Protein AF-A0A7R9CLK3-F1 (afdb_monomer_lite)

Foldseek 3Di:
DKWQQWPLGIWDKDWPCVLPVQVVVLQVVCQVVFQQAQKFQFAAAQQFKTKIFQAHPLRHGDDWDFFAQFRLVSPDFLAAQWKWFDADLALRGGTGMMIGTRHGDRLQHADDDDSRRSHTHTTMGTPDCVVSRVVRNPADWQDDVVDGRGGPDTTGRNHMDDPLLPDQEAEAAAPPDQADQAPPPPPVVLLVQLVVLLVSVVSVHAYEYEHDPRHNRDDPVSCVSNVHHYDYQWDWDCFLNATEIEHAQQVQLVLPVVVVVVVVQCPPVVNSVVSSPDDPVVSVVVSVVVVVVVVVVVVPDDLVSQDGDPVSVQVSCQVVVHQHYEHERSQDADWDWDDHPNDIHIYGYWHDPDQWHWDWDDDNVDIDTDTGHD

Radius of gyration: 24.81 Å; chains: 1; bounding box: 62×46×69 Å

Sequence (374 aa):
MVTLHTNHGDIVIKTFDDKAPETVKNFLDYCREGFYNNTIFHRVINGFMIQGGGFEPGMHQKETKEAIKNEANNGLKNTRGTLAMARTQAPHSATAQFFINVADNDFLNFSGESLQGWGYCVFAEVVEGMDVVEKIKGVSTGRSGMHQDVPKEDVIITSVTGEARTADALYILGDLFEAWIGDDDPNPLHREVAAAIHALVKTGVPCYFIHGNRDFLIGKRFARESGMILLPEEKVLDLYGRHVLIMHGDTLCTDDTGYLAFRAKVHTPWIQTLFLALPLFIRKRIAAKMRANSKAANSSKSMTIMDVNPLAVVNMMEKHAVQWLIHGHTHRPDVHALIANGKPAHRVVLGAWHHEGSMVKVTPEGVDLIAFPF

Secondary structure (DSSP, 8-state):
-EEEEETTEEEEEEE-TTT-HHHHHHHHHHHHTTTTTTEE--EEETTTEEEESSEETTTEEPP--PPBPP-GGGS----TTEEEE---SSTT-B-S-EEEESS--GGGS--SSSTTT----EEEEEEE-HHHHHHHHTS-EEEETTEEEEESS--EEEEEEEGGGGSS-EEEES-SSS----TT---HHHHHHHHHHHHHHTTT--EEEE--TTTTT--HHHHHHH-PEEPPSEEEEEETTEEEEEE-SGGG-TT-HHHHHHHHHHT-HHHHHHHHHS-HHHHHHHHHHHHHHHHHHHTTS-TTTTSPPHHHHHHHHHHTT-SEEEE-SS---EEEEEEETTEEEEEEEPPPSSSSEEEEEE-SS-EEEEEE--

Structure (mmCIF, N/CA/C/O backbone):
data_AF-A0A7R9CLK3-F1
#
_entry.id   AF-A0A7R9CLK3-F1
#
loop_
_atom_site.group_PDB
_atom_site.id
_atom_site.type_symbol
_atom_site.label_atom_id
_atom_site.label_alt_id
_atom_site.label_comp_id
_atom_site.label_asym_id
_atom_site.label_entity_id
_atom_site.label_seq_id
_atom_site.pdbx_PDB_ins_code
_atom_site.Cartn_x
_atom_site.Cartn_y
_atom_site.Cartn_z
_atom_site.occupancy
_atom_site.B_iso_or_equiv
_atom_site.auth_seq_id
_atom_site.auth_comp_id
_atom_site.auth_asym_id
_atom_site.auth_atom_id
_atom_site.pdbx_PDB_model_num
ATOM 1 N N . MET A 1 1 ? 6.116 -4.631 -1.667 1.00 82.62 1 MET A N 1
ATOM 2 C CA . MET A 1 1 ? 6.671 -5.436 -2.789 1.00 82.62 1 MET A CA 1
ATOM 3 C C . MET A 1 1 ? 5.880 -5.203 -4.075 1.00 82.62 1 MET A C 1
ATOM 5 O O . MET A 1 1 ? 4.761 -4.694 -4.007 1.00 82.62 1 MET A O 1
ATOM 9 N N . VAL A 1 2 ? 6.448 -5.560 -5.231 1.00 89.38 2 VAL A N 1
ATOM 10 C CA . VAL A 1 2 ? 5.796 -5.485 -6.552 1.00 89.38 2 VAL A CA 1
ATOM 11 C C . VAL A 1 2 ? 5.899 -6.842 -7.245 1.00 89.38 2 VAL A C 1
ATOM 13 O O . VAL A 1 2 ? 6.955 -7.458 -7.210 1.00 89.38 2 VAL A O 1
ATOM 16 N N . THR A 1 3 ? 4.839 -7.292 -7.908 1.00 90.69 3 THR A N 1
ATOM 17 C CA . THR A 1 3 ? 4.834 -8.524 -8.703 1.00 90.69 3 THR A CA 1
ATOM 18 C C . THR A 1 3 ? 4.688 -8.189 -10.180 1.00 90.69 3 THR A C 1
ATOM 20 O O . THR A 1 3 ? 3.729 -7.534 -10.595 1.00 90.69 3 THR A O 1
ATOM 23 N N . LEU A 1 4 ? 5.647 -8.645 -10.984 1.00 95.25 4 LEU A N 1
ATOM 24 C CA . LEU A 1 4 ? 5.564 -8.650 -12.438 1.00 95.25 4 LEU A CA 1
ATOM 25 C C . LEU A 1 4 ? 4.898 -9.961 -12.866 1.00 95.25 4 LEU A C 1
ATOM 27 O O . LEU A 1 4 ? 5.512 -11.024 -12.773 1.00 95.25 4 LEU A O 1
ATOM 31 N N . HIS A 1 5 ? 3.659 -9.891 -13.345 1.00 93.94 5 HIS A N 1
ATOM 32 C CA . HIS A 1 5 ? 2.999 -11.042 -13.953 1.00 93.94 5 HIS A CA 1
ATOM 33 C C . HIS A 1 5 ? 3.475 -11.168 -15.393 1.00 93.94 5 HIS A C 1
ATOM 35 O O . HIS A 1 5 ? 3.374 -10.207 -16.161 1.00 93.94 5 HIS A O 1
ATOM 41 N N . THR A 1 6 ? 4.001 -12.333 -15.762 1.00 97.69 6 THR A N 1
ATOM 42 C CA . THR A 1 6 ? 4.481 -12.588 -17.123 1.00 97.69 6 THR A CA 1
ATOM 43 C C . THR A 1 6 ? 3.812 -13.811 -17.734 1.00 97.69 6 THR A C 1
ATOM 45 O O . THR A 1 6 ? 3.311 -14.684 -17.027 1.00 97.69 6 THR A O 1
ATOM 48 N N . ASN A 1 7 ? 3.878 -13.945 -19.060 1.00 97.00 7 ASN A N 1
ATOM 49 C CA . ASN A 1 7 ? 3.469 -15.180 -19.741 1.00 97.00 7 ASN A CA 1
ATOM 50 C C . ASN A 1 7 ? 4.369 -16.402 -19.429 1.00 97.00 7 ASN A C 1
ATOM 52 O O . ASN A 1 7 ? 4.107 -17.485 -19.943 1.00 97.00 7 ASN A O 1
ATOM 56 N N . HIS A 1 8 ? 5.400 -16.242 -18.591 1.00 97.12 8 HIS A N 1
ATOM 57 C CA . HIS A 1 8 ? 6.288 -17.305 -18.107 1.00 97.12 8 HIS A CA 1
ATOM 58 C C . HIS A 1 8 ? 6.120 -17.602 -16.602 1.00 97.12 8 HIS A C 1
ATOM 60 O O . HIS A 1 8 ? 6.763 -18.521 -16.087 1.00 97.12 8 HIS A O 1
ATOM 66 N N . GLY A 1 9 ? 5.256 -16.854 -15.907 1.00 95.00 9 GLY A N 1
ATOM 67 C CA . GLY A 1 9 ? 5.044 -16.915 -14.459 1.00 95.00 9 GLY A CA 1
ATOM 68 C C . GLY A 1 9 ? 5.265 -15.566 -13.772 1.00 95.00 9 GLY A C 1
ATOM 69 O O . GLY A 1 9 ? 5.549 -14.557 -14.422 1.00 95.00 9 GLY A O 1
ATOM 70 N N . ASP A 1 10 ? 5.144 -15.557 -12.452 1.00 94.19 10 ASP A N 1
ATOM 71 C CA . ASP A 1 10 ? 5.261 -14.344 -11.645 1.00 94.19 10 ASP A CA 1
ATOM 72 C C . ASP A 1 10 ? 6.700 -14.123 -11.163 1.00 94.19 10 ASP A C 1
ATOM 74 O O . ASP A 1 10 ? 7.402 -15.068 -10.804 1.00 94.19 10 ASP A O 1
ATOM 78 N N . ILE A 1 11 ? 7.131 -12.859 -11.144 1.00 96.88 11 ILE A N 1
ATOM 79 C CA . ILE A 1 11 ? 8.408 -12.419 -10.571 1.00 96.88 11 ILE A CA 1
ATOM 80 C C . ILE A 1 11 ? 8.093 -11.383 -9.494 1.00 96.88 11 ILE A C 1
ATOM 82 O O . ILE A 1 11 ? 7.628 -10.284 -9.806 1.00 96.88 11 ILE A O 1
ATOM 86 N N . VAL A 1 12 ? 8.347 -11.719 -8.231 1.00 91.44 12 VAL A N 1
ATOM 87 C CA . VAL A 1 12 ? 8.127 -10.814 -7.097 1.00 91.44 12 VAL A CA 1
ATOM 88 C C . VAL A 1 12 ? 9.426 -10.089 -6.795 1.00 91.44 12 VAL A C 1
ATOM 90 O O . VAL A 1 12 ? 10.467 -10.713 -6.579 1.00 91.44 12 VAL A O 1
ATOM 93 N N . ILE A 1 13 ? 9.361 -8.762 -6.766 1.00 94.75 13 ILE A N 1
ATOM 94 C CA . ILE A 1 13 ? 10.492 -7.886 -6.499 1.00 94.75 13 ILE A CA 1
ATOM 95 C C . ILE A 1 13 ? 10.283 -7.076 -5.219 1.00 94.75 13 ILE A C 1
ATOM 97 O O . ILE A 1 13 ? 9.187 -6.594 -4.903 1.00 94.75 13 ILE A O 1
ATOM 101 N N . LYS A 1 14 ? 11.379 -6.897 -4.490 1.00 91.38 14 LYS A N 1
ATOM 102 C CA . LYS A 1 14 ? 11.494 -5.997 -3.349 1.00 91.38 14 LYS A CA 1
ATOM 103 C C . LYS A 1 14 ? 12.356 -4.809 -3.754 1.00 91.38 14 LYS A C 1
ATOM 105 O O . LYS A 1 14 ? 13.454 -4.991 -4.267 1.00 91.38 14 LYS A O 1
ATOM 110 N N . THR A 1 15 ? 11.847 -3.603 -3.546 1.00 93.81 15 THR A N 1
ATOM 111 C CA . THR A 1 15 ? 12.540 -2.351 -3.853 1.00 93.81 15 THR A CA 1
ATOM 112 C C . THR A 1 15 ? 13.487 -1.933 -2.722 1.00 93.81 15 THR A C 1
ATOM 114 O O . THR A 1 15 ? 13.338 -2.363 -1.577 1.00 93.81 15 THR A O 1
ATOM 117 N N . PHE A 1 16 ? 14.496 -1.130 -3.065 1.00 94.12 16 PHE A N 1
ATOM 118 C CA . PHE A 1 16 ? 15.496 -0.562 -2.156 1.00 94.12 16 PHE A CA 1
ATOM 119 C C . PHE A 1 16 ? 15.293 0.946 -2.006 1.00 94.12 16 PHE A C 1
ATOM 121 O O . PHE A 1 16 ? 16.144 1.754 -2.377 1.00 94.12 16 PHE A O 1
ATOM 128 N N . ASP A 1 17 ? 14.130 1.339 -1.514 1.00 88.50 17 ASP A N 1
ATOM 129 C CA . ASP A 1 17 ? 13.672 2.727 -1.486 1.00 88.50 17 ASP A CA 1
ATOM 130 C C . ASP A 1 17 ? 14.553 3.618 -0.592 1.00 88.50 17 ASP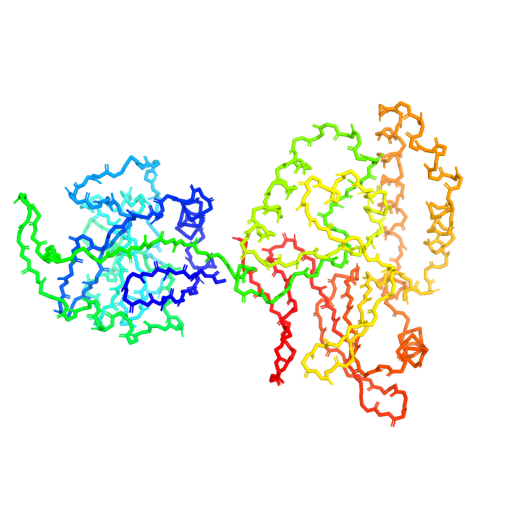 A C 1
ATOM 132 O O . ASP A 1 17 ? 14.703 4.805 -0.858 1.00 88.50 17 ASP A O 1
ATOM 136 N N . ASP A 1 18 ? 15.195 3.051 0.437 1.00 87.31 18 ASP A N 1
ATOM 137 C CA . ASP A 1 18 ? 16.155 3.755 1.297 1.00 87.31 18 ASP A CA 1
ATOM 138 C C . ASP A 1 18 ? 17.493 4.036 0.591 1.00 87.31 18 ASP A C 1
ATOM 140 O O . ASP A 1 18 ? 18.217 4.962 0.962 1.00 87.31 18 ASP A O 1
ATOM 144 N N . LYS A 1 19 ? 17.837 3.229 -0.420 1.00 93.94 19 LYS A N 1
ATOM 145 C CA . LYS A 1 19 ? 19.083 3.341 -1.194 1.00 93.94 19 LYS A CA 1
ATOM 146 C C . LYS A 1 19 ? 18.901 4.104 -2.500 1.00 93.94 19 LYS A C 1
ATOM 148 O O . LYS A 1 19 ? 19.844 4.750 -2.946 1.00 93.94 19 LYS A O 1
ATOM 153 N N . ALA A 1 20 ? 17.735 3.997 -3.126 1.00 96.50 20 ALA A N 1
ATOM 154 C CA . ALA A 1 20 ? 17.445 4.569 -4.438 1.00 96.50 20 ALA A CA 1
ATOM 155 C C . ALA A 1 20 ? 16.044 5.218 -4.481 1.00 96.50 20 ALA A C 1
ATOM 157 O O . ALA A 1 20 ? 15.208 4.798 -5.288 1.00 96.50 20 ALA A O 1
ATOM 158 N N . PRO A 1 21 ? 15.744 6.191 -3.598 1.00 93.12 21 PRO A N 1
ATOM 159 C CA . PRO A 1 21 ? 14.397 6.738 -3.437 1.00 93.12 21 PRO A CA 1
ATOM 160 C C . PRO A 1 21 ? 13.823 7.332 -4.727 1.00 93.12 21 PRO A C 1
ATOM 162 O O . PRO A 1 21 ? 12.664 7.073 -5.052 1.00 93.12 21 PRO A O 1
ATOM 165 N N . GLU A 1 22 ? 14.613 8.079 -5.505 1.00 96.00 22 GLU A N 1
ATOM 166 C CA . GLU A 1 22 ? 14.115 8.703 -6.740 1.00 96.00 22 GLU A CA 1
ATOM 167 C C . GLU A 1 22 ? 13.854 7.653 -7.827 1.00 96.00 22 GLU A C 1
ATOM 169 O O . GLU A 1 22 ? 12.860 7.711 -8.557 1.00 96.00 22 GLU A O 1
ATOM 174 N N . THR A 1 23 ? 14.726 6.649 -7.907 1.00 97.62 23 THR A N 1
ATOM 175 C CA . THR A 1 23 ? 14.616 5.548 -8.861 1.00 97.62 23 THR A CA 1
ATOM 176 C C . THR A 1 23 ? 13.423 4.654 -8.559 1.00 97.62 23 THR A C 1
ATOM 178 O O . THR A 1 23 ? 12.640 4.344 -9.463 1.00 97.62 23 THR A O 1
ATOM 181 N N . VAL A 1 24 ? 13.260 4.264 -7.294 1.00 95.81 24 VAL A N 1
ATOM 182 C CA . VAL A 1 24 ? 12.134 3.440 -6.859 1.00 95.81 24 VAL A CA 1
ATOM 183 C C . VAL A 1 24 ? 10.827 4.196 -7.042 1.00 95.81 24 VAL A C 1
ATOM 185 O O . VAL A 1 24 ? 9.910 3.658 -7.663 1.00 95.81 24 VAL A O 1
ATOM 188 N N . LYS A 1 25 ? 10.756 5.462 -6.614 1.00 90.62 25 LYS A N 1
ATOM 189 C CA . LYS A 1 25 ? 9.571 6.297 -6.823 1.00 90.62 25 LYS A CA 1
ATOM 190 C C . LYS A 1 25 ? 9.175 6.340 -8.299 1.00 90.62 25 LYS A C 1
ATOM 192 O O . LYS A 1 25 ? 8.011 6.114 -8.625 1.00 90.62 25 LYS A O 1
ATOM 197 N N . ASN A 1 26 ? 10.133 6.582 -9.193 1.00 96.00 26 ASN A N 1
ATOM 198 C CA . ASN A 1 26 ? 9.894 6.592 -10.633 1.00 96.00 26 ASN A CA 1
ATOM 199 C C . ASN A 1 26 ? 9.359 5.243 -11.145 1.00 96.00 26 ASN A C 1
ATOM 201 O O . ASN A 1 26 ? 8.364 5.208 -11.870 1.00 96.00 26 ASN A O 1
ATOM 205 N N . PHE A 1 27 ? 9.964 4.125 -10.736 1.00 96.56 27 PHE A N 1
ATOM 206 C CA . PHE A 1 27 ? 9.494 2.791 -11.113 1.00 96.56 27 PHE A CA 1
ATOM 207 C C . PHE A 1 27 ? 8.066 2.516 -10.610 1.00 96.56 27 PHE A C 1
ATOM 209 O O . PHE A 1 27 ? 7.219 2.047 -11.376 1.00 96.56 27 PHE A O 1
ATOM 216 N N . LEU A 1 28 ? 7.771 2.847 -9.351 1.00 90.44 28 LEU A N 1
ATOM 217 C CA . LEU A 1 28 ? 6.453 2.663 -8.744 1.00 90.44 28 LEU A CA 1
ATOM 218 C C . LEU A 1 28 ? 5.391 3.588 -9.348 1.00 90.44 28 LEU A C 1
ATOM 220 O O . LEU A 1 28 ? 4.239 3.173 -9.473 1.00 90.44 28 LEU A O 1
ATOM 224 N N . ASP A 1 29 ? 5.753 4.809 -9.752 1.00 86.88 29 ASP A N 1
ATOM 225 C CA . ASP A 1 29 ? 4.862 5.714 -10.485 1.00 86.88 29 ASP A CA 1
ATOM 226 C C . ASP A 1 29 ? 4.408 5.060 -11.809 1.00 86.88 29 ASP A C 1
ATOM 228 O O . ASP A 1 29 ? 3.209 5.000 -12.085 1.00 86.88 29 ASP A O 1
ATOM 232 N N . TYR A 1 30 ? 5.332 4.481 -12.590 1.00 93.94 30 TYR A N 1
ATOM 233 C CA . TYR A 1 30 ? 4.981 3.727 -13.806 1.00 93.94 30 TYR A CA 1
ATOM 234 C C . TYR A 1 30 ? 4.132 2.482 -13.514 1.00 93.94 30 TYR A C 1
ATOM 236 O O . TYR A 1 30 ? 3.200 2.182 -14.265 1.00 93.94 30 TYR A O 1
ATOM 244 N N . CYS A 1 31 ? 4.410 1.763 -12.420 1.00 89.12 31 CYS A N 1
ATOM 245 C CA . CYS A 1 31 ? 3.590 0.623 -12.000 1.00 89.12 31 CYS A CA 1
ATOM 246 C C . CYS A 1 31 ? 2.145 1.049 -11.705 1.00 89.12 31 CYS A C 1
ATOM 248 O O . CYS A 1 31 ? 1.203 0.425 -12.193 1.00 89.12 31 CYS A O 1
ATOM 250 N N . ARG A 1 32 ? 1.964 2.129 -10.933 1.00 80.06 32 ARG A N 1
ATOM 251 C CA . ARG A 1 32 ? 0.646 2.658 -10.543 1.00 80.06 32 ARG A CA 1
ATOM 252 C C . ARG A 1 32 ? -0.168 3.149 -11.736 1.00 80.06 32 ARG A C 1
ATOM 254 O O . ARG A 1 32 ? -1.381 2.962 -11.758 1.00 80.06 32 ARG A O 1
ATOM 261 N N . GLU A 1 33 ? 0.496 3.713 -12.738 1.00 84.06 33 GLU A N 1
ATOM 262 C CA . GLU A 1 33 ? -0.125 4.153 -13.993 1.00 84.06 33 GLU A CA 1
ATOM 263 C C . GLU A 1 33 ? -0.428 2.997 -14.961 1.00 84.06 33 GLU A C 1
ATOM 265 O O . GLU A 1 33 ? -1.011 3.212 -16.023 1.00 84.06 33 GLU A O 1
ATOM 270 N N . GLY A 1 34 ? -0.051 1.760 -14.616 1.00 85.31 34 GLY A N 1
ATOM 271 C CA . GLY A 1 34 ? -0.234 0.591 -15.475 1.00 85.31 34 GLY A CA 1
ATOM 272 C C . GLY A 1 34 ? 0.653 0.612 -16.722 1.00 85.31 34 GLY A C 1
ATOM 273 O O . GLY A 1 34 ? 0.377 -0.109 -17.678 1.00 85.31 34 GLY A O 1
ATOM 274 N N . PHE A 1 35 ? 1.719 1.418 -16.726 1.00 95.06 35 PHE A N 1
ATOM 275 C CA . PHE A 1 35 ? 2.597 1.615 -17.880 1.00 95.06 35 PHE A CA 1
ATOM 276 C C . PHE A 1 35 ? 3.221 0.306 -18.374 1.00 95.06 35 PHE A C 1
ATOM 278 O O . PHE A 1 35 ? 3.282 0.055 -19.578 1.00 95.06 35 PHE A O 1
ATOM 285 N N . TYR A 1 36 ? 3.637 -0.546 -17.435 1.00 97.19 36 TYR A N 1
ATOM 286 C CA . TYR A 1 36 ? 4.268 -1.832 -17.723 1.00 97.19 36 TYR A CA 1
ATOM 287 C C . TYR A 1 36 ? 3.297 -2.919 -18.193 1.00 97.19 36 TYR A C 1
ATOM 289 O O . TYR A 1 36 ? 3.752 -3.968 -18.649 1.00 97.19 36 TYR A O 1
ATOM 297 N N . ASN A 1 37 ? 1.983 -2.691 -18.120 1.00 93.00 37 ASN A N 1
ATOM 298 C CA . ASN A 1 37 ? 1.011 -3.651 -18.628 1.00 93.00 37 ASN A CA 1
ATOM 299 C C . ASN A 1 37 ? 1.195 -3.812 -20.141 1.00 93.00 37 ASN A C 1
ATOM 301 O O . ASN A 1 37 ? 1.277 -2.824 -20.876 1.00 93.00 37 ASN A O 1
ATOM 305 N N . ASN A 1 38 ? 1.240 -5.066 -20.586 1.00 95.69 38 ASN A N 1
ATOM 306 C CA . ASN A 1 38 ? 1.485 -5.450 -21.973 1.00 95.69 38 ASN A CA 1
ATOM 307 C C . ASN A 1 38 ? 2.820 -4.923 -22.541 1.00 95.69 38 ASN A C 1
ATOM 309 O O . ASN A 1 38 ? 2.934 -4.672 -23.740 1.00 95.69 38 ASN A O 1
ATOM 313 N N . THR A 1 39 ? 3.835 -4.744 -21.689 1.00 98.44 39 THR A N 1
ATOM 314 C CA . THR A 1 39 ? 5.211 -4.485 -22.145 1.00 98.44 39 THR A CA 1
ATOM 315 C C . THR A 1 39 ? 5.991 -5.784 -22.304 1.00 98.44 39 THR A C 1
ATOM 317 O O . THR A 1 39 ? 5.605 -6.810 -21.756 1.00 98.44 39 THR A O 1
ATOM 320 N N . ILE A 1 40 ? 7.094 -5.759 -23.049 1.00 98.44 40 ILE A N 1
ATOM 321 C CA . ILE A 1 40 ? 7.930 -6.935 -23.307 1.00 98.44 40 ILE A CA 1
ATOM 322 C C . ILE A 1 40 ? 9.330 -6.811 -22.701 1.00 98.44 40 ILE A C 1
ATOM 324 O O . ILE A 1 40 ? 9.905 -5.716 -22.603 1.00 98.44 40 ILE A O 1
ATOM 328 N N . PHE A 1 41 ? 9.920 -7.960 -22.367 1.00 98.50 41 PHE A N 1
ATOM 329 C CA . PHE A 1 41 ? 11.371 -8.092 -22.282 1.00 98.50 41 PHE A CA 1
ATOM 330 C C . PHE A 1 41 ? 11.936 -8.118 -23.703 1.00 98.50 41 PHE A C 1
ATOM 332 O O . PHE A 1 41 ? 11.996 -9.153 -24.354 1.00 98.50 41 PHE A O 1
ATOM 339 N N . HIS A 1 42 ? 12.311 -6.949 -24.208 1.00 98.12 42 HIS A N 1
ATOM 340 C CA . HIS A 1 42 ? 12.724 -6.751 -25.597 1.00 98.12 42 HIS A CA 1
ATOM 341 C C . HIS A 1 42 ? 14.198 -7.093 -25.850 1.00 98.12 42 HIS A C 1
ATOM 343 O O . HIS A 1 42 ? 14.653 -7.014 -26.990 1.00 98.12 42 HIS A O 1
ATOM 349 N N . ARG A 1 43 ? 14.963 -7.439 -24.806 1.00 98.38 43 ARG A N 1
ATOM 350 C CA . ARG A 1 43 ? 16.366 -7.839 -24.931 1.00 98.38 43 ARG A CA 1
ATOM 351 C C . ARG A 1 43 ? 16.748 -8.845 -23.846 1.00 98.38 43 ARG A C 1
ATOM 353 O O . ARG A 1 43 ? 16.662 -8.533 -22.663 1.00 98.38 43 ARG A O 1
ATOM 360 N N . VAL A 1 44 ? 17.196 -10.034 -24.238 1.00 98.50 44 VAL A N 1
ATOM 361 C CA . VAL A 1 44 ? 17.538 -11.148 -23.338 1.00 98.50 44 VAL A CA 1
ATOM 362 C C . VAL A 1 44 ? 18.918 -11.693 -23.694 1.00 98.50 44 VAL A C 1
ATOM 364 O O . VAL A 1 44 ? 19.120 -12.232 -24.777 1.00 98.50 44 VAL A O 1
ATOM 367 N N . ILE A 1 45 ? 19.880 -11.575 -22.777 1.00 98.25 45 ILE A N 1
ATOM 368 C CA . ILE A 1 45 ? 21.255 -12.045 -22.988 1.00 98.25 45 ILE A CA 1
ATOM 369 C C . ILE A 1 45 ? 21.611 -13.044 -21.889 1.00 98.25 45 ILE A C 1
ATOM 371 O O . ILE A 1 45 ? 21.795 -12.677 -20.725 1.00 98.25 45 ILE A O 1
ATOM 375 N N . ASN A 1 46 ? 21.728 -14.320 -22.264 1.00 96.50 46 ASN A N 1
ATOM 376 C CA . ASN A 1 46 ? 22.117 -15.377 -21.337 1.00 96.50 46 ASN A CA 1
ATOM 377 C C . ASN A 1 46 ? 23.512 -15.096 -20.750 1.00 96.50 46 ASN A C 1
ATOM 379 O O . ASN A 1 46 ? 24.457 -14.809 -21.482 1.00 96.50 46 ASN A O 1
ATOM 383 N N . GLY A 1 47 ? 23.623 -15.173 -19.423 1.00 95.88 47 GLY A N 1
ATOM 384 C CA . GLY A 1 47 ? 24.849 -14.857 -18.689 1.00 95.88 47 GLY A CA 1
ATOM 385 C C . GLY A 1 47 ? 25.093 -13.363 -18.472 1.00 95.88 47 GLY A C 1
ATOM 386 O O . GLY A 1 47 ? 26.154 -13.013 -17.972 1.00 95.88 47 GLY A O 1
ATOM 387 N N . PHE A 1 48 ? 24.137 -12.495 -18.822 1.00 98.00 48 PHE A N 1
ATOM 388 C CA . PHE A 1 48 ? 24.239 -11.058 -18.581 1.00 98.00 48 PHE A CA 1
ATOM 389 C C . PHE A 1 48 ? 22.980 -10.507 -17.897 1.00 98.00 48 PHE A C 1
ATOM 391 O O . PHE A 1 48 ? 22.963 -10.362 -16.673 1.00 98.00 48 PHE A O 1
ATOM 398 N N . MET A 1 49 ? 21.906 -10.241 -18.647 1.00 98.31 49 MET A N 1
ATOM 399 C CA . MET A 1 49 ? 20.675 -9.645 -18.113 1.00 98.31 49 MET A CA 1
ATOM 400 C C . MET A 1 49 ? 19.463 -9.870 -19.029 1.00 98.31 49 MET A C 1
ATOM 402 O O . MET A 1 49 ? 19.610 -10.199 -20.211 1.00 98.31 49 MET A O 1
ATOM 406 N N . ILE A 1 50 ? 18.267 -9.660 -18.475 1.00 98.69 50 ILE A N 1
ATOM 407 C CA . ILE A 1 50 ? 17.008 -9.556 -19.225 1.00 98.69 50 ILE A CA 1
ATOM 408 C C . ILE A 1 50 ? 16.423 -8.153 -19.043 1.00 98.69 50 ILE A C 1
ATOM 410 O O . ILE A 1 50 ? 16.188 -7.722 -17.919 1.00 98.69 50 ILE A O 1
ATOM 414 N N . GLN A 1 51 ? 16.215 -7.420 -20.135 1.00 98.62 51 GLN A N 1
ATOM 415 C CA . GLN A 1 51 ? 15.794 -6.016 -20.141 1.00 98.62 51 GLN A CA 1
ATOM 416 C C . GLN A 1 51 ? 14.387 -5.866 -20.717 1.00 98.62 51 GLN A C 1
ATOM 418 O O . GLN A 1 51 ? 14.061 -6.440 -21.759 1.00 98.62 51 GLN A O 1
ATOM 423 N N . GLY A 1 52 ? 13.565 -5.054 -20.053 1.00 97.69 52 GLY A N 1
ATOM 424 C CA . GLY A 1 52 ? 12.159 -4.867 -20.391 1.00 97.69 52 GLY A CA 1
ATOM 425 C C . GLY A 1 52 ? 11.602 -3.497 -20.013 1.00 97.69 52 GLY A C 1
ATOM 426 O O . GLY A 1 52 ? 12.339 -2.543 -19.757 1.00 97.69 52 GLY A O 1
ATOM 427 N N . GLY A 1 53 ? 10.274 -3.399 -20.042 1.00 94.00 53 GLY A N 1
ATOM 428 C CA . GLY A 1 53 ? 9.524 -2.259 -19.512 1.00 94.00 53 GLY A CA 1
ATOM 429 C C . GLY A 1 53 ? 9.435 -1.021 -20.409 1.00 94.00 53 GLY A C 1
ATOM 430 O O . GLY A 1 53 ? 8.826 -0.048 -19.997 1.00 94.00 53 GLY A O 1
ATOM 431 N N . GLY A 1 54 ? 10.005 -1.023 -21.622 1.00 95.88 54 GLY A N 1
ATOM 432 C CA . GLY A 1 54 ? 9.987 0.149 -22.524 1.00 95.88 54 GLY A CA 1
ATOM 433 C C . GLY A 1 54 ? 9.268 -0.030 -23.858 1.00 95.88 54 GLY A C 1
ATOM 434 O O . GLY A 1 54 ? 9.094 0.948 -24.582 1.00 95.88 54 GLY A O 1
ATOM 435 N N . PHE A 1 55 ? 8.884 -1.258 -24.199 1.00 97.94 55 PHE A N 1
ATOM 436 C CA . PHE A 1 55 ? 8.327 -1.607 -25.504 1.00 97.94 55 PHE A CA 1
ATOM 437 C C . PHE A 1 55 ? 7.096 -2.488 -25.336 1.00 97.94 55 PHE A C 1
ATOM 439 O O . PHE A 1 55 ? 7.049 -3.302 -24.417 1.00 97.94 55 PHE A O 1
ATOM 446 N N . GLU A 1 56 ? 6.134 -2.337 -26.235 1.00 97.31 56 GLU A N 1
ATOM 447 C CA . GLU A 1 56 ? 5.012 -3.255 -26.447 1.00 97.31 56 GLU A CA 1
ATOM 448 C C . GLU A 1 56 ? 5.395 -4.320 -27.496 1.00 97.31 56 GLU A C 1
ATOM 450 O O . GLU A 1 56 ? 6.398 -4.139 -28.208 1.00 97.31 56 GLU A O 1
ATOM 455 N N . PRO A 1 57 ? 4.627 -5.426 -27.614 1.00 95.56 57 PRO A N 1
ATOM 456 C CA . PRO A 1 57 ? 4.772 -6.392 -28.703 1.00 95.56 57 PRO A CA 1
ATOM 457 C C . PRO A 1 57 ? 4.961 -5.716 -30.063 1.00 95.56 57 PRO A C 1
ATOM 459 O O . PRO A 1 57 ? 4.309 -4.719 -30.367 1.00 95.56 57 PRO A O 1
ATOM 462 N N . GLY A 1 58 ? 5.874 -6.241 -30.881 1.00 94.69 58 GLY A N 1
ATOM 463 C CA . GLY A 1 58 ? 6.241 -5.618 -32.160 1.00 94.69 58 GLY A CA 1
ATOM 464 C C . GLY A 1 58 ? 7.297 -4.508 -32.068 1.00 94.69 58 GLY A C 1
ATOM 465 O O . GLY A 1 58 ? 7.523 -3.810 -33.054 1.00 94.69 58 GLY A O 1
ATOM 466 N N . MET A 1 59 ? 7.986 -4.365 -30.927 1.00 96.06 59 MET A N 1
ATOM 467 C CA . MET A 1 59 ? 9.038 -3.355 -30.701 1.00 96.06 59 MET A CA 1
ATOM 468 C C . MET A 1 59 ? 8.530 -1.909 -30.807 1.00 96.06 59 MET A C 1
ATOM 470 O O . MET A 1 59 ? 9.271 -0.998 -31.186 1.00 96.06 59 MET A O 1
ATOM 474 N N . HIS A 1 60 ? 7.274 -1.676 -30.425 1.00 95.44 60 HIS A N 1
ATOM 475 C CA . HIS A 1 60 ? 6.712 -0.333 -30.325 1.00 95.44 60 HIS A CA 1
ATOM 476 C C . HIS A 1 60 ? 7.137 0.313 -29.006 1.00 95.44 60 HIS A C 1
ATOM 478 O O . HIS A 1 60 ? 6.715 -0.113 -27.933 1.00 95.44 60 HIS A O 1
ATOM 484 N N . GLN A 1 61 ? 8.009 1.320 -29.074 1.00 96.38 61 GLN A N 1
ATOM 485 C CA . GLN A 1 61 ? 8.484 2.019 -27.882 1.00 96.38 61 GLN A CA 1
ATOM 486 C C . GLN A 1 61 ? 7.366 2.873 -27.278 1.00 96.38 61 GLN A C 1
ATOM 488 O O . GLN A 1 61 ? 6.743 3.668 -27.982 1.00 96.38 61 GLN A O 1
ATOM 493 N N . LYS A 1 62 ? 7.141 2.737 -25.970 1.00 96.88 62 LYS A N 1
ATOM 494 C CA . LYS A 1 62 ? 6.169 3.558 -25.240 1.00 96.88 62 LYS A CA 1
ATOM 495 C C . LYS A 1 62 ? 6.759 4.926 -24.907 1.00 96.88 62 LYS A C 1
ATOM 497 O O . LYS A 1 62 ? 7.955 5.045 -24.638 1.00 96.88 62 LYS A O 1
ATOM 502 N N . GLU A 1 63 ? 5.911 5.949 -24.896 1.00 96.88 63 GLU A N 1
ATOM 503 C CA . GLU A 1 63 ? 6.288 7.298 -24.472 1.00 96.88 63 GLU A CA 1
ATOM 504 C C . GLU A 1 63 ? 6.567 7.327 -22.965 1.00 96.88 63 GLU A C 1
ATOM 506 O O . GLU A 1 63 ? 5.775 6.823 -22.173 1.00 96.88 63 GLU A O 1
ATOM 511 N N . THR A 1 64 ? 7.699 7.899 -22.560 1.00 96.88 64 THR A N 1
ATOM 512 C CA . THR A 1 64 ? 8.132 7.932 -21.158 1.00 96.88 64 THR A CA 1
ATOM 513 C C . THR A 1 64 ? 8.116 9.350 -20.600 1.00 96.88 64 THR A C 1
ATOM 515 O O . THR A 1 64 ? 8.209 10.324 -21.341 1.00 96.88 64 THR A O 1
ATOM 518 N N . LYS A 1 65 ? 8.082 9.458 -19.273 1.00 94.88 65 LYS A N 1
ATOM 519 C CA . LYS A 1 65 ? 8.344 10.689 -18.518 1.00 94.88 65 LYS A CA 1
ATOM 520 C C . LYS A 1 65 ? 9.800 11.144 -18.678 1.00 94.88 65 LYS A C 1
ATOM 522 O O . LYS A 1 65 ? 10.620 10.471 -19.309 1.00 94.88 65 LYS A O 1
ATOM 527 N N . GLU A 1 66 ? 10.106 12.287 -18.070 1.00 96.50 66 GLU A N 1
ATOM 528 C CA . GLU A 1 66 ? 11.457 12.841 -18.001 1.00 96.50 66 GLU A CA 1
ATOM 529 C C . GLU A 1 66 ? 12.451 11.880 -17.335 1.00 96.50 66 GLU A C 1
ATOM 531 O O . GLU A 1 66 ? 12.089 11.022 -16.527 1.00 96.50 66 GLU A O 1
ATOM 536 N N . ALA A 1 67 ? 13.725 12.028 -17.699 1.00 97.88 67 ALA A N 1
ATOM 537 C CA . ALA A 1 67 ? 14.791 11.221 -17.132 1.00 97.88 67 ALA A CA 1
ATOM 538 C C . ALA A 1 67 ? 15.077 11.596 -15.675 1.00 97.88 67 ALA A C 1
ATOM 540 O O . ALA A 1 67 ? 15.040 12.766 -15.295 1.00 97.88 67 ALA A O 1
ATOM 541 N N . ILE A 1 68 ? 15.433 10.590 -14.881 1.00 97.56 68 ILE A N 1
ATOM 542 C CA . ILE A 1 68 ? 15.770 10.751 -13.466 1.00 97.56 68 ILE A CA 1
ATOM 543 C C . ILE A 1 68 ? 17.281 10.800 -13.229 1.00 97.56 68 ILE A C 1
ATOM 545 O O . ILE A 1 68 ? 18.099 10.296 -14.012 1.00 97.56 68 ILE A O 1
ATOM 549 N N . LYS A 1 69 ? 17.671 11.373 -12.086 1.00 97.06 69 LYS A N 1
ATOM 550 C CA . LYS A 1 69 ? 19.055 11.323 -11.619 1.00 97.06 69 LYS A CA 1
ATOM 551 C C . LYS A 1 69 ? 19.417 9.882 -11.258 1.00 97.06 69 LYS A C 1
ATOM 553 O O . LYS A 1 69 ? 18.819 9.280 -10.384 1.00 97.06 69 LYS A O 1
ATOM 558 N N . ASN A 1 70 ? 20.432 9.348 -11.923 1.00 97.44 70 ASN A N 1
ATOM 559 C CA . ASN A 1 70 ? 20.986 8.031 -11.614 1.00 97.44 70 ASN A CA 1
ATOM 560 C C . ASN A 1 70 ? 21.659 7.967 -10.224 1.00 97.44 70 ASN A C 1
ATOM 562 O O . ASN A 1 70 ? 22.665 8.643 -9.996 1.00 97.44 70 ASN A O 1
ATOM 566 N N . GLU A 1 71 ? 21.123 7.109 -9.350 1.00 97.75 71 GLU A N 1
ATOM 567 C CA . GLU A 1 71 ? 21.543 6.869 -7.956 1.00 97.75 71 GLU A CA 1
ATOM 568 C C . GLU A 1 71 ? 22.493 5.661 -7.794 1.00 97.75 71 GLU A C 1
ATOM 570 O O . GLU A 1 71 ? 22.577 5.059 -6.730 1.00 97.75 71 GLU A O 1
ATOM 575 N N . ALA A 1 72 ? 23.248 5.278 -8.830 1.00 97.38 72 ALA A N 1
ATOM 576 C CA . ALA A 1 72 ? 24.175 4.136 -8.774 1.00 97.38 72 ALA A CA 1
ATOM 577 C C . ALA A 1 72 ? 25.277 4.232 -7.699 1.00 97.38 72 ALA A C 1
ATOM 579 O O . ALA A 1 72 ? 25.888 3.225 -7.352 1.00 97.38 72 ALA A O 1
ATOM 580 N N . ASN A 1 73 ? 25.530 5.419 -7.145 1.00 96.44 73 ASN A N 1
ATOM 581 C CA . ASN A 1 73 ? 26.459 5.631 -6.034 1.00 96.44 73 ASN A CA 1
ATOM 582 C C . ASN A 1 73 ? 25.890 5.210 -4.658 1.00 96.44 73 ASN A C 1
ATOM 584 O O . ASN A 1 73 ? 26.490 5.516 -3.630 1.00 96.44 73 ASN A O 1
ATOM 588 N N . ASN A 1 74 ? 24.761 4.497 -4.627 1.00 96.44 74 ASN A N 1
ATOM 589 C CA . ASN A 1 74 ? 24.079 4.027 -3.418 1.00 96.44 74 ASN A CA 1
ATOM 590 C C . ASN A 1 74 ? 24.734 2.820 -2.709 1.00 96.44 74 ASN A C 1
ATOM 592 O O . ASN A 1 74 ? 24.270 2.396 -1.649 1.00 96.44 74 ASN A O 1
ATOM 596 N N . GLY A 1 75 ? 25.809 2.261 -3.276 1.00 96.25 75 GLY A N 1
ATOM 597 C CA . GLY A 1 75 ? 26.564 1.138 -2.707 1.00 96.25 75 GLY A CA 1
ATOM 598 C C . GLY A 1 75 ? 25.994 -0.253 -3.010 1.00 96.25 75 GLY A C 1
ATOM 599 O O . GLY A 1 75 ? 26.602 -1.248 -2.610 1.00 96.25 75 GLY A O 1
ATOM 600 N N . LEU A 1 76 ? 24.872 -0.345 -3.728 1.00 97.94 76 LEU A N 1
ATOM 601 C CA . LEU A 1 76 ? 24.324 -1.611 -4.210 1.00 97.94 76 LEU A CA 1
ATOM 602 C C . LEU A 1 76 ? 25.098 -2.103 -5.442 1.00 97.94 76 LEU A C 1
ATOM 604 O O . LEU A 1 76 ? 25.618 -1.315 -6.233 1.00 97.94 76 LEU A O 1
ATOM 608 N N . LYS A 1 77 ? 25.185 -3.428 -5.605 1.00 98.19 77 LYS A N 1
ATOM 609 C CA . LYS A 1 77 ? 25.923 -4.076 -6.699 1.00 98.19 77 LYS A CA 1
ATOM 610 C C . LYS A 1 77 ? 24.977 -4.754 -7.682 1.00 98.19 77 LYS A C 1
ATOM 612 O O . LYS A 1 77 ? 23.967 -5.319 -7.277 1.00 98.19 77 LYS A O 1
ATOM 617 N N . ASN A 1 78 ? 25.345 -4.754 -8.959 1.00 98.56 78 ASN A N 1
ATOM 618 C CA . ASN A 1 78 ? 24.654 -5.435 -10.054 1.00 98.56 78 ASN A CA 1
ATOM 619 C C . ASN A 1 78 ? 24.941 -6.947 -10.023 1.00 98.56 78 ASN A C 1
ATOM 621 O O . ASN A 1 78 ? 25.537 -7.500 -10.944 1.00 98.56 78 ASN A O 1
ATOM 625 N N . THR A 1 79 ? 24.563 -7.616 -8.934 1.00 98.44 79 THR A N 1
ATOM 626 C CA . THR A 1 79 ? 24.708 -9.070 -8.755 1.00 98.44 79 THR A CA 1
ATOM 627 C C . THR A 1 79 ? 23.480 -9.821 -9.259 1.00 98.44 79 THR A C 1
ATOM 629 O O . THR A 1 79 ? 22.408 -9.231 -9.428 1.00 98.44 79 THR A O 1
ATOM 632 N N . ARG A 1 80 ? 23.598 -11.132 -9.483 1.00 98.50 80 ARG A N 1
ATOM 633 C CA . ARG A 1 80 ? 22.478 -11.982 -9.915 1.00 98.50 80 ARG A CA 1
ATOM 634 C C . ARG A 1 80 ? 21.243 -11.782 -9.025 1.00 98.50 80 ARG A C 1
ATOM 636 O O . ARG A 1 80 ? 21.344 -11.793 -7.803 1.00 98.50 80 ARG A O 1
ATOM 643 N N . GLY A 1 81 ? 20.079 -11.625 -9.656 1.00 98.00 81 GLY A N 1
ATOM 644 C CA . GLY A 1 81 ? 18.791 -11.398 -8.995 1.00 98.00 81 GLY A CA 1
ATOM 645 C C . GLY A 1 81 ? 18.469 -9.930 -8.706 1.00 98.00 81 GLY A C 1
ATOM 646 O O . GLY A 1 81 ? 17.337 -9.626 -8.351 1.00 98.00 81 GLY A O 1
ATOM 647 N N . THR A 1 82 ? 19.408 -9.001 -8.896 1.00 98.75 82 THR A N 1
ATOM 648 C CA . THR A 1 82 ? 19.136 -7.564 -8.728 1.00 98.75 82 THR A CA 1
ATOM 649 C C . THR A 1 82 ? 18.533 -6.940 -9.984 1.00 98.75 82 THR A C 1
ATOM 651 O O . THR A 1 82 ? 18.777 -7.397 -11.104 1.00 98.75 82 THR A O 1
ATOM 654 N N . LEU A 1 83 ? 17.758 -5.875 -9.798 1.00 98.69 83 LEU A N 1
ATOM 655 C CA . LEU A 1 83 ? 17.199 -5.045 -10.854 1.00 98.69 83 LEU A CA 1
ATOM 656 C C . LEU A 1 83 ? 17.889 -3.692 -10.875 1.00 98.69 83 LEU A C 1
ATOM 658 O O . LEU A 1 83 ? 18.028 -3.045 -9.833 1.00 98.69 83 LEU A O 1
ATOM 662 N N . ALA A 1 84 ? 18.235 -3.235 -12.073 1.00 98.69 84 ALA A N 1
ATOM 663 C CA . ALA A 1 84 ? 18.785 -1.908 -12.285 1.00 98.69 84 ALA A CA 1
ATOM 664 C C . ALA A 1 84 ? 18.093 -1.166 -13.430 1.00 98.69 84 ALA A C 1
ATOM 666 O O . ALA A 1 84 ? 17.558 -1.767 -14.365 1.00 98.69 84 ALA A O 1
ATOM 667 N N . MET A 1 85 ? 18.094 0.165 -13.351 1.00 97.75 85 MET A N 1
ATOM 668 C CA . MET A 1 85 ? 17.511 1.002 -14.398 1.00 97.75 85 MET A CA 1
ATOM 669 C C . MET A 1 85 ? 18.392 1.027 -15.639 1.00 97.75 85 MET A C 1
ATOM 671 O O . MET A 1 85 ? 19.581 1.347 -15.569 1.00 97.75 85 MET A O 1
ATOM 675 N N . ALA A 1 86 ? 17.793 0.760 -16.796 1.00 97.31 86 ALA A N 1
ATOM 676 C CA . ALA A 1 86 ? 18.462 0.923 -18.073 1.00 97.31 86 ALA A CA 1
ATOM 677 C C . ALA A 1 86 ? 18.606 2.416 -18.405 1.00 97.31 86 ALA A C 1
ATOM 679 O O . ALA A 1 86 ? 17.721 3.233 -18.144 1.00 97.31 86 ALA A O 1
ATOM 680 N N . ARG A 1 87 ? 19.736 2.767 -19.015 1.00 96.38 87 ARG A N 1
ATOM 681 C CA . ARG A 1 87 ? 20.061 4.131 -19.436 1.00 96.38 87 ARG A CA 1
ATOM 682 C C . ARG A 1 87 ? 20.779 4.124 -20.776 1.00 96.38 87 ARG A C 1
ATOM 684 O O . ARG A 1 87 ? 21.316 3.106 -21.209 1.00 96.38 87 ARG A O 1
ATOM 691 N N . THR A 1 88 ? 20.835 5.289 -21.406 1.00 93.88 88 THR A N 1
ATOM 692 C CA . THR A 1 88 ? 21.742 5.535 -22.531 1.00 93.88 88 THR A CA 1
ATOM 693 C C . THR A 1 88 ? 23.174 5.762 -22.023 1.00 93.88 88 THR A C 1
ATOM 695 O O . THR A 1 88 ? 23.467 5.624 -20.832 1.00 93.88 88 THR A O 1
ATOM 698 N N . GLN A 1 89 ? 24.089 6.164 -22.911 1.00 91.81 89 GLN A N 1
ATOM 699 C CA . GLN A 1 89 ? 25.442 6.562 -22.511 1.00 91.81 89 GLN A CA 1
ATOM 700 C C . GLN A 1 89 ? 25.451 7.744 -21.530 1.00 91.81 89 GLN A C 1
ATOM 702 O O . GLN A 1 89 ? 26.346 7.817 -20.691 1.00 91.81 89 GLN A O 1
ATOM 707 N N . ALA A 1 90 ? 24.449 8.629 -21.586 1.00 94.88 90 ALA A N 1
ATOM 708 C CA . ALA A 1 90 ? 24.299 9.704 -20.614 1.00 94.88 90 ALA A CA 1
ATOM 709 C C . ALA A 1 90 ? 23.935 9.121 -19.230 1.00 94.88 90 ALA A C 1
ATOM 711 O O . ALA A 1 90 ? 22.925 8.418 -19.120 1.00 94.88 90 ALA A O 1
ATOM 712 N N . PRO A 1 91 ? 24.706 9.404 -18.164 1.00 94.50 91 PRO A N 1
ATOM 713 C CA . PRO A 1 91 ? 24.499 8.792 -16.852 1.00 94.50 91 PRO A CA 1
ATOM 714 C C . PRO A 1 91 ? 23.093 8.967 -16.275 1.00 94.50 91 PRO A C 1
ATOM 716 O O . PRO A 1 91 ? 22.535 8.007 -15.754 1.00 94.50 91 PRO A O 1
ATOM 719 N N . HIS A 1 92 ? 22.501 10.154 -16.426 1.00 96.56 92 HIS A N 1
ATOM 720 C CA . HIS A 1 92 ? 21.185 10.528 -15.892 1.00 96.56 92 HIS A CA 1
ATOM 721 C C . HIS A 1 92 ? 20.097 10.504 -16.977 1.00 96.56 92 HIS A C 1
ATOM 723 O O . HIS A 1 92 ? 19.402 11.489 -17.195 1.00 96.56 92 HIS A O 1
ATOM 729 N N . SER A 1 93 ? 20.015 9.405 -17.732 1.00 97.00 93 SER A N 1
ATOM 730 C CA . SER A 1 93 ? 19.058 9.255 -18.846 1.00 97.00 93 SER A CA 1
ATOM 731 C C . SER A 1 93 ? 18.049 8.124 -18.656 1.00 97.00 93 SER A C 1
ATOM 733 O O . SER A 1 93 ? 17.312 7.799 -19.584 1.00 97.00 93 SER A O 1
ATOM 735 N N . ALA A 1 94 ? 18.037 7.494 -17.480 1.00 97.06 94 ALA A N 1
ATOM 736 C CA . ALA A 1 94 ? 17.075 6.447 -17.171 1.00 97.06 94 ALA A CA 1
ATOM 737 C C . ALA A 1 94 ? 15.657 7.027 -17.108 1.00 97.06 94 ALA A C 1
ATOM 739 O O . ALA A 1 94 ? 15.451 8.074 -16.495 1.00 97.06 94 ALA A O 1
ATOM 740 N N . THR A 1 95 ? 14.699 6.332 -17.725 1.00 97.69 95 THR A N 1
ATOM 741 C CA . THR A 1 95 ? 13.268 6.669 -17.676 1.00 97.69 95 THR A CA 1
ATOM 742 C C . THR A 1 95 ? 12.459 5.489 -17.137 1.00 97.69 95 THR A C 1
ATOM 744 O O . THR A 1 95 ? 12.358 5.352 -15.928 1.00 97.69 95 THR A O 1
ATOM 747 N N . ALA A 1 96 ? 11.913 4.614 -17.986 1.00 97.31 96 ALA A N 1
ATOM 748 C CA . ALA A 1 96 ? 11.034 3.505 -17.581 1.00 97.31 96 ALA A CA 1
ATOM 749 C C . ALA A 1 96 ? 11.663 2.108 -17.732 1.00 97.31 96 ALA A C 1
ATOM 751 O O . ALA A 1 96 ? 11.175 1.131 -17.179 1.00 97.31 96 ALA A O 1
ATOM 752 N N . GLN A 1 97 ? 12.733 1.973 -18.515 1.00 98.31 97 GLN A N 1
ATOM 753 C CA . GLN A 1 97 ? 13.316 0.659 -18.786 1.00 98.31 97 GLN A CA 1
ATOM 754 C C . GLN A 1 97 ? 14.170 0.167 -17.618 1.00 98.31 97 GLN A C 1
ATOM 756 O O . GLN A 1 97 ? 14.961 0.922 -17.055 1.00 98.31 97 GLN A O 1
ATOM 761 N N . PHE A 1 98 ? 14.077 -1.126 -17.325 1.00 98.56 98 PHE A N 1
ATOM 762 C CA . PHE A 1 98 ? 14.885 -1.809 -16.318 1.00 98.56 98 PHE A CA 1
ATOM 763 C C . PHE A 1 98 ? 15.426 -3.126 -16.873 1.00 98.56 98 PHE A C 1
ATOM 765 O O . PHE A 1 98 ? 14.941 -3.639 -17.887 1.00 98.56 98 PHE A O 1
ATOM 772 N N . PHE A 1 99 ? 16.423 -3.688 -16.198 1.00 98.75 99 PHE A N 1
ATOM 773 C CA . PHE A 1 99 ? 16.883 -5.047 -16.444 1.00 98.75 99 PHE A CA 1
ATOM 774 C C . PHE A 1 99 ? 17.063 -5.826 -15.145 1.00 98.75 99 PHE A C 1
ATOM 776 O O . PHE A 1 99 ? 17.386 -5.246 -14.112 1.00 98.75 99 PHE A O 1
ATOM 783 N N . ILE A 1 100 ? 16.860 -7.143 -15.218 1.00 98.75 100 ILE A N 1
ATOM 784 C CA . ILE A 1 100 ? 17.158 -8.100 -14.149 1.00 98.75 100 ILE A CA 1
ATOM 785 C C . ILE A 1 100 ? 18.502 -8.759 -14.474 1.00 98.75 100 ILE A C 1
ATOM 787 O O . ILE A 1 100 ? 18.680 -9.331 -15.554 1.00 98.75 100 ILE A O 1
ATOM 791 N N . ASN A 1 101 ? 19.448 -8.686 -13.541 1.00 98.75 101 ASN A N 1
ATOM 792 C CA . ASN A 1 101 ? 20.749 -9.338 -13.637 1.00 98.75 101 ASN A CA 1
ATOM 793 C C . ASN A 1 101 ? 20.592 -10.859 -13.488 1.00 98.75 101 ASN A C 1
ATOM 795 O O . ASN A 1 101 ? 20.082 -11.346 -12.479 1.00 98.75 101 ASN A O 1
ATOM 799 N N . VAL A 1 102 ? 21.072 -11.627 -14.469 1.00 98.31 102 VAL A N 1
ATOM 800 C CA . VAL A 1 102 ? 21.080 -13.108 -14.415 1.00 98.31 102 VAL A CA 1
ATOM 801 C C . VAL A 1 102 ? 22.469 -13.684 -14.115 1.00 98.31 102 VAL A C 1
ATOM 803 O O . VAL A 1 102 ? 22.633 -14.899 -14.014 1.00 98.31 102 VAL A O 1
ATOM 806 N N . ALA A 1 103 ? 23.460 -12.807 -13.967 1.00 98.12 103 ALA A N 1
ATOM 807 C CA . ALA A 1 103 ? 24.832 -13.073 -13.557 1.00 98.12 103 ALA A CA 1
ATOM 808 C C . ALA A 1 103 ? 25.364 -11.869 -12.759 1.00 98.12 103 ALA A C 1
ATOM 810 O O . ALA A 1 103 ? 24.706 -10.827 -12.702 1.00 98.12 103 ALA A O 1
ATOM 811 N N . ASP A 1 104 ? 26.546 -12.009 -12.161 1.00 98.31 104 ASP A N 1
ATOM 812 C CA . ASP A 1 104 ? 27.216 -10.902 -11.479 1.00 98.31 104 ASP A CA 1
ATOM 813 C C . ASP A 1 104 ? 27.914 -9.996 -12.499 1.00 98.31 104 ASP A C 1
ATOM 815 O O . ASP A 1 104 ? 28.851 -10.401 -13.188 1.00 98.31 104 ASP A O 1
ATOM 819 N N . ASN A 1 105 ? 27.444 -8.755 -12.595 1.00 97.88 105 ASN A N 1
ATOM 820 C CA . ASN A 1 105 ? 27.847 -7.784 -13.605 1.00 97.88 105 ASN A CA 1
ATOM 821 C C . ASN A 1 105 ? 28.618 -6.625 -12.969 1.00 97.88 105 ASN A C 1
ATOM 823 O O . ASN A 1 105 ? 28.227 -5.463 -13.078 1.00 97.88 105 ASN A O 1
ATOM 827 N N . ASP A 1 106 ? 29.739 -6.930 -12.312 1.00 97.06 106 ASP A N 1
ATOM 828 C CA . ASP A 1 106 ? 30.502 -5.944 -11.534 1.00 97.06 106 ASP A CA 1
ATOM 829 C C . ASP A 1 106 ? 30.971 -4.725 -12.342 1.00 97.06 106 ASP A C 1
ATOM 831 O O . ASP A 1 106 ? 31.119 -3.632 -11.798 1.00 97.06 106 ASP A O 1
ATOM 835 N N . PHE A 1 107 ? 31.146 -4.882 -13.655 1.00 96.19 107 PHE A N 1
ATOM 836 C CA . PHE A 1 107 ? 31.493 -3.798 -14.576 1.00 96.19 107 PHE A CA 1
ATOM 837 C C . PHE A 1 107 ? 30.376 -2.753 -14.762 1.00 96.19 107 PHE A C 1
ATOM 839 O O . PHE A 1 107 ? 30.624 -1.693 -15.334 1.00 96.19 107 PHE A O 1
ATOM 846 N N . LEU A 1 108 ? 29.153 -3.037 -14.301 1.00 97.31 108 LEU A N 1
ATOM 847 C CA . LEU A 1 108 ? 28.037 -2.091 -14.260 1.00 97.31 108 LEU A CA 1
ATOM 848 C C . LEU A 1 108 ? 27.974 -1.305 -12.942 1.00 97.31 108 LEU A C 1
ATOM 850 O O . LEU A 1 108 ? 27.181 -0.367 -12.841 1.00 97.31 108 LEU A O 1
ATOM 854 N N . ASN A 1 109 ? 28.776 -1.670 -11.936 1.00 97.75 109 ASN A N 1
ATOM 855 C CA . ASN A 1 109 ? 28.775 -1.000 -10.638 1.00 97.75 109 ASN A CA 1
ATOM 856 C C . ASN A 1 109 ? 29.374 0.405 -10.733 1.00 97.75 109 ASN A C 1
ATOM 858 O O . ASN A 1 109 ? 30.243 0.691 -11.561 1.00 97.75 109 ASN A O 1
ATOM 862 N N . PHE A 1 110 ? 28.929 1.283 -9.836 1.00 97.50 110 PHE A N 1
ATOM 863 C CA . PHE A 1 110 ? 29.529 2.599 -9.680 1.00 97.50 110 PHE A CA 1
ATOM 864 C C . PHE A 1 110 ? 30.999 2.479 -9.256 1.00 97.50 110 PHE A C 1
ATOM 866 O O . PHE A 1 110 ? 31.338 1.782 -8.300 1.00 97.50 110 PHE A O 1
ATOM 873 N N . SER A 1 111 ? 31.869 3.193 -9.966 1.00 96.25 111 SER A N 1
ATOM 874 C CA . SER A 1 111 ? 33.307 3.303 -9.687 1.00 96.25 111 SER A CA 1
ATOM 875 C C . SER A 1 111 ? 33.793 4.754 -9.606 1.00 96.25 111 SER A C 1
ATOM 877 O O . SER A 1 111 ? 34.925 4.997 -9.192 1.00 96.25 111 SER A O 1
ATOM 879 N N . GLY A 1 112 ? 32.947 5.728 -9.961 1.00 95.25 112 GLY A N 1
ATOM 880 C CA . GLY A 1 112 ? 33.228 7.155 -9.817 1.00 95.25 112 GLY A CA 1
ATOM 881 C C . GLY A 1 112 ? 32.312 8.036 -10.666 1.00 95.25 112 GLY A C 1
ATOM 882 O O . GLY A 1 112 ? 31.671 7.570 -11.607 1.00 95.25 112 GLY A O 1
ATOM 883 N N . GLU A 1 113 ? 32.287 9.336 -10.374 1.00 92.62 113 GLU A N 1
ATOM 884 C CA . GLU A 1 113 ? 31.465 10.336 -11.073 1.00 92.62 113 GLU A CA 1
ATOM 885 C C . GLU A 1 113 ? 32.052 10.728 -12.444 1.00 92.62 113 GLU A C 1
ATOM 887 O O . GLU A 1 113 ? 32.427 11.868 -12.702 1.00 92.62 113 GLU A O 1
ATOM 892 N N . SER A 1 114 ? 32.161 9.749 -13.343 1.00 92.19 114 SER A N 1
ATOM 893 C CA . SER A 1 114 ? 32.587 9.932 -14.734 1.00 92.19 114 SER A CA 1
ATOM 894 C C . SER A 1 114 ? 31.616 9.245 -15.694 1.00 92.19 114 SER A C 1
ATOM 896 O O . SER A 1 114 ? 30.850 8.370 -15.292 1.00 92.19 114 SER A O 1
ATOM 898 N N . LEU A 1 115 ? 31.655 9.606 -16.982 1.00 87.50 115 LEU A N 1
ATOM 899 C CA . LEU A 1 115 ? 30.781 9.006 -18.003 1.00 87.50 115 LEU A CA 1
ATOM 900 C C . LEU A 1 115 ? 30.880 7.471 -18.034 1.00 87.50 115 LEU A C 1
ATOM 902 O O . LEU A 1 115 ? 29.872 6.788 -18.214 1.00 87.50 115 LEU A O 1
ATOM 906 N N . GLN A 1 116 ? 32.085 6.932 -17.836 1.00 86.25 116 GLN A N 1
ATOM 907 C CA . GLN A 1 116 ? 32.348 5.494 -17.804 1.00 86.25 116 GLN A CA 1
ATOM 908 C C . GLN A 1 116 ? 32.125 4.893 -16.410 1.00 86.25 116 GLN A C 1
ATOM 910 O O . GLN A 1 116 ? 31.665 3.760 -16.309 1.00 86.25 116 GLN A O 1
ATOM 915 N N . GLY A 1 117 ? 32.421 5.643 -15.345 1.00 92.56 117 GLY A N 1
ATOM 916 C CA . GLY A 1 117 ? 32.386 5.150 -13.968 1.00 92.56 117 GLY A CA 1
ATOM 917 C C . GLY A 1 117 ? 31.024 5.215 -13.276 1.00 92.56 117 GLY A C 1
ATOM 918 O O . GLY A 1 117 ? 30.874 4.618 -12.211 1.00 92.56 117 GLY A O 1
ATOM 919 N N . TRP A 1 118 ? 30.032 5.908 -13.851 1.00 95.88 118 TRP A N 1
ATOM 920 C CA . TRP A 1 118 ? 28.753 6.131 -13.165 1.00 95.88 118 TRP A CA 1
ATOM 921 C C . TRP A 1 118 ? 27.953 4.842 -12.931 1.00 95.88 118 TRP A C 1
ATOM 923 O O . TRP A 1 118 ? 27.185 4.761 -11.983 1.00 95.88 118 TRP A O 1
ATOM 933 N N . GLY A 1 119 ? 28.117 3.823 -13.777 1.00 96.62 119 GLY A N 1
ATOM 934 C CA . GLY A 1 119 ? 27.414 2.547 -13.611 1.00 96.62 119 GLY A CA 1
ATOM 935 C C . GLY A 1 119 ? 25.893 2.624 -13.823 1.00 96.62 119 GLY A C 1
ATOM 936 O O . GLY A 1 119 ? 25.391 3.505 -14.536 1.00 96.62 119 GLY A O 1
ATOM 937 N N . TYR A 1 120 ? 25.175 1.658 -13.248 1.00 98.19 120 TYR A N 1
ATOM 938 C CA . TYR A 1 120 ? 23.724 1.470 -13.350 1.00 98.19 120 TYR A CA 1
ATOM 939 C C . TYR A 1 120 ? 23.110 1.325 -11.955 1.00 98.19 120 TYR A C 1
ATOM 941 O O . TYR A 1 120 ? 23.582 0.521 -11.151 1.00 98.19 120 TYR A O 1
ATOM 949 N N . CYS A 1 121 ? 22.071 2.120 -11.676 1.00 98.31 121 CYS A N 1
ATOM 950 C CA . CYS A 1 121 ? 21.415 2.162 -10.372 1.00 98.31 121 CYS A CA 1
ATOM 951 C C . CYS A 1 121 ? 20.629 0.879 -10.129 1.00 98.31 121 CYS A C 1
ATOM 953 O O . CYS A 1 121 ? 19.596 0.669 -10.768 1.00 98.31 121 CYS A O 1
ATOM 955 N N . VAL A 1 122 ? 21.112 0.055 -9.199 1.00 98.69 122 VAL A N 1
ATOM 956 C CA . VAL A 1 122 ? 20.336 -1.043 -8.625 1.00 98.69 122 VAL A CA 1
ATOM 957 C C . VAL A 1 122 ? 19.311 -0.455 -7.665 1.00 98.69 122 VAL A C 1
ATOM 959 O O . VAL A 1 122 ? 19.672 0.320 -6.780 1.00 98.69 122 VAL A O 1
ATOM 962 N N . PHE A 1 123 ? 18.046 -0.826 -7.851 1.00 98.44 123 PHE A N 1
ATOM 963 C CA . PHE A 1 123 ? 16.917 -0.271 -7.096 1.00 98.44 123 PHE A CA 1
ATOM 964 C C . PHE A 1 123 ? 15.947 -1.334 -6.566 1.00 98.44 123 PHE A C 1
ATOM 966 O O . PHE A 1 123 ? 15.046 -0.999 -5.803 1.00 98.44 123 PHE A O 1
ATOM 973 N N . ALA A 1 124 ? 16.103 -2.600 -6.959 1.00 98.12 124 ALA A N 1
ATOM 974 C CA . ALA A 1 124 ? 15.295 -3.702 -6.448 1.00 98.12 124 ALA A CA 1
ATOM 975 C C . ALA A 1 124 ? 16.036 -5.046 -6.551 1.00 98.12 124 ALA A C 1
ATOM 977 O O . ALA A 1 124 ? 17.076 -5.153 -7.204 1.00 98.12 124 ALA A O 1
ATOM 978 N N . GLU A 1 125 ? 15.478 -6.081 -5.934 1.00 98.25 125 GLU A N 1
ATOM 979 C CA . GLU A 1 125 ? 15.898 -7.478 -6.050 1.00 98.25 125 GLU A CA 1
ATOM 980 C C . GLU A 1 125 ? 14.694 -8.398 -6.251 1.00 98.25 125 GLU A C 1
ATOM 982 O O . GLU A 1 125 ? 13.593 -8.113 -5.778 1.00 98.25 125 GLU A O 1
ATOM 987 N N . VAL A 1 126 ? 14.900 -9.510 -6.951 1.00 97.69 126 VAL A N 1
ATOM 988 C CA . VAL A 1 126 ? 13.920 -10.592 -7.054 1.00 97.69 126 VAL A CA 1
ATOM 989 C C . VAL A 1 126 ? 13.931 -11.381 -5.749 1.00 97.69 126 VAL A C 1
ATOM 991 O O . VAL A 1 126 ? 14.950 -11.963 -5.381 1.00 97.69 126 VAL A O 1
ATOM 994 N N . VAL A 1 127 ? 12.784 -11.426 -5.074 1.00 94.38 127 VAL A N 1
ATOM 995 C CA . VAL A 1 127 ? 12.591 -12.190 -3.832 1.00 94.38 127 VAL A CA 1
ATOM 996 C C . VAL A 1 127 ? 11.860 -13.511 -4.070 1.00 94.38 127 VAL A C 1
ATOM 998 O O . VAL A 1 127 ? 12.114 -14.477 -3.358 1.00 94.38 127 VAL A O 1
ATOM 1001 N N . GLU A 1 128 ? 11.027 -13.596 -5.112 1.00 92.31 128 GLU A N 1
ATOM 1002 C CA . GLU A 1 128 ? 10.379 -14.836 -5.560 1.00 92.31 128 GLU A CA 1
ATOM 1003 C C . GLU A 1 128 ? 10.300 -14.871 -7.096 1.00 92.31 128 GLU A C 1
ATOM 1005 O O . GLU A 1 128 ? 10.254 -13.830 -7.751 1.00 92.31 128 GLU A O 1
ATOM 1010 N N . GLY A 1 129 ? 10.289 -16.068 -7.693 1.00 95.12 129 GLY A N 1
ATOM 1011 C CA . GLY A 1 129 ? 10.211 -16.222 -9.153 1.00 95.12 129 GLY A CA 1
ATOM 1012 C C . GLY A 1 129 ? 11.557 -16.144 -9.883 1.00 95.12 129 GLY A C 1
ATOM 1013 O O . GLY A 1 129 ? 11.605 -15.897 -11.089 1.00 95.12 129 GLY A O 1
ATOM 1014 N N . MET A 1 130 ? 12.681 -16.390 -9.197 1.00 98.06 130 MET A N 1
ATOM 1015 C CA . MET A 1 130 ? 13.978 -16.514 -9.880 1.00 98.06 130 MET A CA 1
ATOM 1016 C C . MET A 1 130 ? 14.007 -17.671 -10.888 1.00 98.06 130 MET A C 1
ATOM 1018 O O . MET A 1 130 ? 14.702 -17.574 -11.893 1.00 98.06 130 MET A O 1
ATOM 1022 N N . ASP A 1 131 ? 13.238 -18.744 -10.691 1.00 97.56 131 ASP A N 1
ATOM 1023 C CA . ASP A 1 131 ? 13.097 -19.807 -11.693 1.00 97.56 131 ASP A CA 1
ATOM 1024 C C . ASP A 1 131 ? 12.395 -19.310 -12.973 1.00 97.56 131 ASP A C 1
ATOM 1026 O O . ASP A 1 131 ? 12.732 -19.758 -14.069 1.00 97.56 131 ASP A O 1
ATOM 1030 N N . VAL A 1 132 ? 11.466 -18.353 -12.858 1.00 98.25 132 VAL A N 1
ATOM 1031 C CA . VAL A 1 132 ? 10.821 -17.682 -13.999 1.00 98.25 132 VAL A CA 1
ATOM 1032 C C . VAL A 1 132 ? 11.834 -16.823 -14.750 1.00 98.25 132 VAL A C 1
ATOM 1034 O O . VAL A 1 132 ? 11.934 -16.921 -15.973 1.00 98.25 132 VAL A O 1
ATOM 1037 N N . VAL A 1 133 ? 12.657 -16.055 -14.030 1.00 98.44 133 VAL A N 1
ATOM 1038 C CA . VAL A 1 133 ? 13.774 -15.292 -14.615 1.00 98.44 133 VAL A CA 1
ATOM 1039 C C . VAL A 1 133 ? 14.736 -16.214 -15.375 1.00 98.44 133 VAL A C 1
ATOM 1041 O O . VAL A 1 133 ? 15.132 -15.904 -16.498 1.00 98.44 133 VAL A O 1
ATOM 1044 N N . GLU A 1 134 ? 15.078 -17.376 -14.810 1.00 97.75 134 GLU A N 1
ATOM 1045 C CA . GLU A 1 134 ? 15.941 -18.374 -15.458 1.00 97.75 134 GLU A CA 1
ATOM 1046 C C . GLU A 1 134 ? 15.297 -19.002 -16.707 1.00 97.75 134 GLU A C 1
ATOM 1048 O O . GLU A 1 134 ? 15.994 -19.242 -17.696 1.00 97.75 134 GLU A O 1
ATOM 1053 N N . LYS A 1 135 ? 13.973 -19.220 -16.710 1.00 98.12 135 LYS A N 1
ATOM 1054 C CA . LYS A 1 135 ? 13.230 -19.654 -17.907 1.00 98.12 135 LYS A CA 1
ATOM 1055 C C . LYS A 1 135 ? 13.297 -18.593 -19.006 1.00 98.12 135 LYS A C 1
ATOM 1057 O O . LYS A 1 135 ? 13.652 -18.922 -20.135 1.00 98.12 135 LYS A O 1
ATOM 1062 N N . ILE A 1 136 ? 13.032 -17.327 -18.670 1.00 98.38 136 ILE A N 1
ATOM 1063 C CA . ILE A 1 136 ? 13.095 -16.202 -19.617 1.00 98.38 136 ILE A CA 1
ATOM 1064 C C . ILE A 1 136 ? 14.510 -16.053 -20.181 1.00 98.38 136 ILE A C 1
ATOM 1066 O O . ILE A 1 136 ? 14.681 -15.904 -21.384 1.00 98.38 136 ILE A O 1
ATOM 1070 N N . LYS A 1 137 ? 15.543 -16.163 -19.340 1.00 97.31 137 LYS A N 1
ATOM 1071 C CA . LYS A 1 137 ? 16.953 -16.140 -19.763 1.00 97.31 137 LYS A CA 1
ATOM 1072 C C . LYS A 1 137 ? 17.271 -17.176 -20.852 1.00 97.31 137 LYS A C 1
ATOM 1074 O O . LYS A 1 137 ? 18.161 -16.949 -21.670 1.00 97.31 137 LYS A O 1
ATOM 1079 N N . GLY A 1 138 ? 16.589 -18.322 -20.829 1.00 96.81 138 GLY A N 1
ATOM 1080 C CA . GLY A 1 138 ? 16.801 -19.439 -21.748 1.00 96.81 138 GLY A CA 1
ATOM 1081 C C . GLY A 1 138 ? 16.055 -19.347 -23.083 1.00 96.81 138 GLY A C 1
ATOM 1082 O O . GLY A 1 138 ? 16.224 -20.246 -23.908 1.00 96.81 138 GLY A O 1
ATOM 1083 N N . VAL A 1 139 ? 15.234 -18.315 -23.317 1.00 97.94 139 VAL A N 1
ATOM 1084 C CA . VAL A 1 139 ? 14.457 -18.204 -24.564 1.00 97.94 139 VAL A CA 1
ATOM 1085 C C . VAL A 1 139 ? 15.359 -17.968 -25.775 1.00 97.94 139 VAL A C 1
ATOM 1087 O O . VAL A 1 139 ? 16.433 -17.372 -25.691 1.00 97.94 139 VAL A O 1
ATOM 1090 N N . SER A 1 140 ? 14.907 -18.423 -26.943 1.00 97.94 140 SER A N 1
ATOM 1091 C CA . SER A 1 140 ? 15.615 -18.160 -28.196 1.00 97.94 140 SER A CA 1
ATOM 1092 C C . SER A 1 140 ? 15.506 -16.689 -28.582 1.00 97.94 140 SER A C 1
ATOM 1094 O O . SER A 1 140 ? 14.401 -16.155 -28.666 1.00 97.94 140 SER A O 1
ATOM 1096 N N . THR A 1 141 ? 16.634 -16.063 -28.911 1.00 98.19 141 THR A N 1
ATOM 1097 C CA . THR A 1 141 ? 16.685 -14.660 -29.333 1.00 98.19 141 THR A CA 1
ATOM 1098 C C . THR A 1 141 ? 17.140 -14.493 -30.784 1.00 98.19 141 THR A C 1
ATOM 1100 O O . THR A 1 141 ? 17.603 -15.430 -31.444 1.00 98.19 141 THR A O 1
ATOM 1103 N N . GLY A 1 142 ? 16.932 -13.296 -31.325 1.00 96.94 142 GLY A N 1
ATOM 1104 C CA . GLY A 1 142 ? 17.268 -12.910 -32.687 1.00 96.94 142 GLY A CA 1
ATOM 1105 C C . GLY A 1 142 ? 17.366 -11.393 -32.839 1.00 96.94 142 GLY A C 1
ATOM 1106 O O . GLY A 1 142 ? 17.665 -10.669 -31.891 1.00 96.94 142 GLY A O 1
ATOM 1107 N N . ARG A 1 143 ? 17.137 -10.905 -34.060 1.00 96.19 143 ARG A N 1
ATOM 1108 C CA . ARG A 1 143 ? 17.147 -9.471 -34.377 1.00 96.19 143 ARG A CA 1
ATOM 1109 C C . ARG A 1 143 ? 15.752 -8.998 -34.757 1.00 96.19 143 ARG A C 1
ATOM 1111 O O . ARG A 1 143 ? 15.046 -9.707 -35.467 1.00 96.19 143 ARG A O 1
ATOM 1118 N N . SER A 1 144 ? 15.416 -7.773 -34.364 1.00 94.25 144 SER A N 1
ATOM 1119 C CA . SER A 1 144 ? 14.237 -7.046 -34.841 1.00 94.25 144 SER A CA 1
ATOM 1120 C C . SER A 1 144 ? 14.651 -5.620 -35.205 1.00 94.25 144 SER A C 1
ATOM 1122 O O . SER A 1 144 ? 15.018 -4.822 -34.341 1.00 94.25 144 SER A O 1
ATOM 1124 N N . GLY A 1 145 ? 14.703 -5.319 -36.505 1.00 92.44 145 GLY A N 1
ATOM 1125 C CA . GLY A 1 145 ? 15.264 -4.063 -37.010 1.00 92.44 145 GLY A CA 1
ATOM 1126 C C . GLY A 1 145 ? 16.706 -3.833 -36.532 1.00 92.44 145 GLY A C 1
ATOM 1127 O O . GLY A 1 145 ? 17.610 -4.632 -36.798 1.00 92.44 145 GLY A O 1
ATOM 1128 N N . MET A 1 146 ? 16.926 -2.727 -35.816 1.00 92.50 146 MET A N 1
ATOM 1129 C CA . MET A 1 146 ? 18.234 -2.385 -35.237 1.00 92.50 146 MET A CA 1
ATOM 1130 C C . MET A 1 146 ? 18.520 -3.093 -33.906 1.00 92.50 146 MET A C 1
ATOM 1132 O O . MET A 1 146 ? 19.663 -3.083 -33.451 1.00 92.50 146 MET A O 1
ATOM 1136 N N . HIS A 1 147 ? 17.516 -3.718 -33.290 1.00 93.75 147 HIS A N 1
ATOM 1137 C CA . HIS A 1 147 ? 17.649 -4.372 -31.995 1.00 93.75 147 HIS A CA 1
ATOM 1138 C C . HIS A 1 147 ? 18.194 -5.796 -32.152 1.00 93.75 147 HIS A C 1
ATOM 1140 O O . HIS A 1 147 ? 17.816 -6.534 -33.068 1.00 93.75 147 HIS A O 1
ATOM 1146 N N . GLN A 1 148 ? 19.105 -6.166 -31.256 1.00 96.25 148 GLN A N 1
ATOM 1147 C CA . GLN A 1 148 ? 19.680 -7.506 -31.133 1.00 96.25 148 GLN A CA 1
ATOM 1148 C C . GLN A 1 148 ? 19.203 -8.149 -29.830 1.00 96.25 148 GLN A C 1
ATOM 1150 O O . GLN A 1 148 ? 18.703 -7.452 -28.948 1.00 96.25 148 GLN A O 1
ATOM 1155 N N . ASP A 1 149 ? 19.374 -9.466 -29.731 1.00 97.81 149 ASP A N 1
ATOM 1156 C CA . ASP A 1 149 ? 19.000 -10.273 -28.566 1.00 97.81 149 ASP A CA 1
ATOM 1157 C C . ASP A 1 149 ? 17.506 -10.177 -28.206 1.00 97.81 149 ASP A C 1
ATOM 1159 O O . ASP A 1 149 ? 17.115 -10.352 -27.055 1.00 97.81 149 ASP A O 1
ATOM 1163 N N . VAL A 1 150 ? 16.657 -9.905 -29.200 1.00 98.06 150 VAL A N 1
ATOM 1164 C CA . VAL A 1 150 ? 15.201 -9.813 -29.031 1.00 98.06 150 VAL A CA 1
ATOM 1165 C C . VAL A 1 150 ? 14.629 -11.230 -28.958 1.00 98.06 150 VAL A C 1
ATOM 1167 O O . VAL A 1 150 ? 14.953 -12.024 -29.849 1.00 98.06 150 VAL A O 1
ATOM 1170 N N . PRO A 1 151 ? 13.806 -11.590 -27.957 1.00 98.19 151 PRO A N 1
ATOM 1171 C CA . PRO A 1 151 ? 13.116 -12.878 -27.945 1.00 98.19 151 PRO A CA 1
ATOM 1172 C C . PRO A 1 151 ? 12.355 -13.138 -29.250 1.00 98.19 151 PRO A C 1
ATOM 1174 O O . PRO A 1 151 ? 11.719 -12.243 -29.800 1.00 98.19 151 PRO A O 1
ATOM 1177 N N . LYS A 1 152 ? 12.447 -14.363 -29.778 1.00 97.19 152 LYS A N 1
ATOM 1178 C CA . LYS A 1 152 ? 11.708 -14.761 -30.991 1.00 97.19 152 LYS A CA 1
ATOM 1179 C C . LYS A 1 152 ? 10.209 -14.893 -30.738 1.00 97.19 152 LYS A C 1
ATOM 1181 O O . LYS A 1 152 ? 9.417 -14.690 -31.651 1.00 97.19 152 LYS A O 1
ATOM 1186 N N . GLU A 1 153 ? 9.858 -15.257 -29.513 1.00 97.00 153 GLU A N 1
ATOM 1187 C CA . GLU A 1 153 ? 8.503 -15.228 -28.984 1.00 97.00 153 GLU A CA 1
ATOM 1188 C C . GLU A 1 153 ? 8.472 -14.177 -27.880 1.00 97.00 153 GLU A C 1
ATOM 1190 O O . GLU A 1 153 ? 9.374 -14.145 -27.038 1.00 97.00 153 GLU A O 1
ATOM 1195 N N . ASP A 1 154 ? 7.466 -13.303 -27.898 1.00 97.56 154 ASP A N 1
ATOM 1196 C CA . ASP A 1 154 ? 7.390 -12.201 -26.946 1.00 97.56 154 ASP A CA 1
ATOM 1197 C C . ASP A 1 154 ? 7.293 -12.725 -25.507 1.00 97.56 154 ASP A C 1
ATOM 1199 O O . ASP A 1 154 ? 6.409 -13.507 -25.143 1.00 97.56 154 ASP A O 1
ATOM 1203 N N . VAL A 1 155 ? 8.196 -12.239 -24.660 1.00 98.06 155 VAL A N 1
ATOM 1204 C CA . VAL A 1 155 ? 8.116 -12.411 -23.210 1.00 98.06 155 VAL A CA 1
ATOM 1205 C C . VAL A 1 155 ? 7.406 -11.183 -22.660 1.00 98.06 155 VAL A C 1
ATOM 1207 O O . VAL A 1 155 ? 7.993 -10.103 -22.579 1.00 98.06 155 VAL A O 1
ATOM 1210 N N . ILE A 1 156 ? 6.129 -11.342 -22.325 1.00 98.19 156 ILE A N 1
ATOM 1211 C CA . ILE A 1 156 ? 5.215 -10.237 -22.027 1.00 98.19 156 ILE A CA 1
ATOM 1212 C C . ILE A 1 156 ? 5.059 -10.104 -20.515 1.00 98.19 156 ILE A C 1
ATOM 1214 O O . ILE A 1 156 ? 4.726 -11.079 -19.846 1.00 98.19 156 ILE A O 1
ATOM 1218 N N . ILE A 1 157 ? 5.231 -8.889 -19.996 1.00 98.12 157 ILE A N 1
ATOM 1219 C CA . ILE A 1 157 ? 4.723 -8.456 -18.694 1.00 98.12 157 ILE A CA 1
ATOM 1220 C C . ILE A 1 157 ? 3.235 -8.155 -18.890 1.00 98.12 157 ILE A C 1
ATOM 1222 O O . ILE A 1 157 ? 2.854 -7.112 -19.425 1.00 98.12 157 ILE A O 1
ATOM 1226 N N . THR A 1 158 ? 2.374 -9.097 -18.517 1.00 94.19 158 THR A N 1
ATOM 1227 C CA . THR A 1 158 ? 0.925 -8.990 -18.723 1.00 94.19 158 THR A CA 1
ATOM 1228 C C . THR A 1 158 ? 0.328 -7.909 -17.833 1.00 94.19 158 THR A C 1
ATOM 1230 O O . THR A 1 158 ? -0.512 -7.128 -18.277 1.00 94.19 158 THR A O 1
ATOM 1233 N N . SER A 1 159 ? 0.800 -7.824 -16.589 1.00 90.62 159 SER A N 1
ATOM 1234 C CA . SER A 1 159 ? 0.414 -6.780 -15.645 1.00 90.62 159 SER A CA 1
ATOM 1235 C C . SER A 1 159 ? 1.417 -6.645 -14.508 1.00 90.62 159 SER A C 1
ATOM 1237 O O . SER A 1 159 ? 2.132 -7.595 -14.198 1.00 90.62 159 SER A O 1
ATOM 1239 N N . VAL A 1 160 ? 1.406 -5.500 -13.831 1.00 88.75 160 VAL A N 1
ATOM 1240 C CA . VAL A 1 160 ? 2.177 -5.286 -12.600 1.00 88.75 160 VAL A CA 1
ATOM 1241 C C . VAL A 1 160 ? 1.240 -5.021 -11.429 1.00 88.75 160 VAL A C 1
ATOM 1243 O O . VAL A 1 160 ? 0.308 -4.221 -11.538 1.00 88.75 160 VAL A O 1
ATOM 1246 N N . THR A 1 161 ? 1.463 -5.701 -10.308 1.00 82.19 161 THR A N 1
ATOM 1247 C CA . THR A 1 161 ? 0.634 -5.573 -9.108 1.00 82.19 161 THR A CA 1
ATOM 1248 C C . THR A 1 161 ? 1.471 -5.224 -7.882 1.00 82.19 161 THR A C 1
ATOM 1250 O O . THR A 1 161 ? 2.632 -5.599 -7.771 1.00 82.19 161 THR A O 1
ATOM 1253 N N . GLY A 1 162 ? 0.897 -4.439 -6.969 1.00 79.38 162 GLY A N 1
ATOM 1254 C CA . GLY A 1 162 ? 1.479 -4.197 -5.648 1.00 79.38 162 GLY A CA 1
ATOM 1255 C C . GLY A 1 162 ? 0.972 -5.215 -4.627 1.00 79.38 162 GLY A C 1
ATOM 1256 O O . GLY A 1 162 ? -0.046 -5.865 -4.850 1.00 79.38 162 GLY A O 1
ATOM 1257 N N . GLU A 1 163 ? 1.639 -5.284 -3.480 1.00 76.94 163 GLU A N 1
ATOM 1258 C CA . GLU A 1 163 ? 1.406 -6.266 -2.407 1.00 76.94 163 GLU A CA 1
ATOM 1259 C C . GLU A 1 163 ? -0.053 -6.413 -1.944 1.00 76.94 163 GLU A C 1
ATOM 1261 O O . GLU A 1 163 ? -0.512 -7.517 -1.669 1.00 76.94 163 GLU A O 1
ATOM 1266 N N . ALA A 1 164 ? -0.836 -5.331 -1.934 1.00 81.44 164 ALA A N 1
ATOM 1267 C CA . ALA A 1 164 ? -2.247 -5.416 -1.557 1.00 81.44 164 ALA A CA 1
ATOM 1268 C C . ALA A 1 164 ? -3.077 -6.302 -2.509 1.00 81.44 164 ALA A C 1
ATOM 1270 O O . ALA A 1 164 ? -4.066 -6.890 -2.087 1.00 81.44 164 ALA A O 1
ATOM 1271 N N . ARG A 1 165 ? -2.688 -6.420 -3.787 1.00 82.12 165 ARG A N 1
ATOM 1272 C CA . ARG A 1 165 ? -3.433 -7.181 -4.809 1.00 82.12 165 ARG A CA 1
ATOM 1273 C C . ARG A 1 165 ? -3.258 -8.693 -4.697 1.00 82.12 165 ARG A C 1
ATOM 1275 O O . ARG A 1 165 ? -4.035 -9.416 -5.309 1.00 82.12 165 ARG A O 1
ATOM 1282 N N . THR A 1 166 ? -2.262 -9.154 -3.944 1.00 80.88 166 THR A N 1
ATOM 1283 C CA . THR A 1 166 ? -2.028 -10.580 -3.674 1.00 80.88 166 THR A CA 1
ATOM 1284 C C . THR A 1 166 ? -2.614 -11.021 -2.333 1.00 80.88 166 THR A C 1
ATOM 1286 O O . THR A 1 166 ? -2.444 -12.173 -1.951 1.00 80.88 166 THR A O 1
ATOM 1289 N N . ALA A 1 167 ? -3.247 -10.115 -1.583 1.00 90.38 167 ALA A N 1
ATOM 1290 C CA . ALA A 1 167 ? -3.833 -10.425 -0.287 1.00 90.38 167 ALA A CA 1
ATOM 1291 C C . ALA A 1 167 ? -5.226 -11.053 -0.433 1.00 90.38 167 ALA A C 1
ATOM 1293 O O . ALA A 1 167 ? -6.013 -10.637 -1.279 1.00 90.38 167 ALA A O 1
ATOM 1294 N N . ASP A 1 168 ? -5.570 -11.973 0.469 1.00 95.69 168 ASP A N 1
ATOM 1295 C CA . ASP A 1 168 ? -6.926 -12.531 0.560 1.00 95.69 168 ASP A CA 1
ATOM 1296 C C . ASP A 1 168 ? -7.963 -11.475 0.979 1.00 95.69 168 ASP A C 1
ATOM 1298 O O . ASP A 1 168 ? -9.139 -11.570 0.633 1.00 95.69 168 ASP A O 1
ATOM 1302 N N . ALA A 1 169 ? -7.536 -10.466 1.744 1.00 97.88 169 ALA A N 1
ATOM 1303 C CA . ALA A 1 169 ? -8.338 -9.327 2.176 1.00 97.88 169 ALA A CA 1
ATOM 1304 C C . ALA A 1 169 ? -7.443 -8.178 2.664 1.00 97.88 169 ALA A C 1
ATOM 1306 O O . ALA A 1 169 ? -6.341 -8.406 3.164 1.00 97.88 169 ALA A O 1
ATOM 1307 N N . LEU A 1 170 ? -7.957 -6.947 2.606 1.00 98.19 170 LEU A N 1
ATOM 1308 C CA . LEU A 1 170 ? -7.336 -5.767 3.212 1.00 98.19 170 LEU A CA 1
ATOM 1309 C C . LEU A 1 170 ? -8.225 -5.218 4.334 1.00 98.19 170 LEU A C 1
ATOM 1311 O O . LEU A 1 170 ? -9.387 -4.893 4.097 1.00 98.19 170 LEU A O 1
ATOM 1315 N N . TYR A 1 171 ? -7.676 -5.054 5.539 1.00 98.69 171 TYR A N 1
ATOM 1316 C CA . TYR A 1 171 ? -8.364 -4.433 6.675 1.00 98.69 171 TYR A CA 1
ATOM 1317 C C . TYR A 1 171 ? -7.702 -3.103 7.035 1.00 98.69 171 TYR A C 1
ATOM 1319 O O . TYR A 1 171 ? -6.531 -3.064 7.402 1.00 98.69 171 TYR A O 1
ATOM 1327 N N . ILE A 1 172 ? -8.465 -2.015 6.962 1.00 98.56 172 ILE A N 1
ATOM 1328 C CA . ILE A 1 172 ? -8.029 -0.668 7.331 1.00 98.56 172 ILE A CA 1
ATOM 1329 C C . ILE A 1 172 ? -8.614 -0.345 8.712 1.00 98.56 172 ILE A C 1
ATOM 1331 O O . ILE A 1 172 ? -9.831 -0.210 8.864 1.00 98.56 172 ILE A O 1
ATOM 1335 N N . LEU A 1 173 ? -7.755 -0.262 9.732 1.00 98.38 173 LEU A N 1
ATOM 1336 C CA . LEU A 1 173 ? -8.155 -0.130 11.142 1.00 98.38 173 LEU A CA 1
ATOM 1337 C C . LEU A 1 173 ? -8.233 1.336 11.605 1.00 98.38 173 LEU A C 1
ATOM 1339 O O . LEU A 1 173 ? -7.641 1.716 12.617 1.00 98.38 173 LEU A O 1
ATOM 1343 N N . GLY A 1 174 ? -8.995 2.144 10.869 1.00 97.50 174 GLY A N 1
ATOM 1344 C CA . GLY A 1 174 ? -9.275 3.546 11.181 1.00 97.50 174 GLY A CA 1
ATOM 1345 C C . GLY A 1 174 ? -8.149 4.513 10.839 1.00 97.50 174 GLY A C 1
ATOM 1346 O O . GLY A 1 174 ? -7.045 4.100 10.495 1.00 97.50 174 GLY A O 1
ATOM 1347 N N . ASP A 1 175 ? -8.456 5.808 10.932 1.00 96.75 175 ASP A N 1
ATOM 1348 C CA . ASP A 1 175 ? -7.529 6.913 10.662 1.00 96.75 175 ASP A CA 1
ATOM 1349 C C . ASP A 1 175 ? -6.876 6.828 9.265 1.00 96.75 175 ASP A C 1
ATOM 1351 O O . ASP A 1 175 ? -5.728 7.219 9.062 1.00 96.75 175 ASP A O 1
ATOM 1355 N N . LEU A 1 176 ? -7.645 6.370 8.269 1.00 96.94 176 LEU A N 1
ATOM 1356 C CA . LEU A 1 176 ? -7.269 6.424 6.852 1.00 96.94 176 LEU A CA 1
ATOM 1357 C C . LEU A 1 176 ? -7.146 7.873 6.374 1.00 96.94 176 LEU A C 1
ATOM 1359 O O . LEU A 1 176 ? -6.337 8.186 5.502 1.00 96.94 176 LEU A O 1
ATOM 1363 N N . PHE A 1 177 ? -7.966 8.760 6.940 1.00 96.12 177 PHE A N 1
ATOM 1364 C CA . PHE A 1 177 ? -7.923 10.186 6.655 1.00 96.12 177 PHE A CA 1
ATOM 1365 C C . PHE A 1 177 ? -7.611 10.995 7.909 1.00 96.12 177 PHE A C 1
ATOM 1367 O O . PHE A 1 177 ? -8.170 10.781 8.982 1.00 96.12 177 PHE A O 1
ATOM 1374 N N . GLU A 1 178 ? -6.807 12.041 7.728 1.00 90.06 178 GLU A N 1
ATOM 1375 C CA . GLU A 1 178 ? -6.485 13.015 8.777 1.00 90.06 178 GLU A CA 1
ATOM 1376 C C . GLU A 1 178 ? -7.727 13.702 9.375 1.00 90.06 178 GLU A C 1
ATOM 1378 O O . GLU A 1 178 ? -7.709 14.154 10.523 1.00 90.06 178 GLU A O 1
ATOM 1383 N N . ALA A 1 179 ? -8.805 13.819 8.594 1.00 92.50 179 ALA A N 1
ATOM 1384 C CA . ALA A 1 179 ? -10.113 14.244 9.067 1.00 92.50 179 ALA A CA 1
ATOM 1385 C C . ALA A 1 179 ? -11.217 13.858 8.080 1.00 92.50 179 ALA A C 1
ATOM 1387 O O . ALA A 1 179 ? -11.056 14.040 6.874 1.00 92.50 179 ALA A O 1
ATOM 1388 N N . TRP A 1 180 ? -12.382 13.481 8.605 1.00 97.31 180 TRP A N 1
ATOM 1389 C CA . TRP A 1 180 ? -13.599 13.303 7.815 1.00 97.31 180 TRP A CA 1
ATOM 1390 C C . TRP A 1 180 ? -14.753 14.130 8.373 1.00 97.31 180 TRP A C 1
ATOM 1392 O O . TRP A 1 180 ? -15.042 14.091 9.566 1.00 97.31 180 TRP A O 1
ATOM 1402 N N . ILE A 1 181 ? -15.436 14.886 7.512 1.00 97.19 181 ILE A N 1
ATOM 1403 C CA . ILE A 1 181 ? -16.570 15.741 7.911 1.00 97.19 181 ILE A CA 1
ATOM 1404 C C . ILE A 1 181 ? -17.888 15.364 7.226 1.00 97.19 181 ILE A C 1
ATOM 1406 O O . ILE A 1 181 ? -18.876 16.083 7.371 1.00 97.19 181 ILE A O 1
ATOM 1410 N N . GLY A 1 182 ? -17.909 14.250 6.498 1.00 97.62 182 GLY A N 1
ATOM 1411 C CA . GLY A 1 182 ? -19.069 13.730 5.780 1.00 97.62 182 GLY A CA 1
ATOM 1412 C C . GLY A 1 182 ? -18.748 13.413 4.321 1.00 97.62 182 GLY A C 1
ATOM 1413 O O . GLY A 1 182 ? -17.930 14.083 3.692 1.00 97.62 182 GLY A O 1
ATOM 1414 N N . ASP A 1 183 ? -19.424 12.398 3.784 1.00 98.12 183 ASP A N 1
ATOM 1415 C CA . ASP A 1 183 ? -19.187 11.860 2.435 1.00 98.12 183 ASP A CA 1
ATOM 1416 C C . ASP A 1 183 ? -19.552 12.830 1.294 1.00 98.12 183 ASP A C 1
ATOM 1418 O O . ASP A 1 183 ? -19.325 12.541 0.123 1.00 98.12 183 ASP A O 1
ATOM 1422 N N . ASP A 1 184 ? -20.182 13.962 1.600 1.00 97.44 184 ASP A N 1
ATOM 1423 C CA . ASP A 1 184 ? -20.512 15.014 0.641 1.00 97.44 184 ASP A CA 1
ATOM 1424 C C . ASP A 1 184 ? -19.405 16.071 0.476 1.00 97.44 184 ASP A C 1
ATOM 1426 O O . ASP A 1 184 ? -19.560 16.980 -0.340 1.00 97.44 184 ASP A O 1
ATOM 1430 N N . ASP A 1 185 ? -18.281 15.960 1.197 1.00 96.50 185 ASP A N 1
ATOM 1431 C CA . ASP A 1 185 ? -17.114 16.826 0.988 1.00 96.50 185 ASP A CA 1
ATOM 1432 C C . ASP A 1 185 ? -16.463 16.550 -0.387 1.00 96.50 185 ASP A C 1
ATOM 1434 O O . ASP A 1 185 ? -15.968 15.444 -0.614 1.00 96.50 185 ASP A O 1
ATOM 1438 N N . PRO A 1 186 ? -16.396 17.528 -1.317 1.00 95.62 186 PRO A N 1
ATOM 1439 C CA . PRO A 1 186 ? -15.905 17.310 -2.681 1.00 95.62 186 PRO A CA 1
ATOM 1440 C C . PRO A 1 186 ? -14.371 17.231 -2.796 1.00 95.62 186 PRO A C 1
ATOM 1442 O O . PRO A 1 186 ? -13.844 17.362 -3.908 1.00 95.62 186 PRO A O 1
ATOM 1445 N N . ASN A 1 187 ? -13.657 17.047 -1.680 1.00 94.75 187 ASN A N 1
ATOM 1446 C CA . ASN A 1 187 ? -12.199 16.968 -1.627 1.00 94.75 187 ASN A CA 1
ATOM 1447 C C . ASN A 1 187 ? -11.669 15.952 -2.667 1.00 94.75 187 ASN A C 1
ATOM 1449 O O . ASN A 1 187 ? -12.034 14.774 -2.598 1.00 94.75 187 ASN A O 1
ATOM 1453 N N . PRO A 1 188 ? -10.834 16.376 -3.638 1.00 92.31 188 PRO A N 1
ATOM 1454 C CA . PRO A 1 188 ? -10.301 15.484 -4.667 1.00 92.31 188 PRO A CA 1
ATOM 1455 C C . PRO A 1 188 ? -9.575 14.261 -4.101 1.00 92.31 188 PRO A C 1
ATOM 1457 O O . PRO A 1 188 ? -9.764 13.167 -4.625 1.00 92.31 188 PRO A O 1
ATOM 1460 N N . LEU A 1 189 ? -8.856 14.420 -2.983 1.00 92.75 189 LEU A N 1
ATOM 1461 C CA . LEU A 1 189 ? -8.130 13.326 -2.332 1.00 92.75 189 LEU A CA 1
ATOM 1462 C C . LEU A 1 189 ? -9.061 12.178 -1.918 1.00 92.75 189 LEU A C 1
ATOM 1464 O O . LEU A 1 189 ? -8.709 11.014 -2.062 1.00 92.75 189 LEU A O 1
ATOM 1468 N N . HIS A 1 190 ? -10.273 12.483 -1.441 1.00 96.75 190 HIS A N 1
ATOM 1469 C CA . HIS A 1 190 ? -11.231 11.442 -1.055 1.00 96.75 190 HIS A CA 1
ATOM 1470 C C . HIS A 1 190 ? -11.604 10.582 -2.270 1.00 96.75 190 HIS A C 1
ATOM 1472 O O . HIS A 1 190 ? -11.648 9.359 -2.180 1.00 96.75 190 HIS A O 1
ATOM 1478 N N . ARG A 1 191 ? -11.824 11.216 -3.427 1.00 92.94 191 ARG A N 1
ATOM 1479 C CA . ARG A 1 191 ? -12.163 10.517 -4.674 1.00 92.94 191 ARG A CA 1
ATOM 1480 C C . ARG A 1 191 ? -10.995 9.697 -5.211 1.00 92.94 191 ARG A C 1
ATOM 1482 O O . ARG A 1 191 ? -11.217 8.590 -5.687 1.00 92.94 191 ARG A O 1
ATOM 1489 N N . GLU A 1 192 ? -9.779 10.221 -5.115 1.00 90.19 192 GLU A N 1
ATOM 1490 C CA . GLU A 1 192 ? -8.561 9.514 -5.513 1.00 90.19 192 GLU A CA 1
ATOM 1491 C C . GLU A 1 192 ? -8.352 8.243 -4.679 1.00 90.19 192 GLU A C 1
ATOM 1493 O O . GLU A 1 192 ? -8.221 7.152 -5.234 1.00 90.19 192 GLU A O 1
ATOM 1498 N N . VAL A 1 193 ? -8.435 8.358 -3.349 1.00 94.38 193 VAL A N 1
ATOM 1499 C CA . VAL A 1 193 ? -8.314 7.214 -2.433 1.00 94.38 193 VAL A CA 1
ATOM 1500 C C . VAL A 1 193 ? -9.447 6.208 -2.653 1.00 94.38 193 VAL A C 1
ATOM 1502 O O . VAL A 1 193 ? -9.191 5.007 -2.725 1.00 94.38 193 VAL A O 1
ATOM 1505 N N . ALA A 1 194 ? -10.691 6.671 -2.825 1.00 96.31 194 ALA A N 1
ATOM 1506 C CA . ALA A 1 194 ? -11.811 5.788 -3.145 1.00 96.31 194 ALA A CA 1
ATOM 1507 C C . ALA A 1 194 ? -11.562 5.010 -4.444 1.00 96.31 194 ALA A C 1
ATOM 1509 O O . ALA A 1 194 ? -11.730 3.794 -4.465 1.00 96.31 194 ALA A O 1
ATOM 1510 N N . ALA A 1 195 ? -11.110 5.681 -5.508 1.00 88.50 195 ALA A N 1
ATOM 1511 C CA . ALA A 1 195 ? -10.814 5.038 -6.783 1.00 88.50 195 ALA A CA 1
ATOM 1512 C C . ALA A 1 195 ? -9.687 3.999 -6.666 1.00 88.50 195 ALA A C 1
ATOM 1514 O O . ALA A 1 195 ? -9.801 2.919 -7.247 1.00 88.50 195 ALA A O 1
ATOM 1515 N N . ALA A 1 196 ? -8.637 4.287 -5.890 1.00 86.62 196 ALA A N 1
ATOM 1516 C CA . ALA A 1 196 ? -7.537 3.355 -5.649 1.00 86.62 196 ALA A CA 1
ATOM 1517 C C . ALA A 1 196 ? -7.999 2.092 -4.897 1.00 86.62 196 ALA A C 1
ATOM 1519 O O . ALA A 1 196 ? -7.705 0.976 -5.329 1.00 86.62 196 ALA A O 1
ATOM 1520 N N . ILE A 1 197 ? -8.784 2.252 -3.824 1.00 94.75 197 ILE A N 1
ATOM 1521 C CA . ILE A 1 197 ? -9.372 1.121 -3.085 1.00 94.75 197 ILE A CA 1
ATOM 1522 C C . ILE A 1 197 ? -10.323 0.333 -3.993 1.00 94.75 197 ILE A C 1
ATOM 1524 O O . ILE A 1 197 ? -10.272 -0.894 -4.025 1.00 94.75 197 ILE A O 1
ATOM 1528 N N . HIS A 1 198 ? -11.140 1.017 -4.793 1.00 93.44 198 HIS A N 1
ATOM 1529 C CA . HIS A 1 198 ? -12.079 0.365 -5.701 1.00 93.44 198 HIS A CA 1
ATOM 1530 C C . HIS A 1 198 ? -11.370 -0.430 -6.799 1.00 93.44 198 HIS A C 1
ATOM 1532 O O . HIS A 1 198 ? -11.827 -1.506 -7.186 1.00 93.44 198 HIS A O 1
ATOM 1538 N N . ALA A 1 199 ? -10.234 0.069 -7.292 1.00 82.50 199 ALA A N 1
ATOM 1539 C CA . ALA A 1 199 ? -9.394 -0.657 -8.234 1.00 82.50 199 ALA A CA 1
ATOM 1540 C C . ALA A 1 199 ? -8.846 -1.956 -7.626 1.00 82.50 199 ALA A C 1
ATOM 1542 O O . ALA A 1 199 ? -8.799 -2.959 -8.332 1.00 82.50 199 ALA A O 1
ATOM 1543 N N . LEU A 1 200 ? -8.491 -1.958 -6.336 1.00 87.50 200 LEU A N 1
ATOM 1544 C CA . LEU A 1 200 ? -8.094 -3.165 -5.607 1.00 87.50 200 LEU A CA 1
ATOM 1545 C C . LEU A 1 200 ? -9.275 -4.129 -5.41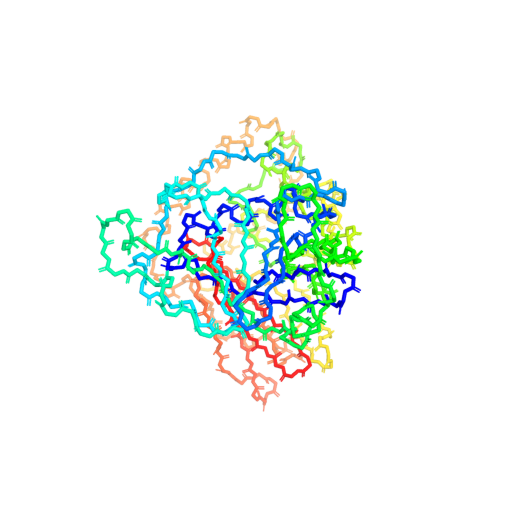1 1.00 87.50 200 LEU A C 1
ATOM 1547 O O . LEU A 1 200 ? -9.163 -5.311 -5.714 1.00 87.50 200 LEU A O 1
ATOM 1551 N N . VAL A 1 201 ? -10.446 -3.629 -5.011 1.00 92.94 201 VAL A N 1
ATOM 1552 C CA . VAL A 1 201 ? -11.652 -4.468 -4.878 1.00 92.94 201 VAL A CA 1
ATOM 1553 C C . VAL A 1 201 ? -12.010 -5.149 -6.202 1.00 92.94 201 VAL A C 1
ATOM 1555 O O . VAL A 1 201 ? -12.377 -6.323 -6.226 1.00 92.94 201 VAL A O 1
ATOM 1558 N N . LYS A 1 202 ? -11.837 -4.452 -7.331 1.00 86.94 202 LYS A N 1
ATOM 1559 C CA . LYS A 1 202 ? -12.051 -5.015 -8.673 1.00 86.94 202 LYS A CA 1
ATOM 1560 C C . LYS A 1 202 ? -11.099 -6.152 -9.041 1.00 86.94 202 LYS A C 1
ATOM 1562 O O . LYS A 1 202 ? -11.447 -6.921 -9.932 1.00 86.94 202 LYS A O 1
ATOM 1567 N N . THR A 1 203 ? -9.939 -6.284 -8.392 1.00 81.94 203 THR A N 1
ATOM 1568 C CA . THR A 1 203 ? -9.062 -7.450 -8.598 1.00 81.94 203 THR A CA 1
ATOM 1569 C C . THR A 1 203 ? -9.502 -8.672 -7.797 1.00 81.94 203 THR A C 1
ATOM 1571 O O . THR A 1 203 ? -8.872 -9.715 -7.916 1.00 81.94 203 THR A O 1
ATOM 1574 N N . GLY A 1 204 ? -10.571 -8.565 -7.000 1.00 87.25 204 GLY A N 1
ATOM 1575 C CA . GLY A 1 204 ? -11.097 -9.650 -6.174 1.00 87.25 204 GLY A CA 1
ATOM 1576 C C . GLY A 1 204 ? -10.675 -9.594 -4.707 1.00 87.25 204 GLY A C 1
ATOM 1577 O O . GLY A 1 204 ? -11.110 -10.451 -3.947 1.00 87.25 204 GLY A O 1
ATOM 1578 N N . VAL A 1 205 ? -9.891 -8.592 -4.290 1.00 94.81 205 VAL A N 1
ATOM 1579 C CA . VAL A 1 205 ? -9.457 -8.433 -2.893 1.00 94.81 205 VAL A CA 1
ATOM 1580 C C . VAL A 1 205 ? -10.510 -7.640 -2.106 1.00 94.81 205 VAL A C 1
ATOM 1582 O O . VAL A 1 205 ? -10.645 -6.433 -2.325 1.00 94.81 205 VAL A O 1
ATOM 1585 N N . PRO A 1 206 ? -11.282 -8.253 -1.191 1.00 97.88 206 PRO A N 1
ATOM 1586 C CA . PRO A 1 206 ? -12.236 -7.522 -0.368 1.00 97.88 206 PRO A CA 1
ATOM 1587 C C . PRO A 1 206 ? -11.515 -6.568 0.593 1.00 97.88 206 PRO A C 1
ATOM 1589 O O . PRO A 1 206 ? -10.615 -6.959 1.339 1.00 97.88 206 PRO A O 1
ATOM 1592 N N . CYS A 1 207 ? -11.960 -5.312 0.606 1.00 98.62 207 CYS A N 1
ATOM 1593 C CA . CYS A 1 207 ? -11.440 -4.271 1.488 1.00 98.62 207 CYS A CA 1
ATOM 1594 C C . CYS A 1 207 ? -12.446 -3.967 2.601 1.00 98.62 207 CYS A C 1
ATOM 1596 O O . CYS A 1 207 ? -13.627 -3.735 2.336 1.00 98.62 207 CYS A O 1
ATOM 1598 N N . TYR A 1 208 ? -11.974 -3.905 3.839 1.00 98.81 208 TYR A N 1
ATOM 1599 C CA . TYR A 1 208 ? -12.771 -3.644 5.030 1.00 98.81 208 TYR A CA 1
ATOM 1600 C C . TYR A 1 208 ? -12.254 -2.416 5.769 1.00 98.81 208 TYR A C 1
ATOM 1602 O O . TYR A 1 208 ? -11.053 -2.154 5.788 1.00 98.81 208 TYR A O 1
ATOM 1610 N N . PHE A 1 209 ? -13.155 -1.685 6.418 1.00 98.81 209 PHE A N 1
ATOM 1611 C CA . PHE A 1 209 ? -12.815 -0.469 7.147 1.00 98.81 209 PHE A CA 1
ATOM 1612 C C . PHE A 1 209 ? -13.493 -0.441 8.519 1.00 98.81 209 PHE A C 1
ATOM 1614 O O . PHE A 1 209 ? -14.716 -0.556 8.605 1.00 98.81 209 PHE A O 1
ATOM 1621 N N . ILE A 1 210 ? -12.699 -0.271 9.576 1.00 98.75 210 ILE A N 1
ATOM 1622 C CA . ILE A 1 210 ? -13.163 0.124 10.912 1.00 98.75 210 ILE A CA 1
ATOM 1623 C C . ILE A 1 210 ? -12.909 1.621 11.058 1.00 98.75 210 ILE A C 1
ATOM 1625 O O . ILE A 1 210 ? -11.856 2.104 10.665 1.00 98.75 210 ILE A O 1
ATOM 1629 N N . HIS A 1 211 ? -13.861 2.359 11.622 1.00 98.69 211 HIS A N 1
ATOM 1630 C CA . HIS A 1 211 ? -13.706 3.787 11.892 1.00 98.69 211 HIS A CA 1
ATOM 1631 C C . HIS A 1 211 ? -12.594 4.086 12.897 1.00 98.69 211 HIS A C 1
ATOM 1633 O O . HIS A 1 211 ? -12.518 3.439 13.941 1.00 98.69 211 HIS A O 1
ATOM 1639 N N . GLY A 1 212 ? -11.797 5.118 12.617 1.00 97.38 212 GLY A N 1
ATOM 1640 C CA . GLY A 1 212 ? -10.870 5.705 13.575 1.00 97.38 212 GLY A CA 1
ATOM 1641 C C . GLY A 1 212 ? -11.424 6.957 14.244 1.00 97.38 212 GLY A C 1
ATOM 1642 O O . GLY A 1 212 ? -12.541 7.410 13.969 1.00 97.38 212 GLY A O 1
ATOM 1643 N N . ASN A 1 213 ? -10.634 7.554 15.133 1.00 95.06 213 ASN A N 1
ATOM 1644 C CA . ASN A 1 213 ? -11.040 8.759 15.852 1.00 95.06 213 ASN A CA 1
ATOM 1645 C C . ASN A 1 213 ? -11.035 10.026 14.979 1.00 95.06 213 ASN A C 1
ATOM 1647 O O . ASN A 1 213 ? -11.584 11.055 15.389 1.00 95.06 213 ASN A O 1
ATOM 1651 N N . ARG A 1 214 ? -10.408 9.990 13.798 1.00 93.31 214 ARG A N 1
ATOM 1652 C CA . ARG A 1 214 ? -10.353 11.120 12.852 1.00 93.31 214 ARG A CA 1
ATOM 1653 C C . ARG A 1 214 ? -11.414 11.050 11.764 1.00 93.31 214 ARG A C 1
ATOM 1655 O O . ARG A 1 214 ? -11.822 12.088 11.231 1.00 93.31 214 ARG A O 1
ATOM 1662 N N . ASP A 1 215 ? -11.864 9.844 11.450 1.00 96.75 215 ASP A N 1
ATOM 1663 C CA . ASP A 1 215 ? -12.674 9.550 10.276 1.00 96.75 215 ASP A CA 1
ATOM 1664 C C . ASP A 1 215 ? -13.944 8.736 10.579 1.00 96.75 215 ASP A C 1
ATOM 1666 O O . ASP A 1 215 ? -14.583 8.204 9.674 1.00 96.75 215 ASP A O 1
ATOM 1670 N N . PHE A 1 216 ? -14.409 8.757 11.834 1.00 97.31 216 PHE A N 1
ATOM 1671 C CA . PHE A 1 216 ? -15.655 8.130 12.312 1.00 97.31 216 PHE A CA 1
ATOM 1672 C C . PHE A 1 216 ? -16.951 8.548 11.595 1.00 97.31 216 PHE A C 1
ATOM 1674 O O . PHE A 1 216 ? -17.997 7.937 11.811 1.00 97.31 216 PHE A O 1
ATOM 1681 N N . LEU A 1 217 ? -16.912 9.586 10.755 1.00 98.31 217 LEU A N 1
ATOM 1682 C CA . LEU A 1 217 ? -18.045 10.022 9.933 1.00 98.31 217 LEU A CA 1
ATOM 1683 C C . LEU A 1 217 ? -18.053 9.415 8.521 1.00 98.31 217 LEU A C 1
ATOM 1685 O O . LEU A 1 217 ? -18.951 9.750 7.747 1.00 98.31 217 LEU A O 1
ATOM 1689 N N . ILE A 1 218 ? -17.075 8.572 8.162 1.00 98.44 218 ILE A N 1
ATOM 1690 C CA . ILE A 1 218 ? -17.082 7.846 6.885 1.00 98.44 218 ILE A CA 1
ATOM 1691 C C . ILE A 1 218 ? -18.365 7.030 6.777 1.00 98.44 218 ILE A C 1
ATOM 1693 O O . ILE A 1 218 ? -18.670 6.186 7.618 1.00 98.44 218 ILE A O 1
ATOM 1697 N N . GLY A 1 219 ? -19.141 7.297 5.736 1.00 97.94 219 GLY A N 1
ATOM 1698 C CA . GLY A 1 219 ? -20.466 6.735 5.569 1.00 97.94 219 GLY A CA 1
ATOM 1699 C C . GLY A 1 219 ? -20.571 5.716 4.442 1.00 97.94 219 GLY A C 1
ATOM 1700 O O . GLY A 1 219 ? -19.621 5.324 3.759 1.00 97.94 219 GLY A O 1
ATOM 1701 N N . LYS A 1 220 ? -21.817 5.283 4.224 1.00 97.94 220 LYS A N 1
ATOM 1702 C CA . LYS A 1 220 ? -22.173 4.322 3.174 1.00 97.94 220 LYS A CA 1
ATOM 1703 C C . LYS A 1 220 ? -21.928 4.861 1.764 1.00 97.94 220 LYS A C 1
ATOM 1705 O O . LYS A 1 220 ? -21.892 4.062 0.834 1.00 97.94 220 LYS A O 1
ATOM 1710 N N . ARG A 1 221 ? -21.852 6.182 1.562 1.00 98.38 221 ARG A N 1
ATOM 1711 C CA . ARG A 1 221 ? -21.606 6.738 0.227 1.00 98.38 221 ARG A CA 1
ATOM 1712 C C . ARG A 1 221 ? -20.148 6.522 -0.149 1.00 98.38 221 ARG A C 1
ATOM 1714 O O . ARG A 1 221 ? -19.918 5.923 -1.193 1.00 98.38 221 ARG A O 1
ATOM 1721 N N . PHE A 1 222 ? -19.211 6.905 0.716 1.00 98.56 222 PHE A N 1
ATOM 1722 C CA . PHE A 1 222 ? -17.794 6.642 0.477 1.00 98.56 222 PHE A CA 1
ATOM 1723 C C . PHE A 1 222 ? -17.522 5.139 0.363 1.00 98.56 222 PHE A C 1
ATOM 1725 O O . PHE A 1 222 ? -16.851 4.719 -0.569 1.00 98.56 222 PHE A O 1
ATOM 1732 N N . ALA A 1 223 ? -18.142 4.314 1.217 1.00 98.44 223 ALA A N 1
ATOM 1733 C CA . ALA A 1 223 ? -18.022 2.858 1.124 1.00 98.44 223 ALA A CA 1
ATOM 1734 C C . ALA A 1 223 ? -18.489 2.284 -0.230 1.00 98.44 223 ALA A C 1
ATOM 1736 O O . ALA A 1 223 ? -17.857 1.386 -0.775 1.00 98.44 223 ALA A O 1
ATOM 1737 N N . ARG A 1 224 ? -19.569 2.821 -0.821 1.00 98.44 224 ARG A N 1
ATOM 1738 C CA . ARG A 1 224 ? -20.000 2.433 -2.178 1.00 98.44 224 ARG A CA 1
ATOM 1739 C C . ARG A 1 224 ? -19.037 2.916 -3.259 1.00 98.44 224 ARG A C 1
ATOM 1741 O O . ARG A 1 224 ? -18.800 2.182 -4.209 1.00 98.44 224 ARG A O 1
ATOM 1748 N N . GLU A 1 225 ? -18.528 4.140 -3.133 1.00 97.88 225 GLU A N 1
ATOM 1749 C CA . GLU A 1 225 ? -17.588 4.728 -4.096 1.00 97.88 225 GLU A CA 1
ATOM 1750 C C . GLU A 1 225 ? -16.242 3.984 -4.093 1.00 97.88 225 GLU A C 1
ATOM 1752 O O . GLU A 1 225 ? -15.683 3.736 -5.158 1.00 97.88 225 GLU A O 1
ATOM 1757 N N . SER A 1 226 ? -15.754 3.571 -2.920 1.00 98.31 226 SER A N 1
ATOM 1758 C CA . SER A 1 226 ? -14.513 2.807 -2.767 1.00 98.31 226 SER A CA 1
ATOM 1759 C C . SER A 1 226 ? -14.690 1.295 -2.921 1.00 98.31 226 SER A C 1
ATOM 1761 O O . SER A 1 226 ? -13.724 0.578 -3.147 1.00 98.31 226 SER A O 1
ATOM 1763 N N . GLY A 1 227 ? -15.913 0.776 -2.802 1.00 98.25 227 GLY A N 1
ATOM 1764 C CA . GLY A 1 227 ? -16.190 -0.663 -2.776 1.00 98.25 227 GLY A CA 1
ATOM 1765 C C . GLY A 1 227 ? -15.823 -1.365 -1.462 1.00 98.25 227 GLY A C 1
ATOM 1766 O O . GLY A 1 227 ? -15.906 -2.589 -1.402 1.00 98.25 227 GLY A O 1
ATOM 1767 N N . MET A 1 228 ? -15.422 -0.632 -0.419 1.00 98.25 228 MET A N 1
ATOM 1768 C CA . MET A 1 228 ? -15.071 -1.228 0.873 1.00 98.25 228 MET A CA 1
ATOM 1769 C C . MET A 1 228 ? -16.303 -1.549 1.732 1.00 98.25 228 MET A C 1
ATOM 1771 O O . MET A 1 228 ? -17.366 -0.938 1.602 1.00 98.25 228 MET A O 1
ATOM 1775 N N . ILE A 1 229 ? -16.140 -2.473 2.676 1.00 98.75 229 ILE A N 1
ATOM 1776 C CA . ILE A 1 229 ? -17.170 -2.886 3.631 1.00 98.75 229 ILE A CA 1
ATOM 1777 C C . ILE A 1 229 ? -16.882 -2.249 4.994 1.00 98.75 229 ILE A C 1
ATOM 1779 O O . ILE A 1 229 ? -15.826 -2.470 5.585 1.00 98.75 229 ILE A O 1
ATOM 1783 N N . LEU A 1 230 ? -17.838 -1.477 5.514 1.00 98.69 230 LEU A N 1
ATOM 1784 C CA . LEU A 1 230 ? -17.746 -0.908 6.860 1.00 98.69 230 LEU A CA 1
ATOM 1785 C C . LEU A 1 230 ? -17.984 -2.000 7.911 1.00 98.69 230 LEU A C 1
ATOM 1787 O O . LEU A 1 230 ? -18.988 -2.715 7.853 1.00 98.69 230 LEU A O 1
ATOM 1791 N N . LEU A 1 231 ? -17.074 -2.103 8.872 1.00 98.69 231 LEU A N 1
ATOM 1792 C CA . LEU A 1 231 ? -17.123 -3.032 9.995 1.00 98.69 231 LEU A CA 1
ATOM 1793 C C . LEU A 1 231 ? -17.537 -2.316 11.296 1.00 98.69 231 LEU A C 1
ATOM 1795 O O . LEU A 1 231 ? -17.397 -1.096 11.397 1.00 98.69 231 LEU A O 1
ATOM 1799 N N . PRO A 1 232 ? -18.060 -3.052 12.297 1.00 98.19 232 PRO A N 1
ATOM 1800 C CA . PRO A 1 232 ? -18.260 -2.511 13.644 1.00 98.19 232 PRO A CA 1
ATOM 1801 C C . PRO A 1 232 ? -16.922 -2.167 14.323 1.00 98.19 232 PRO A C 1
ATOM 1803 O O . PRO A 1 232 ? -15.870 -2.631 13.893 1.00 98.19 232 PRO A O 1
ATOM 1806 N N . GLU A 1 233 ? -16.969 -1.391 15.413 1.00 97.19 233 GLU A N 1
ATOM 1807 C CA . GLU A 1 233 ? -15.772 -0.919 16.140 1.00 97.19 233 GLU A CA 1
ATOM 1808 C C . GLU A 1 233 ? -14.882 -2.043 16.693 1.00 97.19 233 GLU A C 1
ATOM 1810 O O . GLU A 1 233 ? -13.667 -1.888 16.791 1.00 97.19 233 GLU A O 1
ATOM 1815 N N . GLU A 1 234 ? -15.499 -3.178 17.020 1.00 98.44 234 GLU A N 1
ATOM 1816 C CA . GLU A 1 234 ? -14.863 -4.407 17.480 1.00 98.44 234 GLU A CA 1
ATOM 1817 C C . GLU A 1 234 ? -15.319 -5.542 16.559 1.00 98.44 234 GLU A C 1
ATOM 1819 O O . GLU A 1 234 ? -16.522 -5.806 16.432 1.00 98.44 234 GLU A O 1
ATOM 1824 N N . LYS A 1 235 ? -14.378 -6.238 15.916 1.00 98.62 235 LYS A N 1
ATOM 1825 C CA . LYS A 1 235 ? -14.696 -7.379 15.051 1.00 98.62 235 LYS A CA 1
ATOM 1826 C C . LYS A 1 235 ? -13.734 -8.532 15.300 1.00 98.62 235 LYS A C 1
ATOM 1828 O O . LYS A 1 235 ? -12.532 -8.389 15.125 1.00 98.62 235 LYS A O 1
ATOM 1833 N N . VAL A 1 236 ? -14.279 -9.695 15.651 1.00 98.69 236 VAL A N 1
ATOM 1834 C CA . VAL A 1 236 ? -13.523 -10.953 15.657 1.00 98.69 236 VAL A CA 1
ATOM 1835 C C . VAL A 1 236 ? -13.536 -11.548 14.251 1.00 98.69 236 VAL A C 1
ATOM 1837 O O . VAL A 1 236 ? -14.593 -11.640 13.613 1.00 98.69 236 VAL A O 1
ATOM 1840 N N . LEU A 1 237 ? -12.353 -11.921 13.779 1.00 98.38 237 LEU A N 1
ATOM 1841 C CA . LEU A 1 237 ? -12.098 -12.587 12.509 1.00 98.38 237 LEU A CA 1
ATOM 1842 C C . LEU A 1 237 ? -11.543 -13.986 12.767 1.00 98.38 237 LEU A C 1
ATOM 1844 O O . LEU A 1 237 ? -10.792 -14.184 13.721 1.00 98.38 237 LEU A O 1
ATOM 1848 N N . ASP A 1 238 ? -11.878 -14.926 11.891 1.00 98.00 238 ASP A N 1
ATOM 1849 C CA . ASP A 1 238 ? -11.142 -16.181 11.756 1.00 98.00 238 ASP A CA 1
ATOM 1850 C C . ASP A 1 238 ? -10.136 -16.012 10.613 1.00 98.00 238 ASP A C 1
ATOM 1852 O O . ASP A 1 238 ? -10.520 -15.912 9.448 1.00 98.00 238 ASP A O 1
ATOM 1856 N N . LEU A 1 239 ? -8.856 -15.894 10.967 1.00 97.69 239 LEU A N 1
ATOM 1857 C CA . LEU A 1 239 ? -7.750 -15.748 10.028 1.00 97.69 239 LEU A CA 1
ATOM 1858 C C . LEU A 1 239 ? -6.925 -17.031 10.055 1.00 97.69 239 LEU A C 1
ATOM 1860 O O . LEU A 1 239 ? -6.070 -17.210 10.922 1.00 97.69 239 LEU A O 1
ATOM 1864 N N . TYR A 1 240 ? -7.204 -17.929 9.109 1.00 97.69 240 TYR A N 1
ATOM 1865 C CA . TYR A 1 240 ? -6.499 -19.206 8.949 1.00 97.69 240 TYR A CA 1
ATOM 1866 C C . TYR A 1 240 ? -6.549 -20.094 10.212 1.00 97.69 240 TYR A C 1
ATOM 1868 O O . TYR A 1 240 ? -5.554 -20.706 10.598 1.00 97.69 240 TYR A O 1
ATOM 1876 N N . GLY A 1 241 ? -7.703 -20.147 10.890 1.00 96.00 241 GLY A N 1
ATOM 1877 C CA . GLY A 1 241 ? -7.906 -20.911 12.127 1.00 96.00 241 GLY A CA 1
ATOM 1878 C C . GLY A 1 241 ? -7.515 -20.156 13.401 1.00 96.00 241 GLY A C 1
ATOM 1879 O O . GLY A 1 241 ? -7.621 -20.697 14.505 1.00 96.00 241 GLY A O 1
ATOM 1880 N N . ARG A 1 242 ? -7.056 -18.904 13.280 1.00 96.44 242 ARG A N 1
ATOM 1881 C CA . ARG A 1 242 ? -6.726 -18.021 14.402 1.00 96.44 242 ARG A CA 1
ATOM 1882 C C . ARG A 1 242 ? -7.851 -17.011 14.610 1.00 96.44 242 ARG A C 1
ATOM 1884 O O . ARG A 1 242 ? -8.111 -16.180 13.745 1.00 96.44 242 ARG A O 1
ATOM 1891 N N . HIS A 1 243 ? -8.463 -17.017 15.794 1.00 97.69 243 HIS A N 1
ATOM 1892 C CA . HIS A 1 243 ? -9.407 -15.968 16.184 1.00 97.69 243 HIS A CA 1
ATOM 1893 C C . HIS A 1 243 ? -8.663 -14.689 16.574 1.00 97.69 243 HIS A C 1
ATOM 1895 O O . HIS A 1 243 ? -7.938 -14.660 17.575 1.00 97.69 243 HIS A O 1
ATOM 1901 N N . VAL A 1 244 ? -8.853 -13.637 15.782 1.00 98.62 244 VAL A N 1
ATOM 1902 C CA . VAL A 1 244 ? -8.185 -12.344 15.937 1.00 98.62 244 VAL A CA 1
ATOM 1903 C C . VAL A 1 244 ? -9.231 -11.256 16.131 1.00 98.62 244 VAL A C 1
ATOM 1905 O O . VAL A 1 244 ? -10.108 -11.076 15.289 1.00 98.62 244 VAL A O 1
ATOM 1908 N N . LEU A 1 245 ? -9.135 -10.511 17.230 1.00 98.81 245 LEU A N 1
ATOM 1909 C CA . LEU A 1 245 ? -9.899 -9.282 17.409 1.00 98.81 245 LEU A CA 1
ATOM 1910 C C . LEU A 1 245 ? -9.198 -8.139 16.674 1.00 98.81 245 LEU A C 1
ATOM 1912 O O . LEU A 1 245 ? -8.010 -7.901 16.883 1.00 98.81 245 LEU A O 1
ATOM 1916 N N . ILE A 1 246 ? -9.949 -7.414 15.853 1.00 98.81 246 ILE A N 1
ATOM 1917 C CA . ILE A 1 246 ? -9.510 -6.167 15.232 1.00 98.81 246 ILE A CA 1
ATOM 1918 C C . ILE A 1 246 ? -10.355 -4.993 15.728 1.00 98.81 246 ILE A C 1
ATOM 1920 O O . ILE A 1 246 ? -11.564 -5.123 15.949 1.00 98.81 246 ILE A O 1
ATOM 1924 N N . MET A 1 247 ? -9.702 -3.848 15.907 1.00 98.69 247 MET A N 1
ATOM 1925 C CA . MET A 1 247 ? -10.316 -2.580 16.306 1.00 98.69 247 MET A CA 1
ATOM 1926 C C . MET A 1 247 ? -9.371 -1.416 15.990 1.00 98.69 247 MET A C 1
ATOM 1928 O O . MET A 1 247 ? -8.197 -1.632 15.703 1.00 98.69 247 MET A O 1
ATOM 1932 N N . HIS A 1 248 ? -9.846 -0.174 16.080 1.00 98.44 248 HIS A N 1
ATOM 1933 C CA . HIS A 1 248 ? -8.963 0.986 15.921 1.00 98.44 248 HIS A CA 1
A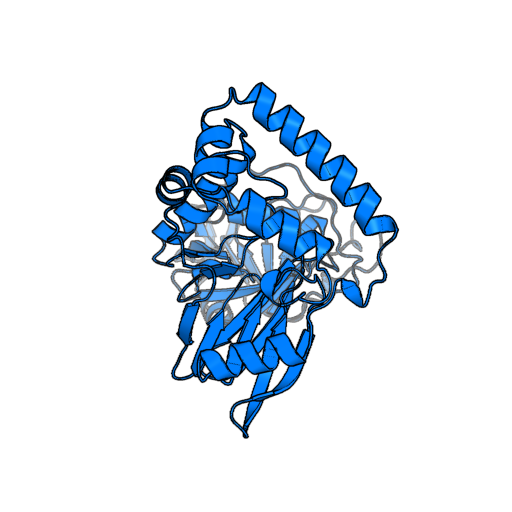TOM 1934 C C . HIS A 1 248 ? -7.988 1.148 17.103 1.00 98.44 248 HIS A C 1
ATOM 1936 O O . HIS A 1 248 ? -6.793 1.340 16.895 1.00 98.44 248 HIS A O 1
ATOM 1942 N N . GLY A 1 249 ? -8.472 0.989 18.342 1.00 97.19 249 GLY A N 1
ATOM 1943 C CA . GLY A 1 249 ? -7.648 0.943 19.561 1.00 97.19 249 GLY A CA 1
ATOM 1944 C C . GLY A 1 249 ? -7.799 2.144 20.499 1.00 97.19 249 GLY A C 1
ATOM 1945 O O . GLY A 1 249 ? -7.399 2.059 21.655 1.00 97.19 249 GLY A O 1
ATOM 1946 N N . ASP A 1 250 ? -8.444 3.223 20.062 1.00 95.81 250 ASP A N 1
ATOM 1947 C CA . ASP A 1 250 ? -8.692 4.426 20.868 1.00 95.81 250 ASP A CA 1
ATOM 1948 C C . ASP A 1 250 ? -9.529 4.160 22.133 1.00 95.81 250 ASP A C 1
ATOM 1950 O O . ASP A 1 250 ? -9.340 4.800 23.166 1.00 95.81 250 ASP A O 1
ATOM 1954 N N . THR A 1 251 ? -10.426 3.172 22.092 1.00 96.56 251 THR A N 1
ATOM 1955 C CA . THR A 1 251 ? -11.223 2.747 23.255 1.00 96.56 251 THR A CA 1
ATOM 1956 C C . THR A 1 251 ? -10.421 2.000 24.319 1.00 96.56 251 THR A C 1
ATOM 1958 O O . THR A 1 251 ? -10.911 1.845 25.437 1.00 96.56 251 THR A O 1
ATOM 1961 N N . LEU A 1 252 ? -9.196 1.561 24.009 1.00 97.06 252 LEU A N 1
ATOM 1962 C CA . LEU A 1 252 ? -8.295 0.920 24.971 1.00 97.06 252 LEU A CA 1
ATOM 1963 C C . LEU A 1 252 ? -7.529 1.948 25.817 1.00 97.06 252 LEU A C 1
ATOM 1965 O O . LEU A 1 252 ? -6.994 1.594 26.867 1.00 97.06 252 LEU A O 1
ATOM 1969 N N . CYS A 1 253 ? -7.488 3.217 25.403 1.00 94.69 253 CYS A N 1
ATOM 1970 C CA . CYS A 1 253 ? -6.821 4.312 26.113 1.00 94.69 253 CYS A CA 1
ATOM 1971 C C . CYS A 1 253 ? -7.699 4.849 27.260 1.00 94.69 253 CYS A C 1
ATOM 1973 O O . CYS A 1 253 ? -8.058 6.027 27.302 1.00 94.69 253 CYS A O 1
ATOM 1975 N N . THR A 1 254 ? -8.098 3.972 28.189 1.00 93.75 254 THR A N 1
ATOM 1976 C CA . THR A 1 254 ? -9.103 4.287 29.222 1.00 93.75 254 THR A CA 1
ATOM 1977 C C . THR A 1 254 ? -8.655 5.310 30.259 1.00 93.75 254 THR A C 1
ATOM 1979 O O . THR A 1 254 ? -9.493 5.874 30.962 1.00 93.75 254 THR A O 1
ATOM 1982 N N . ASP A 1 255 ? -7.354 5.580 30.332 1.00 91.62 255 ASP A N 1
ATOM 1983 C CA . ASP A 1 255 ? -6.790 6.574 31.242 1.00 91.62 255 ASP A CA 1
ATOM 1984 C C . ASP A 1 255 ? -7.008 8.012 30.719 1.00 91.62 255 ASP A C 1
ATOM 1986 O O . ASP A 1 255 ? -7.044 8.964 31.505 1.00 91.62 255 ASP A O 1
ATOM 1990 N N . ASP A 1 256 ? -7.266 8.192 29.414 1.00 89.88 256 ASP A N 1
ATOM 1991 C CA . ASP A 1 256 ? -7.644 9.480 28.820 1.00 89.88 256 ASP A CA 1
ATOM 1992 C C . ASP A 1 256 ? -9.162 9.723 28.905 1.00 89.88 256 ASP A C 1
ATOM 1994 O O . ASP A 1 256 ? -9.904 9.758 27.918 1.00 89.88 256 ASP A O 1
ATOM 1998 N N . THR A 1 257 ? -9.643 9.925 30.130 1.00 89.56 257 THR A N 1
ATOM 1999 C CA . THR A 1 257 ? -11.066 10.183 30.422 1.00 89.56 257 THR A CA 1
ATOM 2000 C C . THR A 1 257 ? -11.639 11.380 29.653 1.00 89.56 257 THR A C 1
ATOM 2002 O O . THR A 1 257 ? -12.806 11.365 29.251 1.00 89.56 257 THR A O 1
ATOM 2005 N N . GLY A 1 258 ? -10.822 12.410 29.402 1.00 89.44 258 GLY A N 1
ATOM 2006 C CA . GLY A 1 258 ? -11.216 13.583 28.624 1.00 89.44 258 GLY A CA 1
ATOM 2007 C C . GLY A 1 258 ? -11.465 13.245 27.155 1.00 89.44 258 GLY A C 1
ATOM 2008 O O . GLY A 1 258 ? -12.462 13.693 26.580 1.00 89.44 258 GLY A O 1
ATOM 2009 N N . TYR A 1 259 ? -10.596 12.423 26.559 1.00 90.56 259 TYR A N 1
ATOM 2010 C CA . TYR A 1 259 ? -10.810 11.892 25.217 1.00 90.56 259 TYR A CA 1
ATOM 2011 C C . TYR A 1 259 ? -12.046 10.989 25.159 1.00 90.56 259 TYR A C 1
ATOM 2013 O O . TYR A 1 259 ? -12.889 11.187 24.287 1.00 90.56 259 TYR A O 1
ATOM 2021 N N . LEU A 1 260 ? -12.227 10.066 26.109 1.00 92.69 260 LEU A N 1
ATOM 2022 C CA . LEU A 1 260 ? -13.391 9.173 26.118 1.00 92.69 260 LEU A CA 1
ATOM 2023 C C . LEU A 1 260 ? -14.724 9.926 26.245 1.00 92.69 260 LEU A C 1
ATOM 2025 O O . LEU A 1 260 ? -15.689 9.591 25.554 1.00 92.69 260 LEU A O 1
ATOM 2029 N N . ALA A 1 261 ? -14.784 10.982 27.061 1.00 94.19 261 ALA A N 1
ATOM 2030 C CA . ALA A 1 261 ? -15.965 11.841 27.153 1.00 94.19 261 ALA A CA 1
ATOM 2031 C C . ALA A 1 261 ? -16.251 12.567 25.826 1.00 94.19 261 ALA A C 1
ATOM 2033 O O . ALA A 1 261 ? -17.401 12.662 25.385 1.00 94.19 261 ALA A O 1
ATOM 2034 N N . PHE A 1 262 ? -15.201 13.055 25.160 1.00 93.06 262 PHE A N 1
ATOM 2035 C CA . PHE A 1 262 ? -15.311 13.646 23.831 1.00 93.06 262 PHE A CA 1
ATOM 2036 C C . PHE A 1 262 ? -15.796 12.625 22.791 1.00 93.06 262 PHE A C 1
ATOM 2038 O O . PHE A 1 262 ? -16.747 12.915 22.060 1.00 93.06 262 PHE A O 1
ATOM 2045 N N . ARG A 1 263 ? -15.204 11.425 22.769 1.00 94.75 263 ARG A N 1
ATOM 2046 C CA . ARG A 1 263 ? -15.585 10.312 21.893 1.00 94.75 263 ARG A CA 1
ATOM 2047 C C . ARG A 1 263 ? -17.060 9.970 22.068 1.00 94.75 263 ARG A C 1
ATOM 2049 O O . ARG A 1 263 ? -17.803 9.981 21.092 1.00 94.75 263 ARG A O 1
ATOM 2056 N N . ALA A 1 264 ? -17.510 9.753 23.305 1.00 95.69 264 ALA A N 1
ATOM 2057 C CA . ALA A 1 264 ? -18.907 9.442 23.609 1.00 95.69 264 ALA A CA 1
ATOM 2058 C C . ALA A 1 264 ? -19.873 10.497 23.035 1.00 95.69 264 ALA A C 1
ATOM 2060 O O . ALA A 1 264 ? -20.911 10.160 22.461 1.00 95.69 264 ALA A O 1
ATOM 2061 N N . LYS A 1 265 ? -19.498 11.781 23.107 1.00 95.88 265 LYS A N 1
ATOM 2062 C CA . LYS A 1 265 ? -20.276 12.875 22.519 1.00 95.88 265 LYS A CA 1
ATOM 2063 C C . LYS A 1 265 ? -20.315 12.805 20.990 1.00 95.88 265 LYS A C 1
ATOM 2065 O O . LYS A 1 265 ? -21.394 12.876 20.412 1.00 95.88 265 LYS A O 1
ATOM 2070 N N . VAL A 1 266 ? -19.172 12.682 20.315 1.00 94.56 266 VAL A N 1
ATOM 2071 C CA . VAL A 1 266 ? -19.136 12.704 18.836 1.00 94.56 266 VAL A CA 1
ATOM 2072 C C . VAL A 1 266 ? -19.641 11.410 18.190 1.00 94.56 266 VAL A C 1
ATOM 2074 O O . VAL A 1 266 ? -20.063 11.438 17.037 1.00 94.56 266 VAL A O 1
ATOM 2077 N N . HIS A 1 267 ? -19.686 10.307 18.939 1.00 95.81 267 HIS A N 1
ATOM 2078 C CA . HIS A 1 267 ? -20.314 9.046 18.527 1.00 95.81 267 HIS A CA 1
ATOM 2079 C C . HIS A 1 267 ? -21.817 8.972 18.833 1.00 95.81 267 HIS A C 1
ATOM 2081 O O . HIS A 1 267 ? -22.472 7.992 18.487 1.00 95.81 267 HIS A O 1
ATOM 2087 N N . THR A 1 268 ? -22.404 10.002 19.446 1.00 97.38 268 THR A N 1
ATOM 2088 C CA . THR A 1 268 ? -23.848 10.033 19.691 1.00 97.38 268 THR A CA 1
ATOM 2089 C C . THR A 1 268 ? -24.608 10.229 18.361 1.00 97.38 268 THR A C 1
ATOM 2091 O O . THR A 1 268 ? -24.428 11.268 17.716 1.00 97.38 268 THR A O 1
ATOM 2094 N N . PRO A 1 269 ? -25.504 9.308 17.939 1.00 95.81 269 PRO A N 1
ATOM 2095 C CA . PRO A 1 269 ? -26.069 9.315 16.579 1.00 95.81 269 PRO A CA 1
ATOM 2096 C C . PRO A 1 269 ? -26.814 10.597 16.180 1.00 95.81 269 PRO A C 1
ATOM 2098 O O . PRO A 1 269 ? -26.685 11.081 15.053 1.00 95.81 269 PRO A O 1
ATOM 2101 N N . TRP A 1 270 ? -27.578 11.193 17.101 1.00 96.94 270 TRP A N 1
ATOM 2102 C CA . TRP A 1 270 ? -28.298 12.439 16.814 1.00 96.94 270 TRP A CA 1
ATOM 2103 C C . TRP A 1 270 ? -27.350 13.642 16.693 1.00 96.94 270 TRP A C 1
ATOM 2105 O O . TRP A 1 270 ? -27.628 14.553 15.914 1.00 96.94 270 TRP A O 1
ATOM 2115 N N . ILE A 1 271 ? -26.207 13.630 17.395 1.00 97.00 271 ILE A N 1
ATOM 2116 C CA . ILE A 1 271 ? -25.168 14.664 17.267 1.00 97.00 271 ILE A CA 1
ATOM 2117 C C . ILE A 1 271 ? -24.519 14.567 15.888 1.00 97.00 271 ILE A C 1
ATOM 2119 O O . ILE A 1 271 ? -24.364 15.589 15.223 1.00 97.00 271 ILE A O 1
ATOM 2123 N N . GLN A 1 272 ? -24.195 13.354 15.429 1.00 97.56 272 GLN A N 1
ATOM 2124 C CA . GLN A 1 272 ? -23.667 13.136 14.080 1.00 97.56 272 GLN A CA 1
ATOM 2125 C C . GLN A 1 272 ? -24.665 13.581 13.012 1.00 97.56 272 GLN A C 1
ATOM 2127 O O . GLN A 1 272 ? -24.297 14.303 12.091 1.00 97.56 272 GLN A O 1
ATOM 2132 N N . THR A 1 273 ? -25.939 13.216 13.170 1.00 96.75 273 THR A N 1
ATOM 2133 C CA . THR A 1 273 ? -27.011 13.616 12.245 1.00 96.75 273 THR A CA 1
ATOM 2134 C C . THR A 1 273 ? -27.126 15.139 12.159 1.00 96.75 273 THR A C 1
ATOM 2136 O O . THR A 1 273 ? -27.136 15.698 11.064 1.00 96.75 273 THR A O 1
ATOM 2139 N N . LEU A 1 274 ? -27.143 15.825 13.307 1.00 97.69 274 LEU A N 1
ATOM 2140 C CA . LEU A 1 274 ? -27.185 17.285 13.359 1.00 97.69 274 LEU A CA 1
ATOM 2141 C C . LEU A 1 274 ? -25.937 17.910 12.725 1.00 97.69 274 LEU A C 1
ATOM 2143 O O . LEU A 1 274 ? -26.054 18.868 11.966 1.00 97.69 274 LEU A O 1
ATOM 2147 N N . PHE A 1 275 ? -24.751 17.369 13.012 1.00 97.88 275 PHE A N 1
ATOM 2148 C CA . PHE A 1 275 ? -23.496 17.848 12.438 1.00 97.88 275 PHE A CA 1
ATOM 2149 C C . PHE A 1 275 ? -23.481 17.703 10.913 1.00 97.88 275 PHE A C 1
ATOM 2151 O O . PHE A 1 275 ? -23.158 18.666 10.221 1.00 97.88 275 PHE A O 1
ATOM 2158 N N . LEU A 1 276 ? -23.864 16.537 10.386 1.00 97.81 276 LEU A N 1
ATOM 2159 C CA . LEU A 1 276 ? -23.898 16.247 8.948 1.00 97.81 276 LEU A CA 1
ATOM 2160 C C . LEU A 1 276 ? -24.958 17.071 8.201 1.00 97.81 276 LEU A C 1
ATOM 2162 O O . LEU A 1 276 ? -24.775 17.358 7.021 1.00 97.81 276 LEU A O 1
ATOM 2166 N N . ALA A 1 277 ? -26.019 17.511 8.884 1.00 97.69 277 ALA A N 1
ATOM 2167 C CA . ALA A 1 277 ? -27.015 18.424 8.323 1.00 97.69 277 ALA A CA 1
ATOM 2168 C C . ALA A 1 277 ? -26.505 19.871 8.165 1.00 97.69 277 ALA A C 1
ATOM 2170 O O . ALA A 1 277 ? -27.114 20.666 7.447 1.00 97.69 277 ALA A O 1
ATOM 2171 N N . LEU A 1 278 ? -25.396 20.244 8.817 1.00 97.81 278 LEU A N 1
ATOM 2172 C CA . LEU A 1 278 ? -24.825 21.581 8.674 1.00 97.81 278 LEU A CA 1
ATOM 2173 C C . LEU A 1 278 ? -24.235 21.784 7.266 1.00 97.81 278 LEU A C 1
ATOM 2175 O O . LEU A 1 278 ? -23.606 20.874 6.710 1.00 97.81 278 LEU A O 1
ATOM 2179 N N . PRO A 1 279 ? -24.312 23.011 6.716 1.00 98.12 279 PRO A N 1
ATOM 2180 C CA . PRO A 1 279 ? -23.567 23.382 5.522 1.00 98.12 279 PRO A CA 1
ATOM 2181 C C . PRO A 1 279 ? -22.081 23.029 5.642 1.00 98.12 279 PRO A C 1
ATOM 2183 O O . PRO A 1 279 ? -21.452 23.256 6.681 1.00 98.12 279 PRO A O 1
ATOM 2186 N N . LEU A 1 280 ? -21.496 22.517 4.558 1.00 96.94 280 LEU A N 1
ATOM 2187 C CA . LEU A 1 280 ? -20.127 21.995 4.553 1.00 96.94 280 LEU A CA 1
ATOM 2188 C C . LEU A 1 280 ? -19.092 23.008 5.073 1.00 96.94 280 LEU A C 1
ATOM 2190 O O . LEU A 1 280 ? -18.193 22.649 5.831 1.00 96.94 280 LEU A O 1
ATOM 2194 N N . PHE A 1 281 ? -19.232 24.292 4.725 1.00 96.50 281 PHE A N 1
ATOM 2195 C CA . PHE A 1 281 ? -18.318 25.338 5.198 1.00 96.50 281 PHE A CA 1
ATOM 2196 C C . PHE A 1 281 ? -18.352 25.511 6.729 1.00 96.50 281 PHE A C 1
ATOM 2198 O O . PHE A 1 281 ? -17.327 25.824 7.335 1.00 96.50 281 PHE A O 1
ATOM 2205 N N . ILE A 1 282 ? -19.501 25.270 7.373 1.00 97.38 282 ILE A N 1
ATOM 2206 C CA . ILE A 1 282 ? -19.635 25.306 8.835 1.00 97.38 282 ILE A CA 1
ATOM 2207 C C . ILE A 1 282 ? -18.936 24.091 9.443 1.00 97.38 282 ILE A C 1
ATOM 2209 O O . ILE A 1 282 ? -18.132 24.255 10.362 1.00 97.38 282 ILE A O 1
ATOM 2213 N N . ARG A 1 283 ? -19.158 22.891 8.890 1.00 97.62 283 ARG A N 1
ATOM 2214 C CA . ARG A 1 283 ? -18.461 21.669 9.326 1.00 97.62 283 ARG A CA 1
ATOM 2215 C C . ARG A 1 283 ? -16.944 21.808 9.230 1.00 97.62 283 ARG A C 1
ATOM 2217 O O . ARG A 1 283 ? -16.251 21.494 10.194 1.00 97.62 283 ARG A O 1
ATOM 2224 N N . LYS A 1 284 ? -16.428 22.370 8.128 1.00 94.56 284 LYS A N 1
ATOM 2225 C CA . LYS A 1 284 ? -14.993 22.666 7.948 1.00 94.56 284 LYS A CA 1
ATOM 2226 C C . LYS A 1 284 ? -14.451 23.574 9.054 1.00 94.56 284 LYS A C 1
ATOM 2228 O O . LYS A 1 284 ? -13.406 23.275 9.630 1.00 94.56 284 LYS A O 1
ATOM 2233 N N . ARG A 1 285 ? -15.177 24.643 9.405 1.00 95.38 285 ARG A N 1
ATOM 2234 C CA . ARG A 1 285 ? -14.794 25.556 10.501 1.00 95.38 285 ARG A CA 1
ATOM 2235 C C . ARG A 1 285 ? -14.804 24.865 11.865 1.00 95.38 285 ARG A C 1
ATOM 2237 O O . ARG A 1 285 ? -13.876 25.067 12.646 1.00 95.38 285 ARG A O 1
ATOM 2244 N N . ILE A 1 286 ? -15.824 24.051 12.148 1.00 93.88 286 ILE A N 1
ATOM 2245 C CA . ILE A 1 286 ? -15.922 23.284 13.398 1.00 93.88 286 ILE A CA 1
ATOM 2246 C C . ILE A 1 286 ? -14.750 22.303 13.506 1.00 93.88 286 ILE A C 1
ATOM 2248 O O . ILE A 1 286 ? -14.031 22.332 14.502 1.00 93.88 286 ILE A O 1
ATOM 2252 N N . ALA A 1 287 ? -14.505 21.502 12.466 1.00 92.19 287 ALA A N 1
ATOM 2253 C CA . ALA A 1 287 ? -13.424 20.523 12.443 1.00 92.19 287 ALA A CA 1
ATOM 2254 C C . ALA A 1 287 ? -12.044 21.182 12.602 1.00 92.19 287 ALA A C 1
ATOM 2256 O O . ALA A 1 287 ? -11.230 20.718 13.396 1.00 92.19 287 ALA A O 1
ATOM 2257 N N . ALA A 1 288 ? -11.795 22.309 11.923 1.00 90.62 288 ALA A N 1
ATOM 2258 C CA . ALA A 1 288 ? -10.551 23.062 12.074 1.00 90.62 288 ALA A CA 1
ATOM 2259 C C . ALA A 1 288 ? -10.337 23.550 13.519 1.00 90.62 288 ALA A C 1
ATOM 2261 O O . ALA A 1 288 ? -9.249 23.382 14.070 1.00 90.62 288 ALA A O 1
ATOM 2262 N N . LYS A 1 289 ? -11.383 24.091 14.162 1.00 91.00 289 LYS A N 1
ATOM 2263 C CA . LYS A 1 289 ? -11.322 24.535 15.563 1.00 91.00 289 LYS A CA 1
ATOM 2264 C C . LYS A 1 289 ? -11.103 23.365 16.526 1.00 91.00 289 LYS A C 1
ATOM 2266 O O . LYS A 1 289 ? -10.285 23.466 17.435 1.00 91.00 289 LYS A O 1
ATOM 2271 N N . MET A 1 290 ? -11.812 22.255 16.324 1.00 87.12 290 MET A N 1
ATOM 2272 C CA . MET A 1 290 ? -11.669 21.050 17.145 1.00 87.12 290 MET A CA 1
ATOM 2273 C C . MET A 1 290 ? -10.249 20.487 17.074 1.00 87.12 290 MET A C 1
ATOM 2275 O O . MET A 1 290 ? -9.665 20.191 18.114 1.00 87.12 290 MET A O 1
ATOM 2279 N N . ARG A 1 291 ? -9.658 20.425 15.876 1.00 85.50 291 ARG A N 1
ATOM 2280 C CA . ARG A 1 291 ? -8.265 19.992 15.698 1.00 85.50 291 ARG A CA 1
ATOM 2281 C C . ARG A 1 291 ? -7.270 20.928 16.378 1.00 85.50 291 ARG A C 1
ATOM 2283 O O . ARG A 1 291 ? -6.375 20.447 17.065 1.00 85.50 291 ARG A O 1
ATOM 2290 N N . ALA A 1 292 ? -7.433 22.245 16.234 1.00 84.75 292 ALA A N 1
ATOM 2291 C CA . ALA A 1 292 ? -6.560 23.215 16.898 1.00 84.75 292 ALA A CA 1
ATOM 2292 C C . ALA A 1 292 ? -6.584 23.044 18.428 1.00 84.75 292 ALA A C 1
ATOM 2294 O O . ALA A 1 292 ? -5.532 22.989 19.064 1.00 84.75 292 ALA A O 1
ATOM 2295 N N . ASN A 1 293 ? -7.777 22.867 19.001 1.00 82.12 293 ASN A N 1
ATOM 2296 C CA . ASN A 1 293 ? -7.949 22.636 20.434 1.00 82.12 293 ASN A CA 1
ATOM 2297 C C . ASN A 1 293 ? -7.362 21.291 20.886 1.00 82.12 293 ASN A C 1
ATOM 2299 O O . ASN A 1 293 ? -6.708 21.234 21.923 1.00 82.12 293 ASN A O 1
ATOM 2303 N N . SER A 1 294 ? -7.569 20.217 20.116 1.00 79.62 294 SER A N 1
ATOM 2304 C CA . SER A 1 294 ? -7.014 18.893 20.425 1.00 79.62 294 SER A CA 1
ATOM 2305 C C . SER A 1 294 ? -5.486 18.901 20.388 1.00 79.62 294 SER A C 1
ATOM 2307 O O . SER A 1 294 ? -4.857 18.397 21.314 1.00 79.62 294 SER A O 1
ATOM 2309 N N . LYS A 1 295 ? -4.877 19.559 19.391 1.00 78.88 295 LYS A N 1
ATOM 2310 C CA . LYS A 1 295 ? -3.418 19.711 19.304 1.00 78.88 295 LYS A CA 1
ATOM 2311 C C . LYS A 1 295 ? -2.851 20.448 20.522 1.00 78.88 295 LYS A C 1
ATOM 2313 O O . LYS A 1 295 ? -1.845 20.017 21.078 1.00 78.88 295 LYS A O 1
ATOM 2318 N N . ALA A 1 296 ? -3.517 21.516 20.964 1.00 76.81 296 ALA A N 1
ATOM 2319 C CA . ALA A 1 296 ? -3.126 22.245 22.168 1.00 76.81 296 ALA A CA 1
ATOM 2320 C C . ALA A 1 296 ? -3.283 21.388 23.438 1.00 76.81 296 ALA A C 1
ATOM 2322 O O . ALA A 1 296 ? -2.357 21.320 24.237 1.00 76.81 296 ALA A O 1
ATOM 2323 N N . ALA A 1 297 ? -4.397 20.666 23.597 1.00 73.25 297 ALA A N 1
ATOM 2324 C CA . ALA A 1 297 ? -4.630 19.808 24.762 1.00 73.25 297 ALA A CA 1
ATOM 2325 C C . ALA A 1 297 ? -3.639 18.632 24.842 1.00 73.25 297 ALA A C 1
ATOM 2327 O O . ALA A 1 297 ? -3.147 18.308 25.923 1.00 73.25 297 ALA A O 1
ATOM 2328 N N . ASN A 1 298 ? -3.308 18.020 23.703 1.00 74.69 298 ASN A N 1
ATOM 2329 C CA . ASN A 1 298 ? -2.388 16.884 23.648 1.00 74.69 298 ASN A CA 1
ATOM 2330 C C . ASN A 1 298 ? -0.934 17.290 23.932 1.00 74.69 298 ASN A C 1
ATOM 2332 O O . ASN A 1 298 ? -0.189 16.477 24.465 1.00 74.69 298 ASN A O 1
ATOM 2336 N N . SER A 1 299 ? -0.535 18.544 23.674 1.00 72.69 299 SER A N 1
ATOM 2337 C CA . SER A 1 299 ? 0.819 19.019 24.018 1.00 72.69 299 SER A CA 1
ATOM 2338 C C . SER A 1 299 ? 1.124 19.045 25.522 1.00 72.69 299 SER A C 1
ATOM 2340 O O . SER A 1 299 ? 2.289 19.052 25.904 1.00 72.69 299 SER A O 1
ATOM 2342 N N . SER A 1 300 ? 0.093 19.033 26.375 1.00 66.12 300 SER A N 1
ATOM 2343 C CA . SER A 1 300 ? 0.234 19.028 27.837 1.00 66.12 300 SER A CA 1
ATOM 2344 C C . SER A 1 300 ? 0.015 17.659 28.492 1.00 66.12 300 SER A C 1
ATOM 2346 O O . SER A 1 300 ? 0.165 17.545 29.707 1.00 66.12 300 SER A O 1
ATOM 2348 N N . LYS A 1 301 ? -0.371 16.622 27.732 1.00 70.12 301 LYS A N 1
ATOM 2349 C CA . LYS A 1 301 ? -0.631 15.282 28.283 1.00 70.12 301 LYS A CA 1
ATOM 2350 C C . LYS A 1 301 ? 0.650 14.457 28.336 1.00 70.12 301 LYS A C 1
ATOM 2352 O O . LYS A 1 301 ? 1.474 14.512 27.425 1.00 70.12 301 LYS A O 1
ATOM 2357 N N . SER A 1 302 ? 0.805 13.652 29.386 1.00 66.50 302 SER A N 1
ATOM 2358 C CA . SER A 1 302 ? 1.914 12.702 29.453 1.00 66.50 302 SER A CA 1
ATOM 2359 C C . SER A 1 302 ? 1.721 11.587 28.423 1.00 66.50 302 SER A C 1
ATOM 2361 O O . SER A 1 302 ? 0.606 11.125 28.171 1.00 66.50 302 SER A O 1
ATOM 2363 N N . MET A 1 303 ? 2.828 11.120 27.845 1.00 63.78 303 MET A N 1
ATOM 2364 C CA . MET A 1 303 ? 2.822 10.026 26.869 1.00 63.78 303 MET A CA 1
ATOM 2365 C C . MET A 1 303 ? 2.266 8.710 27.433 1.00 63.78 303 MET A C 1
ATOM 2367 O O . MET A 1 303 ? 1.861 7.854 26.652 1.00 63.78 303 MET A O 1
ATOM 2371 N N . THR A 1 304 ? 2.244 8.544 28.757 1.00 62.59 304 THR A N 1
ATOM 2372 C CA . THR A 1 304 ? 1.713 7.357 29.441 1.00 62.59 304 THR A CA 1
ATOM 2373 C C . THR A 1 304 ? 0.185 7.327 29.454 1.00 62.59 304 THR A C 1
ATOM 2375 O O . THR A 1 304 ? -0.387 6.261 29.306 1.00 62.59 304 THR A O 1
ATOM 2378 N N . ILE A 1 305 ? -0.479 8.485 29.574 1.00 70.19 305 ILE A N 1
ATOM 2379 C CA . ILE A 1 305 ? -1.955 8.576 29.586 1.00 70.19 305 ILE A CA 1
ATOM 2380 C C . ILE A 1 305 ? -2.547 8.329 28.188 1.00 70.19 305 ILE A C 1
ATOM 2382 O O . ILE A 1 305 ? -3.692 7.912 28.062 1.00 70.19 305 ILE A O 1
ATOM 2386 N N . MET A 1 306 ? -1.770 8.601 27.137 1.00 71.25 306 MET A N 1
ATOM 2387 C CA . MET A 1 306 ? -2.200 8.452 25.741 1.00 71.25 306 MET A CA 1
ATOM 2388 C C . MET A 1 306 ? -1.946 7.051 25.162 1.00 71.25 306 MET A C 1
ATOM 2390 O O . MET A 1 306 ? -2.306 6.807 24.013 1.00 71.25 306 MET A O 1
ATOM 2394 N N . ASP A 1 307 ? -1.289 6.159 25.908 1.00 86.44 307 ASP A N 1
ATOM 2395 C CA . ASP A 1 307 ? -1.140 4.759 25.500 1.00 86.44 307 ASP A CA 1
ATOM 2396 C C . ASP A 1 307 ? -2.341 3.929 25.971 1.00 86.44 307 ASP A C 1
ATOM 2398 O O . ASP A 1 307 ? -3.181 4.391 26.748 1.00 86.44 307 ASP A O 1
ATOM 2402 N N . VAL A 1 308 ? -2.425 2.687 25.506 1.00 91.88 308 VAL A N 1
ATOM 2403 C CA . VAL A 1 308 ? -3.465 1.770 25.966 1.00 91.88 308 VAL A CA 1
ATOM 2404 C C . VAL A 1 308 ? -3.306 1.465 27.454 1.00 91.88 308 VAL A C 1
ATOM 2406 O O . VAL A 1 308 ? -2.196 1.322 27.971 1.00 91.88 308 VAL A O 1
ATOM 2409 N N . ASN A 1 309 ? -4.431 1.255 28.131 1.00 94.50 309 ASN A N 1
ATOM 2410 C CA . ASN A 1 309 ? -4.438 0.697 29.472 1.00 94.50 309 ASN A CA 1
ATOM 2411 C C . ASN A 1 309 ? -4.268 -0.840 29.386 1.00 94.50 309 ASN A C 1
ATOM 2413 O O . ASN A 1 309 ? -5.088 -1.509 28.746 1.00 94.50 309 ASN A O 1
ATOM 2417 N N . PRO A 1 310 ? -3.248 -1.442 30.033 1.00 94.31 310 PRO A N 1
ATOM 2418 C CA . PRO A 1 310 ? -3.001 -2.884 29.941 1.00 94.31 310 PRO A CA 1
ATOM 2419 C C . PRO A 1 310 ? -4.168 -3.757 30.423 1.00 94.31 310 PRO A C 1
ATOM 2421 O O . PRO A 1 310 ? -4.411 -4.824 29.863 1.00 94.31 310 PRO A O 1
ATOM 2424 N N . LEU A 1 311 ? -4.922 -3.307 31.431 1.00 96.19 311 LEU A N 1
ATOM 2425 C CA . LEU A 1 311 ? -6.092 -4.032 31.923 1.00 96.19 311 LEU A CA 1
ATOM 2426 C C . LEU A 1 311 ? -7.254 -3.949 30.925 1.00 96.19 311 LEU A C 1
ATOM 2428 O O . LEU A 1 311 ? -7.958 -4.937 30.729 1.00 96.19 311 LEU A O 1
ATOM 2432 N N . ALA A 1 312 ? -7.430 -2.807 30.251 1.00 97.38 312 ALA A N 1
ATOM 2433 C CA . ALA A 1 312 ? -8.429 -2.667 29.191 1.00 97.38 312 ALA A CA 1
ATOM 2434 C C . ALA A 1 312 ? -8.156 -3.629 28.024 1.00 97.38 312 ALA A C 1
ATOM 2436 O O . ALA A 1 312 ? -9.093 -4.237 27.509 1.00 97.38 312 ALA A O 1
ATOM 2437 N N . VAL A 1 313 ? -6.882 -3.826 27.660 1.00 98.06 313 VAL A N 1
ATOM 2438 C CA . VAL A 1 313 ? -6.463 -4.823 26.659 1.00 98.06 313 VAL A CA 1
ATOM 2439 C C . VAL A 1 313 ? -6.889 -6.231 27.076 1.00 98.06 313 VAL A C 1
ATOM 2441 O O . VAL A 1 313 ? -7.577 -6.903 26.309 1.00 98.06 313 VAL A O 1
ATOM 2444 N N . VAL A 1 314 ? -6.515 -6.670 28.285 1.00 98.25 314 VAL A N 1
ATOM 2445 C CA . VAL A 1 314 ? -6.846 -8.018 28.783 1.00 98.25 314 VAL A CA 1
ATOM 2446 C C . VAL A 1 314 ? -8.359 -8.214 28.821 1.00 98.25 314 VAL A C 1
ATOM 2448 O O . VAL A 1 314 ? -8.863 -9.153 28.213 1.00 98.25 314 VAL A O 1
ATOM 2451 N N . ASN A 1 315 ? -9.095 -7.280 29.427 1.00 98.31 315 ASN A N 1
ATOM 2452 C CA . ASN A 1 315 ? -10.554 -7.344 29.514 1.00 98.31 315 ASN A CA 1
ATOM 2453 C C . ASN A 1 315 ? -11.214 -7.434 28.132 1.00 98.31 315 ASN A C 1
ATOM 2455 O O . ASN A 1 315 ? -12.190 -8.161 27.960 1.00 98.31 315 ASN A O 1
ATOM 2459 N N . MET A 1 316 ? -10.694 -6.704 27.141 1.00 98.31 316 MET A N 1
ATOM 2460 C CA . MET A 1 316 ? -11.223 -6.733 25.780 1.00 98.31 316 MET A CA 1
ATOM 2461 C C . MET A 1 316 ? -10.964 -8.083 25.099 1.00 98.31 316 MET A C 1
ATOM 2463 O O . MET A 1 316 ? -11.865 -8.647 24.478 1.00 98.31 316 MET A O 1
ATOM 2467 N N . MET A 1 317 ? -9.757 -8.633 25.240 1.00 98.62 317 MET A N 1
ATOM 2468 C CA . MET A 1 317 ? -9.418 -9.947 24.686 1.00 98.62 317 MET A CA 1
ATOM 2469 C C . MET A 1 317 ? -10.199 -11.081 25.363 1.00 98.62 317 MET A C 1
ATOM 2471 O O . MET A 1 317 ? -10.614 -12.026 24.692 1.00 98.62 317 MET A O 1
ATOM 2475 N N . GLU A 1 318 ? -10.456 -10.974 26.668 1.00 98.44 318 GLU A N 1
ATOM 2476 C CA . GLU A 1 318 ? -11.255 -11.943 27.425 1.00 98.44 318 GLU A CA 1
ATOM 2477 C C . GLU A 1 318 ? -12.750 -11.850 27.105 1.00 98.44 318 GLU A C 1
ATOM 2479 O O . GLU A 1 318 ? -13.395 -12.875 26.888 1.00 98.44 318 GLU A O 1
ATOM 2484 N N . LYS A 1 319 ? -13.294 -10.633 26.957 1.00 98.38 319 LYS A N 1
ATOM 2485 C CA . LYS A 1 319 ? -14.675 -10.391 26.496 1.00 98.38 319 LYS A CA 1
ATOM 2486 C C . LYS A 1 319 ? -14.975 -11.112 25.180 1.00 98.38 319 LYS A C 1
ATOM 2488 O O . LYS A 1 319 ? -16.075 -11.631 25.004 1.00 98.38 319 LYS A O 1
ATOM 2493 N N . HIS A 1 320 ? -14.011 -11.123 24.261 1.00 98.50 320 HIS A N 1
ATOM 2494 C CA . HIS A 1 320 ? -14.138 -11.741 22.938 1.00 98.50 320 HIS A CA 1
ATOM 2495 C C . HIS A 1 320 ? -13.537 -13.151 22.850 1.00 98.50 320 HIS A C 1
ATOM 2497 O O . HIS A 1 320 ? -13.565 -13.745 21.775 1.00 98.50 320 HIS A O 1
ATOM 2503 N N . ALA A 1 321 ? -13.011 -13.691 23.955 1.00 98.12 321 ALA A N 1
ATOM 2504 C CA . ALA A 1 321 ? -12.363 -15.002 24.031 1.00 98.12 321 ALA A CA 1
ATOM 2505 C C . ALA A 1 321 ? -11.279 -15.231 22.950 1.00 98.12 321 ALA A C 1
ATOM 2507 O O . ALA A 1 321 ? -11.215 -16.292 22.322 1.00 98.12 321 ALA A O 1
ATOM 2508 N N . VAL A 1 322 ? -10.423 -14.230 22.721 1.00 98.38 322 VAL A N 1
ATOM 2509 C CA . VAL A 1 322 ? -9.351 -14.262 21.709 1.00 98.38 322 VAL A CA 1
ATOM 2510 C C . VAL A 1 322 ? -7.961 -14.258 22.343 1.00 98.38 322 VAL A C 1
ATOM 2512 O O . VAL A 1 322 ? -7.751 -13.715 23.425 1.00 98.38 322 VAL A O 1
ATOM 2515 N N . GLN A 1 323 ? -6.979 -14.803 21.618 1.00 98.31 323 GLN A N 1
ATOM 2516 C CA . GLN A 1 323 ? -5.558 -14.731 21.995 1.00 98.31 323 GLN A CA 1
ATOM 2517 C C . GLN A 1 323 ? -4.758 -13.737 21.148 1.00 98.31 323 GLN A C 1
ATOM 2519 O O . GLN A 1 323 ? -3.570 -13.547 21.393 1.00 98.31 323 GLN A O 1
ATOM 2524 N N . TRP A 1 324 ? -5.398 -13.103 20.166 1.00 98.62 324 TRP A N 1
ATOM 2525 C CA . TRP A 1 324 ? -4.771 -12.146 19.265 1.00 98.62 324 TRP A CA 1
ATOM 2526 C C . TRP A 1 324 ? -5.629 -10.895 19.145 1.00 98.62 324 TRP A C 1
ATOM 2528 O O . TRP A 1 324 ? -6.832 -10.981 18.899 1.00 98.62 324 TRP A O 1
ATOM 2538 N N . LEU A 1 325 ? -4.989 -9.744 19.308 1.00 98.75 325 LEU A N 1
ATOM 2539 C CA . LEU A 1 325 ? -5.568 -8.423 19.110 1.00 98.75 325 LEU A CA 1
ATOM 2540 C C . LEU A 1 325 ? -4.686 -7.648 18.131 1.00 98.75 325 LEU A C 1
ATOM 2542 O O . LEU A 1 325 ? -3.483 -7.556 18.354 1.00 98.75 325 LEU A O 1
ATOM 2546 N N . ILE A 1 326 ? -5.277 -7.068 17.088 1.00 98.69 326 ILE A N 1
ATOM 2547 C CA . ILE A 1 326 ? -4.608 -6.125 16.185 1.00 98.69 326 ILE A CA 1
ATOM 2548 C C . ILE A 1 326 ? -5.328 -4.778 16.273 1.00 98.69 326 ILE A C 1
ATOM 2550 O O . ILE A 1 326 ? -6.546 -4.708 16.100 1.00 98.69 326 ILE A O 1
ATOM 2554 N N . HIS A 1 327 ? -4.583 -3.708 16.543 1.00 98.56 327 HIS A N 1
ATOM 2555 C CA . HIS A 1 327 ? -5.123 -2.348 16.557 1.00 98.56 327 HIS A CA 1
ATOM 2556 C C . HIS A 1 327 ? -4.097 -1.309 16.083 1.00 98.56 327 HIS A C 1
ATOM 2558 O O . HIS A 1 327 ? -2.937 -1.638 15.860 1.00 98.56 327 HIS A O 1
ATOM 2564 N N . GLY A 1 328 ? -4.518 -0.054 15.923 1.00 96.12 328 GLY A N 1
ATOM 2565 C CA . GLY A 1 328 ? -3.663 1.090 15.588 1.00 96.12 328 GLY A CA 1
ATOM 2566 C C . GLY A 1 328 ? -3.707 2.167 16.675 1.00 96.12 328 GLY A C 1
ATOM 2567 O O . GLY A 1 328 ? -3.483 1.873 17.850 1.00 96.12 328 GLY A O 1
ATOM 2568 N N . HIS A 1 329 ? -4.015 3.406 16.279 1.00 95.44 329 HIS A N 1
ATOM 2569 C CA . HIS A 1 329 ? -4.230 4.593 17.125 1.00 95.44 329 HIS A CA 1
ATOM 2570 C C . HIS A 1 329 ? -3.011 5.130 17.899 1.00 95.44 329 HIS A C 1
ATOM 2572 O O . HIS A 1 329 ? -2.713 6.319 17.827 1.00 95.44 329 HIS A O 1
ATOM 2578 N N . THR A 1 330 ? -2.270 4.293 18.626 1.00 92.25 330 THR A N 1
ATOM 2579 C CA . THR A 1 330 ? -1.199 4.767 19.525 1.00 92.25 330 THR A CA 1
ATOM 2580 C C . THR A 1 330 ? 0.092 5.149 18.801 1.00 92.25 330 THR A C 1
ATOM 2582 O O . THR A 1 330 ? 0.957 5.792 19.397 1.00 92.25 330 THR A O 1
ATOM 2585 N N . HIS A 1 331 ? 0.220 4.775 17.521 1.00 88.62 331 HIS A N 1
ATOM 2586 C CA . HIS A 1 331 ? 1.388 5.025 16.664 1.00 88.62 331 HIS A CA 1
ATOM 2587 C C . HIS A 1 331 ? 2.695 4.434 17.232 1.00 88.62 331 HIS A C 1
ATOM 2589 O O . HIS A 1 331 ? 3.778 4.971 17.001 1.00 88.62 331 HIS A O 1
ATOM 2595 N N . ARG A 1 332 ? 2.595 3.336 17.993 1.00 90.75 332 ARG A N 1
ATOM 2596 C CA . ARG A 1 332 ? 3.724 2.618 18.606 1.00 90.75 332 ARG A CA 1
ATOM 2597 C C . ARG A 1 332 ? 3.773 1.192 18.052 1.00 90.75 332 ARG A C 1
ATOM 2599 O O . ARG A 1 332 ? 3.235 0.304 18.707 1.00 90.75 332 ARG A O 1
ATOM 2606 N N . PRO A 1 333 ? 4.322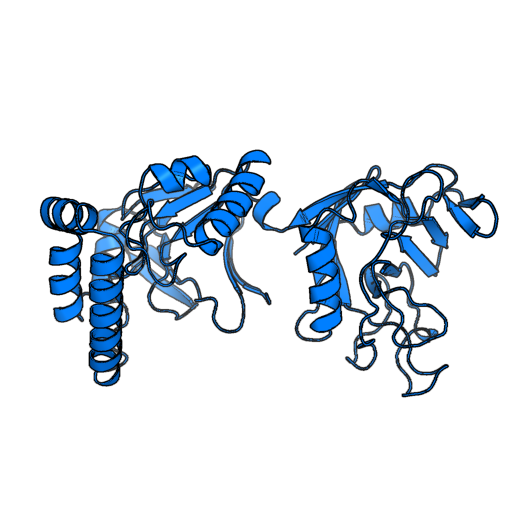 0.985 16.840 1.00 93.75 333 PRO A N 1
ATOM 2607 C CA . PRO A 1 333 ? 4.349 -0.331 16.215 1.00 93.75 333 PRO A CA 1
ATOM 2608 C C . PRO A 1 333 ? 5.158 -1.317 17.061 1.00 93.75 333 PRO A C 1
ATOM 2610 O O . PRO A 1 333 ? 6.349 -1.101 17.268 1.00 93.75 333 PRO A O 1
ATOM 2613 N N . ASP A 1 334 ? 4.511 -2.374 17.554 1.00 96.44 334 ASP A N 1
ATOM 2614 C CA . ASP A 1 334 ? 5.149 -3.429 18.351 1.00 96.44 334 ASP A CA 1
ATOM 2615 C C . ASP A 1 334 ? 4.249 -4.681 18.446 1.00 96.44 334 ASP A C 1
ATOM 2617 O O . ASP A 1 334 ? 3.043 -4.635 18.166 1.00 96.44 334 ASP A O 1
ATOM 2621 N N . VAL A 1 335 ? 4.834 -5.805 18.863 1.00 97.25 335 VAL A N 1
ATOM 2622 C CA . VAL A 1 335 ? 4.144 -7.058 19.194 1.00 97.25 335 VAL A CA 1
ATOM 2623 C C . VAL A 1 335 ? 4.331 -7.336 20.683 1.00 97.25 335 VAL A C 1
ATOM 2625 O O . VAL A 1 335 ? 5.365 -7.826 21.131 1.00 97.25 335 VAL A O 1
ATOM 2628 N N . HIS A 1 336 ? 3.298 -7.064 21.472 1.00 97.38 336 HIS A N 1
ATOM 2629 C CA . HIS A 1 336 ? 3.340 -7.249 22.917 1.00 97.38 336 HIS A CA 1
ATOM 2630 C C . HIS A 1 336 ? 2.805 -8.624 23.312 1.00 97.38 336 HIS A C 1
ATOM 2632 O O . HIS A 1 336 ? 1.654 -8.952 23.017 1.00 97.38 336 HIS A O 1
ATOM 2638 N N . ALA A 1 337 ? 3.607 -9.400 24.040 1.00 97.50 337 ALA A N 1
ATOM 2639 C CA . ALA A 1 337 ? 3.151 -10.620 24.697 1.00 97.50 337 ALA A CA 1
ATOM 2640 C C . ALA A 1 337 ? 2.434 -10.295 26.019 1.00 97.50 337 ALA A C 1
ATOM 2642 O O . ALA A 1 337 ? 2.889 -9.458 26.800 1.00 97.50 337 ALA A O 1
ATOM 2643 N N . LEU A 1 338 ? 1.319 -10.975 26.281 1.00 98.06 338 LEU A N 1
ATOM 2644 C CA . LEU A 1 338 ? 0.543 -10.870 27.517 1.00 98.06 338 LEU A CA 1
ATOM 2645 C C . LEU A 1 338 ? -0.163 -12.197 27.845 1.00 98.06 338 LEU A C 1
ATOM 2647 O O . LEU A 1 338 ? -0.015 -13.191 27.134 1.00 98.06 338 LEU A O 1
ATOM 2651 N N . ILE A 1 339 ? -0.945 -12.213 28.926 1.00 98.19 339 ILE A N 1
ATOM 2652 C CA . ILE A 1 339 ? -1.828 -13.327 29.287 1.00 98.19 339 ILE A CA 1
ATOM 2653 C C . ILE A 1 339 ? -3.277 -12.844 29.206 1.00 98.19 339 ILE A C 1
ATOM 2655 O O . ILE A 1 339 ? -3.619 -11.832 29.810 1.00 98.19 339 ILE A O 1
ATOM 2659 N N . ALA A 1 340 ? -4.114 -13.581 28.481 1.00 97.81 340 ALA A N 1
ATOM 2660 C CA . ALA A 1 340 ? -5.563 -13.394 28.422 1.00 97.81 340 ALA A CA 1
ATOM 2661 C C . ALA A 1 340 ? -6.229 -14.772 28.377 1.00 97.81 340 ALA A C 1
ATOM 2663 O O . ALA A 1 340 ? -5.670 -15.709 27.797 1.00 97.81 340 ALA A O 1
ATOM 2664 N N . ASN A 1 341 ? -7.393 -14.927 29.010 1.00 97.56 341 ASN A N 1
ATOM 2665 C CA . ASN A 1 341 ? -8.095 -16.214 29.113 1.00 97.56 341 ASN A CA 1
ATOM 2666 C C . ASN A 1 341 ? -7.220 -17.311 29.759 1.00 97.56 341 ASN A C 1
ATOM 2668 O O . ASN A 1 341 ? -7.289 -18.487 29.392 1.00 97.56 341 ASN A O 1
ATOM 2672 N N . GLY A 1 342 ? -6.325 -16.917 30.674 1.00 97.19 342 GLY A N 1
ATOM 2673 C CA . GLY A 1 342 ? -5.362 -17.813 31.324 1.00 97.19 342 GLY A CA 1
ATOM 2674 C C . GLY A 1 342 ? -4.308 -18.432 30.393 1.00 97.19 342 GLY A C 1
ATOM 2675 O O . GLY A 1 342 ? -3.646 -19.390 30.786 1.00 97.19 342 GLY A O 1
ATOM 2676 N N . LYS A 1 343 ? -4.147 -17.925 29.163 1.00 98.00 343 LYS A N 1
ATOM 2677 C CA . LYS A 1 343 ? -3.210 -18.443 28.153 1.00 98.00 343 LYS A CA 1
ATOM 2678 C C . LYS A 1 343 ? -2.345 -17.321 27.561 1.00 98.00 343 LYS A C 1
ATOM 2680 O O . LYS A 1 343 ? -2.754 -16.159 27.606 1.00 98.00 343 LYS A O 1
ATOM 2685 N N . PRO A 1 344 ? -1.177 -17.647 26.971 1.00 98.31 344 PRO A N 1
ATOM 2686 C CA . PRO A 1 344 ? -0.399 -16.686 26.196 1.00 98.31 344 PRO A CA 1
ATOM 2687 C C . PRO A 1 344 ? -1.241 -16.023 25.101 1.00 98.31 344 PRO A C 1
ATOM 2689 O O . PRO A 1 344 ? -1.996 -16.690 24.387 1.00 98.31 344 PRO A O 1
ATOM 2692 N N . ALA A 1 345 ? -1.117 -14.708 24.998 1.00 98.38 345 ALA A N 1
ATOM 2693 C CA . ALA A 1 345 ? -1.834 -13.847 24.072 1.00 98.38 345 ALA A CA 1
ATOM 2694 C C . ALA A 1 345 ? -0.898 -12.764 23.525 1.00 98.38 345 ALA A C 1
ATOM 2696 O O . ALA A 1 345 ? 0.123 -12.444 24.136 1.00 98.38 345 ALA A O 1
ATOM 2697 N N . HIS A 1 346 ? -1.260 -12.194 22.378 1.00 98.31 346 HIS A N 1
ATOM 2698 C CA . HIS A 1 346 ? -0.474 -11.168 21.707 1.00 98.31 346 HIS A CA 1
ATOM 2699 C C . HIS A 1 346 ? -1.346 -9.982 21.300 1.00 98.31 346 HIS A C 1
ATOM 2701 O O . HIS A 1 346 ? -2.442 -10.147 20.756 1.00 98.31 346 HIS A O 1
ATOM 2707 N N . ARG A 1 347 ? -0.818 -8.782 21.534 1.00 98.31 347 ARG A N 1
ATOM 2708 C CA . ARG A 1 347 ? -1.354 -7.517 21.035 1.00 98.31 347 ARG A CA 1
ATOM 2709 C C . ARG A 1 347 ? -0.377 -6.951 20.017 1.00 98.31 347 ARG A C 1
ATO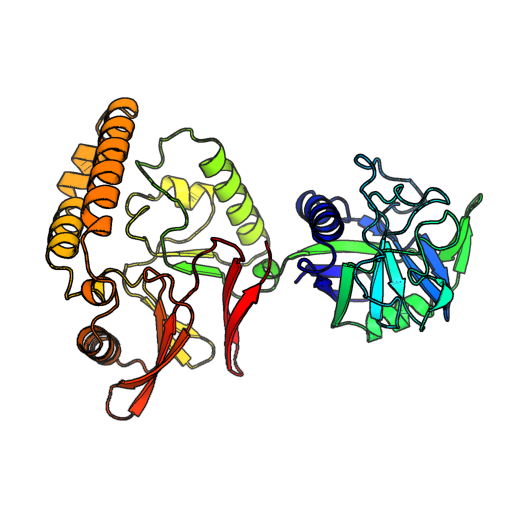M 2711 O O . ARG A 1 347 ? 0.740 -6.594 20.378 1.00 98.31 347 ARG A O 1
ATOM 2718 N N . VAL A 1 348 ? -0.816 -6.853 18.773 1.00 98.25 348 VAL A N 1
ATOM 2719 C CA . VAL A 1 348 ? -0.051 -6.287 17.665 1.00 98.25 348 VAL A CA 1
ATOM 2720 C C . VAL A 1 348 ? -0.559 -4.879 17.390 1.00 98.25 348 VAL A C 1
ATOM 2722 O O . VAL A 1 348 ? -1.763 -4.662 17.234 1.00 98.25 348 VAL A O 1
ATOM 2725 N N . VAL A 1 349 ? 0.358 -3.923 17.342 1.00 98.00 349 VAL A N 1
ATOM 2726 C CA . VAL A 1 349 ? 0.050 -2.511 17.127 1.00 98.00 349 VAL A CA 1
ATOM 2727 C C . VAL A 1 349 ? 0.575 -2.096 15.758 1.00 98.00 349 VAL A C 1
ATOM 2729 O O . VAL A 1 349 ? 1.756 -2.268 15.467 1.00 98.00 349 VAL A O 1
ATOM 2732 N N . LEU A 1 350 ? -0.296 -1.554 14.910 1.00 96.81 350 LEU A N 1
ATOM 2733 C CA . LEU A 1 350 ? 0.074 -0.971 13.620 1.00 96.81 350 LEU A CA 1
ATOM 2734 C C . LEU A 1 350 ? 0.849 0.338 13.814 1.00 96.81 350 LEU A C 1
ATOM 2736 O O . LEU A 1 350 ? 0.533 1.149 14.691 1.00 96.81 350 LEU A O 1
ATOM 2740 N N . GLY A 1 351 ? 1.835 0.570 12.949 1.00 92.81 351 GLY A N 1
ATOM 2741 C CA . GLY A 1 351 ? 2.526 1.850 12.846 1.00 92.81 351 GLY A CA 1
ATOM 2742 C C . GLY A 1 351 ? 1.707 2.872 12.062 1.00 92.81 351 GLY A C 1
ATOM 2743 O O . GLY A 1 351 ? 0.923 2.527 11.179 1.00 92.81 351 GLY A O 1
ATOM 2744 N N . ALA A 1 352 ? 1.905 4.151 12.372 1.00 90.50 352 ALA A N 1
ATOM 2745 C CA . ALA A 1 352 ? 1.355 5.234 11.566 1.00 90.50 352 ALA A CA 1
ATOM 2746 C C . ALA A 1 352 ? 2.301 5.611 10.426 1.00 90.50 352 ALA A C 1
ATOM 2748 O O . ALA A 1 352 ? 3.521 5.551 10.570 1.00 90.50 352 ALA A O 1
ATOM 2749 N N . TRP A 1 353 ? 1.720 6.046 9.311 1.00 88.94 353 TRP A N 1
ATOM 2750 C CA . TRP A 1 353 ? 2.434 6.313 8.067 1.00 88.94 353 TRP A CA 1
ATOM 2751 C C . TRP A 1 353 ? 3.019 7.737 8.060 1.00 88.94 353 TRP A C 1
ATOM 2753 O O . TRP A 1 353 ? 2.515 8.620 7.371 1.00 88.94 353 TRP A O 1
ATOM 2763 N N . HIS A 1 354 ? 4.063 7.976 8.866 1.00 80.56 354 HIS A N 1
ATOM 2764 C CA . HIS A 1 354 ? 4.742 9.288 8.956 1.00 80.56 354 HIS A CA 1
ATOM 2765 C C . HIS A 1 354 ? 5.973 9.392 8.053 1.00 80.56 354 HIS A C 1
ATOM 2767 O O . HIS A 1 354 ? 6.108 10.348 7.293 1.00 80.56 354 HIS A O 1
ATOM 2773 N N . HIS A 1 355 ? 6.884 8.426 8.169 1.00 77.62 355 HIS A N 1
ATOM 2774 C CA . HIS A 1 355 ? 8.167 8.397 7.450 1.00 77.62 355 HIS A CA 1
ATOM 2775 C C . HIS A 1 355 ? 8.312 7.155 6.566 1.00 77.62 355 HIS A C 1
ATOM 2777 O O . HIS A 1 355 ? 9.043 7.183 5.583 1.00 77.62 355 HIS A O 1
ATOM 2783 N N . GLU A 1 356 ? 7.589 6.098 6.918 1.00 79.81 356 GLU A N 1
ATOM 2784 C CA . GLU A 1 356 ? 7.493 4.822 6.225 1.00 79.81 356 GLU A CA 1
ATOM 2785 C C . GLU A 1 356 ? 6.061 4.292 6.397 1.00 79.81 356 GLU A C 1
ATOM 2787 O O . GLU A 1 356 ? 5.334 4.708 7.307 1.00 79.81 356 GLU A O 1
ATOM 2792 N N . GLY A 1 357 ? 5.638 3.403 5.509 1.00 83.88 357 GLY A N 1
ATOM 2793 C CA . GLY A 1 357 ? 4.435 2.601 5.648 1.00 83.88 357 GLY A CA 1
ATOM 2794 C C . GLY A 1 357 ? 4.594 1.508 6.706 1.00 83.88 357 GLY A C 1
ATOM 2795 O O . GLY A 1 357 ? 5.685 1.035 7.021 1.00 83.88 357 GLY A O 1
ATOM 2796 N N . SER A 1 358 ? 3.466 1.092 7.271 1.00 93.25 358 SER A N 1
ATOM 2797 C CA . SER A 1 358 ? 3.397 -0.010 8.227 1.00 93.25 358 SER A CA 1
ATOM 2798 C C . SER A 1 358 ? 2.153 -0.847 7.976 1.00 93.25 358 SER A C 1
ATOM 2800 O O . SER A 1 358 ? 1.070 -0.310 7.734 1.00 93.25 358 SER A O 1
ATOM 2802 N N . MET A 1 359 ? 2.303 -2.166 8.044 1.00 95.56 359 MET A N 1
ATOM 2803 C CA . MET A 1 359 ? 1.196 -3.111 7.964 1.00 95.56 359 MET A CA 1
ATOM 2804 C C . MET A 1 359 ? 1.435 -4.316 8.868 1.00 95.56 359 MET A C 1
ATOM 2806 O O . MET A 1 359 ? 2.564 -4.618 9.248 1.00 95.56 359 MET A O 1
ATOM 2810 N N . VAL A 1 360 ? 0.358 -5.036 9.164 1.00 97.00 360 VAL A N 1
ATOM 2811 C CA . VAL A 1 360 ? 0.421 -6.368 9.763 1.00 97.00 360 VAL A CA 1
ATOM 2812 C C . VAL A 1 360 ? -0.021 -7.369 8.709 1.00 97.00 360 VAL A C 1
ATOM 2814 O O . VAL A 1 360 ? -1.141 -7.282 8.205 1.00 97.00 360 VAL A O 1
ATOM 2817 N N . LYS A 1 361 ? 0.855 -8.319 8.383 1.00 96.19 361 LYS A N 1
ATOM 2818 C CA . LYS A 1 361 ? 0.561 -9.429 7.480 1.00 96.19 361 LYS A CA 1
ATOM 2819 C C . LYS A 1 361 ? 0.254 -10.665 8.314 1.00 96.19 361 LYS A C 1
ATOM 2821 O O . LYS A 1 361 ? 1.056 -11.083 9.143 1.00 96.19 361 LYS A O 1
ATOM 2826 N N . VAL A 1 362 ? -0.927 -11.237 8.110 1.00 97.25 362 VAL A N 1
ATOM 2827 C CA . VAL A 1 362 ? -1.341 -12.486 8.757 1.00 97.25 362 VAL A CA 1
ATOM 2828 C C . VAL A 1 362 ? -1.353 -13.577 7.697 1.00 97.25 362 VAL A C 1
ATOM 2830 O O . VAL A 1 362 ? -1.988 -13.407 6.657 1.00 97.25 362 VAL A O 1
ATOM 2833 N N . THR A 1 363 ? -0.669 -14.684 7.967 1.00 95.56 363 THR A N 1
ATOM 2834 C CA . THR A 1 363 ? -0.640 -15.882 7.116 1.00 95.56 363 THR A CA 1
ATOM 283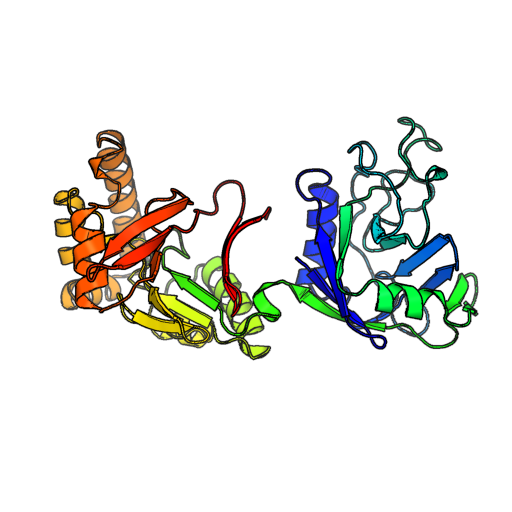5 C C . THR A 1 363 ? -0.977 -17.119 7.962 1.00 95.56 363 THR A C 1
ATOM 2837 O O . THR A 1 363 ? -1.065 -17.008 9.195 1.00 95.56 363 THR A O 1
ATOM 2840 N N . PRO A 1 364 ? -1.163 -18.307 7.355 1.00 94.50 364 PRO A N 1
ATOM 2841 C CA . PRO A 1 364 ? -1.284 -19.554 8.113 1.00 94.50 364 PRO A CA 1
ATOM 2842 C C . PRO A 1 364 ? -0.091 -19.814 9.050 1.00 94.50 364 PRO A C 1
ATOM 2844 O O . PRO A 1 364 ? -0.259 -20.375 10.132 1.00 94.50 364 PRO A O 1
ATOM 2847 N N . GLU A 1 365 ? 1.106 -19.372 8.667 1.00 93.50 365 GLU A N 1
ATOM 2848 C CA . GLU A 1 365 ? 2.353 -19.596 9.401 1.00 93.50 365 GLU A CA 1
ATOM 2849 C C . GLU A 1 365 ? 2.536 -18.619 10.569 1.00 93.50 365 GLU A C 1
ATOM 2851 O O . GLU A 1 365 ? 3.108 -18.994 11.595 1.00 93.50 365 GLU A O 1
ATOM 2856 N N . GLY A 1 366 ? 2.055 -17.375 10.453 1.00 93.88 366 GLY A N 1
ATOM 2857 C CA . GLY A 1 366 ? 2.470 -16.325 11.384 1.00 93.88 366 GLY A CA 1
ATOM 2858 C C . GLY A 1 366 ? 1.666 -15.027 11.371 1.00 93.88 366 GLY A C 1
ATOM 2859 O O . GLY A 1 366 ? 0.599 -14.916 10.761 1.00 93.88 366 GLY A O 1
ATOM 2860 N N . VAL A 1 367 ? 2.169 -14.066 12.149 1.00 96.38 367 VAL A N 1
ATOM 2861 C CA . VAL A 1 367 ? 1.744 -12.662 12.166 1.00 96.38 367 VAL A CA 1
ATOM 2862 C C . VAL A 1 367 ? 3.004 -11.813 12.136 1.00 96.38 367 VAL A C 1
ATOM 2864 O O . VAL A 1 367 ? 3.764 -11.824 13.103 1.00 96.38 367 VAL A O 1
ATOM 2867 N N . ASP A 1 368 ? 3.188 -11.062 11.059 1.00 93.94 368 ASP A N 1
ATOM 2868 C CA . ASP A 1 368 ? 4.367 -10.233 10.848 1.00 93.94 368 ASP A CA 1
ATOM 2869 C C . ASP A 1 368 ? 3.979 -8.757 10.876 1.00 93.94 368 ASP A C 1
ATOM 2871 O O . ASP A 1 368 ? 3.094 -8.316 10.139 1.00 93.94 368 ASP A O 1
ATOM 2875 N N . LEU A 1 369 ? 4.652 -7.982 11.725 1.00 94.19 369 LEU A N 1
ATOM 2876 C CA . LEU A 1 369 ? 4.599 -6.525 11.693 1.00 94.19 369 LEU A CA 1
ATOM 2877 C C . LEU A 1 369 ? 5.690 -6.031 10.741 1.00 94.19 369 LEU A C 1
ATOM 2879 O O . LEU A 1 369 ? 6.877 -6.228 10.993 1.00 94.19 369 LEU A O 1
ATOM 2883 N N . ILE A 1 370 ? 5.277 -5.409 9.641 1.00 89.00 370 ILE A N 1
ATOM 2884 C CA . ILE A 1 370 ? 6.158 -5.028 8.540 1.00 89.00 370 ILE A CA 1
ATOM 2885 C C . ILE A 1 370 ? 6.171 -3.506 8.436 1.00 89.00 370 ILE A C 1
ATOM 2887 O O . ILE A 1 370 ? 5.127 -2.878 8.253 1.00 89.00 370 ILE A O 1
ATOM 2891 N N . ALA A 1 371 ? 7.364 -2.927 8.534 1.00 84.88 371 ALA A N 1
ATOM 2892 C CA . ALA A 1 371 ? 7.640 -1.567 8.099 1.00 84.88 371 ALA A CA 1
ATOM 2893 C C . ALA A 1 371 ? 8.160 -1.609 6.659 1.00 84.88 371 ALA A C 1
ATOM 2895 O O . ALA A 1 371 ? 8.950 -2.489 6.304 1.00 84.88 371 ALA A O 1
ATOM 2896 N N . PHE A 1 372 ? 7.684 -0.697 5.822 1.00 76.12 372 PHE A N 1
ATOM 2897 C CA . PHE A 1 372 ? 8.089 -0.608 4.427 1.00 76.12 372 PHE A CA 1
ATOM 2898 C C . PHE A 1 372 ? 8.113 0.855 3.974 1.00 76.12 372 PHE A C 1
ATOM 2900 O O . PHE A 1 372 ? 7.280 1.638 4.404 1.00 76.12 372 PHE A O 1
ATOM 2907 N N . PRO A 1 373 ? 9.043 1.253 3.109 1.00 66.06 373 PRO A N 1
ATOM 2908 C CA . PRO A 1 373 ? 9.080 2.603 2.535 1.00 66.06 373 PRO A CA 1
ATOM 2909 C C . PRO A 1 373 ? 7.859 2.919 1.639 1.00 66.06 373 PRO A C 1
ATOM 2911 O O . PRO A 1 373 ? 7.142 2.007 1.235 1.00 66.06 373 PRO A O 1
ATOM 2914 N N . PHE A 1 374 ? 7.598 4.206 1.368 1.00 61.06 374 PHE A N 1
ATOM 2915 C CA . PHE A 1 374 ? 6.400 4.685 0.647 1.00 61.06 374 PHE A CA 1
ATOM 2916 C C . PHE A 1 374 ? 6.403 4.490 -0.870 1.00 61.06 374 PHE A C 1
ATOM 2918 O O . PHE A 1 374 ? 7.439 4.783 -1.505 1.00 61.06 374 PHE A O 1
#

Organism: Timema poppense (NCBI:txid170557)

InterPro domains:
  IPR002130 Cyclophilin-type peptidyl-prolyl cis-trans isomerase domain [PF00160] (2-161)
  IPR002130 Cyclophilin-type peptidyl-prolyl cis-trans isomerase domain [PR00153] (15-30)
  IPR002130 Cyclophilin-type peptidyl-prolyl cis-trans isomerase domain [PR00153] (41-53)
  IPR002130 Cyclophilin-type peptidyl-prolyl cis-trans isomerase domain [PR00153] (118-133)
  IPR002130 Cyclophilin-type peptidyl-prolyl cis-trans isomerase domain [PS50072] (1-162)
  IPR004843 Calcineurin-like, phosphoesterase domain [PF00149] (166-333)
  IPR010138 UDP-2,3-diacylglucosamine hydrolase [MF_00575] (162-374)
  IPR010138 UDP-2,3-diacylglucosamine hydrolase [TIGR01854] (156-366)
  IPR020892 Cyclophilin-type peptidyl-prolyl cis-trans isomerase, conserved site [PS00170] (36-53)
  IPR029000 Cyclophilin-like domain superfamily [G3DSA:2.40.100.10] (1-157)
  IPR029000 Cyclophilin-like domain superfamily [SSF50891] (1-161)
  IPR029052 Metallo-dependent phosphatase-like [G3DSA:3.60.21.10] (158-343)
  IPR029052 Metallo-dependent phosphatase-like [SSF56300] (166-355)
  IPR043461 UDP-2,3-diacylglucosamine hydrolase LpxH-like [PTHR34990] (163-365)

pLDDT: mean 94.11, std 6.64, range [61.06, 98.81]